Protein AF-0000000074034410 (afdb_homodimer)

Organism: Plasmodium gonderi (NCBI:txid77519)

InterPro domains:
  IPR000836 Phosphoribosyltransferase domain [PF00156] (83-222)
  IPR000836 Phosphoribosyltransferase domain [cd06223] (86-223)
  IPR004467 Orotate phosphoribosyl transferase domain [TIGR00336] (49-242)
  IPR023031 Orotate phosphoribosyltransferase [MF_01208] (1-250)
  IPR029057 Phosphoribosyltransferase-like [G3DSA:3.40.50.2020] (3-250)
  IPR029057 Phosphoribosyltransferase-like [SSF53271] (40-245)

Nearest PDB structures (foldseek):
  4fym-assembly1_A  TM=9.571E-01  e=1.005E-30  Plasmodium falciparum
  4fym-assembly2_D  TM=9.411E-01  e=2.079E-31  Plasmodium falciparum
  4fym-assembly3_E  TM=9.436E-01  e=7.422E-31  Plasmodium falciparum
  4fym-assembly1_B  TM=9.505E-01  e=1.735E-29  Plasmodium falciparum
  4fym-assembly4_G  TM=9.444E-01  e=1.362E-28  Plasmodium falciparum

Radius of gyration: 23.49 Å; Cα contacts (8 Å, |Δi|>4): 796; chains: 2; bounding box: 80×75×61 Å

Secondary structure (DSSP, 8-state):
--------SPPHHHHHHHHHHHHHHHHH--TTTHHHHHHHHHHHHHHHHHHTTSEEEEEEE-TTS-EEEEEE-GGG--BHHHHHHHHHHHHHHHHHTT---SEEEEPTTTHHHHHHHHHHHHHHTT--S--EEEEE--S---TT-TTSEES---TTTTT---SS---PPEEEEEEEEEESSSHHHHHHHHHHTT-TTEEEEEEEEEEE---EEE-TTS-EEEHHHHHHHHHT--EEEEEEIIIIIGGG--/--------SPPHHHHHHHHHHHHHHHHH--TTTHHHHHHHHHHHHHHHHHHTTSEEEEEEE-TTS-EEEEEE-GGG--BHHHHHHHHHHHHHHHHHTT---SEEEEPTTTHHHHHHHHHHHHHHTT--S--EEEEE--S---TT-TTSEES---TTTTT---SS---PPEEEEEEEEEESSSHHHHHHHHHHTT-TTEEEEEEEEEEE---EEE-TTS-EEEHHHHHHHHHT--EEEEEEIIIIIGGG--

pLDDT: mean 87.89, std 17.11, range [23.78, 98.88]

Structure (mmCIF, N/CA/C/O backbone):
data_AF-0000000074034410-model_v1
#
loop_
_entity.id
_entity.type
_entity.pdbx_description
1 polymer 'orotate phosphoribosyltransferase'
#
loop_
_atom_site.group_PDB
_atom_site.id
_atom_site.type_symbol
_atom_site.label_atom_id
_atom_site.label_alt_id
_atom_site.label_comp_id
_atom_site.label_asym_id
_atom_site.label_entity_id
_atom_site.label_seq_id
_atom_site.pdbx_PDB_ins_code
_atom_site.Cartn_x
_atom_site.Cartn_y
_atom_site.Cartn_z
_atom_site.occupancy
_atom_site.B_iso_or_equiv
_atom_site.auth_seq_id
_atom_site.auth_comp_id
_atom_site.auth_asym_id
_atom_site.auth_atom_id
_atom_site.pdbx_PDB_model_num
ATOM 1 N N . MET A 1 1 ? -40.906 12.641 11.672 1 23.98 1 MET A N 1
ATOM 2 C CA . MET A 1 1 ? -39.5 12.281 11.836 1 23.98 1 MET A CA 1
ATOM 3 C C . MET A 1 1 ? -38.719 12.57 10.57 1 23.98 1 MET A C 1
ATOM 5 O O . MET A 1 1 ? -38.969 11.969 9.523 1 23.98 1 MET A O 1
ATOM 9 N N . GLU A 1 2 ? -38.062 13.734 10.328 1 29.23 2 GLU A N 1
ATOM 10 C CA . GLU A 1 2 ? -37.625 14.43 9.125 1 29.23 2 GLU A CA 1
ATOM 11 C C . GLU A 1 2 ? -36.5 13.664 8.422 1 29.23 2 GLU A C 1
ATOM 13 O O . GLU A 1 2 ? -35.688 13.023 9.07 1 29.23 2 GLU A O 1
ATOM 18 N N . GLU A 1 3 ? -36.688 13.047 7.25 1 32.16 3 GLU A N 1
ATOM 19 C CA . GLU A 1 3 ? -35.844 12.391 6.254 1 32.16 3 GLU A CA 1
ATOM 20 C C . GLU A 1 3 ? -34.5 13.086 6.148 1 32.16 3 GLU A C 1
ATOM 22 O O . GLU A 1 3 ? -34.375 14.148 5.531 1 32.16 3 GLU A O 1
ATOM 27 N N . LYS A 1 4 ? -33.656 13.203 7.082 1 32.66 4 LYS A N 1
ATOM 28 C CA . LYS A 1 4 ? -32.406 13.945 7.316 1 32.66 4 LYS A CA 1
ATOM 29 C C . LYS A 1 4 ? -31.562 14 6.055 1 32.66 4 LYS A C 1
ATOM 31 O O . LYS A 1 4 ? -31.766 13.227 5.121 1 32.66 4 LYS A O 1
ATOM 36 N N . GLY A 1 5 ? -30.062 14.688 6.059 1 32.56 5 GLY A N 1
ATOM 37 C CA . GLY A 1 5 ? -29.094 15.477 5.324 1 32.56 5 GLY A CA 1
ATOM 38 C C . GLY A 1 5 ? -28.438 14.711 4.188 1 32.56 5 GLY A C 1
ATOM 39 O O . GLY A 1 5 ? -27.719 13.734 4.418 1 32.56 5 GLY A O 1
ATOM 40 N N . LYS A 1 6 ? -28.984 14.438 3.037 1 42.84 6 LYS A N 1
ATOM 41 C CA . LYS A 1 6 ? -28.266 14.227 1.778 1 42.84 6 LYS A CA 1
ATOM 42 C C . LYS A 1 6 ? -26.859 14.805 1.844 1 42.84 6 LYS A C 1
ATOM 44 O O . LYS A 1 6 ? -26.672 15.984 2.137 1 42.84 6 LYS A O 1
ATOM 49 N N . SER A 1 7 ? -25.734 14.109 2.236 1 54.16 7 SER A N 1
ATOM 50 C CA . SER A 1 7 ? -24.359 14.539 2.395 1 54.16 7 SER A CA 1
ATOM 51 C C . SER A 1 7 ? -23.969 15.555 1.326 1 54.16 7 SER A C 1
ATOM 53 O O . SER A 1 7 ? -24.188 15.328 0.135 1 54.16 7 SER A O 1
ATOM 55 N N . ASN A 1 8 ? -24 16.922 1.531 1 72.75 8 ASN A N 1
ATOM 56 C CA . ASN A 1 8 ? -23.625 18.094 0.74 1 72.75 8 ASN A CA 1
ATOM 57 C C . ASN A 1 8 ? -22.219 17.953 0.167 1 72.75 8 ASN A C 1
ATOM 59 O O . ASN A 1 8 ? -21.609 18.938 -0.238 1 72.75 8 ASN A O 1
ATOM 63 N N . TYR A 1 9 ? -21.75 16.641 0.158 1 85.81 9 TYR A N 1
ATOM 64 C CA . TYR A 1 9 ? -20.391 16.547 -0.381 1 85.81 9 TYR A CA 1
ATOM 65 C C . TYR A 1 9 ? -20.422 16.109 -1.843 1 85.81 9 TYR A C 1
ATOM 67 O O . TYR A 1 9 ? -21.359 15.445 -2.283 1 85.81 9 TYR A O 1
ATOM 75 N N . PRO A 1 10 ? -19.422 16.484 -2.639 1 90.62 10 PRO A N 1
ATOM 76 C CA . PRO A 1 10 ? -19.328 16.078 -4.043 1 90.62 10 PRO A CA 1
ATOM 77 C C . PRO A 1 10 ? -19.297 14.555 -4.215 1 90.62 10 PRO A C 1
ATOM 79 O O . PRO A 1 10 ? -18.844 13.836 -3.318 1 90.62 10 PRO A O 1
ATOM 82 N N . SER A 1 11 ? -19.828 14.102 -5.375 1 93.75 11 SER A N 1
ATOM 83 C CA . SER A 1 11 ? -19.766 12.688 -5.703 1 93.75 11 SER A CA 1
ATOM 84 C C . SER A 1 11 ? -18.312 12.242 -5.945 1 93.75 11 SER A C 1
ATOM 86 O O . SER A 1 11 ? -17.438 13.07 -6.207 1 93.75 11 SER A O 1
ATOM 88 N N . ASP A 1 12 ? -18.078 10.922 -5.902 1 94.69 12 ASP A N 1
ATOM 89 C CA . ASP A 1 12 ? -16.75 10.391 -6.191 1 94.69 12 ASP A CA 1
ATOM 90 C C . ASP A 1 12 ? -16.312 10.758 -7.602 1 94.69 12 ASP A C 1
ATOM 92 O O . ASP A 1 12 ? -15.148 11.102 -7.824 1 94.69 12 ASP A O 1
ATOM 96 N N . LYS A 1 13 ? -17.25 10.703 -8.484 1 93.88 13 LYS A N 1
ATOM 97 C CA . LYS A 1 13 ? -16.953 11.062 -9.875 1 93.88 13 LYS A CA 1
ATOM 98 C C . LYS A 1 13 ? -16.5 12.516 -9.977 1 93.88 13 LYS A C 1
ATOM 100 O O . LYS A 1 13 ? -15.539 12.82 -10.68 1 93.88 13 LYS A O 1
ATOM 105 N N . ASP A 1 14 ? -17.188 13.352 -9.242 1 96 14 ASP A N 1
ATOM 106 C CA . ASP A 1 14 ? -16.844 14.773 -9.266 1 96 14 ASP A CA 1
ATOM 107 C C . ASP A 1 14 ? -15.492 15.031 -8.602 1 96 14 ASP A C 1
ATOM 109 O O . ASP A 1 14 ? -14.711 15.852 -9.086 1 96 14 ASP A O 1
ATOM 113 N N . LEU A 1 15 ? -15.227 14.336 -7.555 1 96.88 15 LEU A N 1
ATOM 114 C CA . LEU A 1 15 ? -13.945 14.469 -6.863 1 96.88 15 LEU A CA 1
ATOM 115 C C . LEU A 1 15 ? -12.797 14.039 -7.77 1 96.88 15 LEU A C 1
ATOM 117 O O . LEU A 1 15 ? -11.773 14.719 -7.84 1 96.88 15 LEU A O 1
ATOM 121 N N . HIS A 1 16 ? -13.023 12.938 -8.438 1 96.81 16 HIS A N 1
ATOM 122 C CA . HIS A 1 16 ? -11.992 12.43 -9.344 1 96.81 16 HIS A CA 1
ATOM 123 C C . HIS A 1 16 ? -11.75 13.391 -10.5 1 96.81 16 HIS A C 1
ATOM 125 O O . HIS A 1 16 ? -10.609 13.672 -10.859 1 96.81 16 HIS A O 1
ATOM 131 N N . LYS A 1 17 ? -12.828 13.906 -11.078 1 96.75 17 LYS A N 1
ATOM 132 C CA . LYS A 1 17 ? -12.711 14.859 -12.18 1 96.75 17 LYS A CA 1
ATOM 133 C C . LYS A 1 17 ? -11.914 16.094 -11.758 1 96.75 17 LYS A C 1
ATOM 135 O O . LYS A 1 17 ? -11.023 16.531 -12.484 1 96.75 17 LYS A O 1
ATOM 140 N N . LYS A 1 18 ? -12.242 16.625 -10.625 1 97.62 18 LYS A N 1
ATOM 141 C CA . LYS A 1 18 ? -11.539 17.797 -10.109 1 97.62 18 LYS A CA 1
ATOM 142 C C . LYS A 1 18 ? -10.07 17.469 -9.836 1 97.62 18 LYS A C 1
ATOM 144 O O . LYS A 1 18 ? -9.195 18.281 -10.117 1 97.62 18 LYS A O 1
ATOM 149 N N . PHE A 1 19 ? -9.828 16.312 -9.336 1 98 19 PHE A N 1
ATOM 150 C CA . PHE A 1 19 ? -8.461 15.883 -9.078 1 98 19 PHE A CA 1
ATOM 151 C C . PHE A 1 19 ? -7.652 15.852 -10.367 1 98 19 PHE A C 1
ATOM 153 O O . PHE A 1 19 ? -6.547 16.391 -10.43 1 98 19 PHE A O 1
ATOM 160 N N . VAL A 1 20 ? -8.242 15.227 -11.367 1 96.88 20 VAL A N 1
ATOM 161 C CA . VAL A 1 20 ? -7.547 15.078 -12.641 1 96.88 20 VAL A CA 1
ATOM 162 C C . VAL A 1 20 ? -7.246 16.453 -13.227 1 96.88 20 VAL A C 1
ATOM 164 O O . VAL A 1 20 ? -6.133 16.703 -13.688 1 96.88 20 VAL A O 1
ATOM 167 N N . GLN A 1 21 ? -8.195 17.281 -13.156 1 96.94 21 GLN A N 1
ATOM 168 C CA . GLN A 1 21 ? -8.031 18.625 -13.688 1 96.94 21 GLN A CA 1
ATOM 169 C C . GLN A 1 21 ? -6.926 19.375 -12.953 1 96.94 21 GLN A C 1
ATOM 171 O O . GLN A 1 21 ? -6.047 19.969 -13.578 1 96.94 21 GLN A O 1
ATOM 176 N N . LEU A 1 22 ? -6.949 19.344 -11.633 1 97.19 22 LEU A N 1
ATOM 177 C CA . LEU A 1 22 ? -5.961 20.047 -10.828 1 97.19 22 LEU A CA 1
ATOM 178 C C . LEU A 1 22 ? -4.57 19.469 -11.039 1 97.19 22 LEU A C 1
ATOM 180 O O . LEU A 1 22 ? -3.592 20.203 -11.148 1 97.19 22 LEU A O 1
ATOM 184 N N . ARG A 1 23 ? -4.516 18.141 -11.047 1 96.19 23 ARG A N 1
ATOM 185 C CA . ARG A 1 23 ? -3.232 17.469 -11.25 1 96.19 23 ARG A CA 1
ATOM 186 C C . ARG A 1 23 ? -2.596 17.891 -12.57 1 96.19 23 ARG A C 1
ATOM 188 O O . ARG A 1 23 ? -1.42 18.25 -12.609 1 96.19 23 ARG A O 1
ATOM 195 N N . GLU A 1 24 ? -3.352 17.844 -13.648 1 94.62 24 GLU A N 1
ATOM 196 C CA . GLU A 1 24 ? -2.852 18.203 -14.969 1 94.62 24 GLU A CA 1
ATOM 197 C C . GLU A 1 24 ? -2.371 19.656 -14.992 1 94.62 24 GLU A C 1
ATOM 199 O O . GLU A 1 24 ? -1.32 19.953 -15.562 1 94.62 24 GLU A O 1
ATOM 204 N N . ASN A 1 25 ? -3.113 20.531 -14.344 1 94.81 25 ASN A N 1
ATOM 205 C CA . ASN A 1 25 ? -2.744 21.938 -14.289 1 94.81 25 ASN A CA 1
ATOM 206 C C . ASN A 1 25 ? -1.462 22.156 -13.492 1 94.81 25 ASN A C 1
ATOM 208 O O . ASN A 1 25 ? -0.622 22.969 -13.859 1 94.81 25 ASN A O 1
ATOM 212 N N . ILE A 1 26 ? -1.32 21.406 -12.438 1 94.88 26 ILE A N 1
ATOM 213 C CA . ILE A 1 26 ? -0.134 21.531 -11.602 1 94.88 26 ILE A CA 1
ATOM 214 C C . ILE A 1 26 ? 1.091 21.031 -12.359 1 94.88 26 ILE A C 1
ATOM 216 O O . ILE A 1 26 ? 2.162 21.641 -12.297 1 94.88 26 ILE A O 1
ATOM 220 N N . GLU A 1 27 ? 0.905 19.953 -13.078 1 90.81 27 GLU A N 1
ATOM 221 C CA . GLU A 1 27 ? 2.008 19.344 -13.812 1 90.81 27 GLU A CA 1
ATOM 222 C C . GLU A 1 27 ? 2.428 20.203 -15 1 90.81 27 GLU A C 1
ATOM 224 O O . GLU A 1 27 ? 3.594 20.203 -15.398 1 90.81 27 GLU A O 1
ATOM 229 N N . LEU A 1 28 ? 1.521 20.938 -15.609 1 87.19 28 LEU A N 1
ATOM 230 C CA . LEU A 1 28 ? 1.786 21.766 -16.781 1 87.19 28 LEU A CA 1
ATOM 231 C C . LEU A 1 28 ? 2.402 23.109 -16.375 1 87.19 28 LEU A C 1
ATOM 233 O O . LEU A 1 28 ? 3.15 23.703 -17.156 1 87.19 28 LEU A O 1
ATOM 237 N N . GLU A 1 29 ? 1.92 23.578 -15.242 1 77.62 29 GLU A N 1
ATOM 238 C CA . GLU A 1 29 ? 2.277 24.938 -14.844 1 77.62 29 GLU A CA 1
ATOM 239 C C . GLU A 1 29 ? 3.717 25 -14.344 1 77.62 29 GLU A C 1
ATOM 241 O O . GLU A 1 29 ? 4.207 24.047 -13.719 1 77.62 29 GLU A O 1
ATOM 246 N N . LYS A 1 30 ? 4.332 25.922 -14.883 1 65.5 30 LYS A N 1
ATOM 247 C CA . LYS A 1 30 ? 5.684 26.203 -14.43 1 65.5 30 LYS A CA 1
ATOM 248 C C . LYS A 1 30 ? 5.672 26.828 -13.031 1 65.5 30 LYS A C 1
ATOM 250 O O . LYS A 1 30 ? 4.609 27 -12.43 1 65.5 30 LYS A O 1
ATOM 255 N N . ASP A 1 31 ? 6.293 27.953 -12.578 1 60.72 31 ASP A N 1
ATOM 256 C CA . ASP A 1 31 ? 6.793 28.422 -11.289 1 60.72 31 ASP A CA 1
ATOM 257 C C . ASP A 1 31 ? 5.656 28.969 -10.422 1 60.72 31 ASP A C 1
ATOM 259 O O . ASP A 1 31 ? 5.387 28.453 -9.336 1 60.72 31 ASP A O 1
ATOM 263 N N . ASP A 1 32 ? 5.062 30.281 -10.57 1 53.94 32 ASP A N 1
ATOM 264 C CA . ASP A 1 32 ? 4.305 31.078 -9.609 1 53.94 32 ASP A CA 1
ATOM 265 C C . ASP A 1 32 ? 2.893 30.531 -9.43 1 53.94 32 ASP A C 1
ATOM 267 O O . ASP A 1 32 ? 2.369 30.516 -8.312 1 53.94 32 ASP A O 1
ATOM 271 N N . SER A 1 33 ? 2.213 30.016 -10.469 1 57.81 33 SER A N 1
ATOM 272 C CA . SER A 1 33 ? 0.81 29.625 -10.469 1 57.81 33 SER A CA 1
ATOM 273 C C . SER A 1 33 ? 0.626 28.25 -9.836 1 57.81 33 SER A C 1
ATOM 275 O O . SER A 1 33 ? -0.483 27.891 -9.438 1 57.81 33 SER A O 1
ATOM 277 N N . LYS A 1 34 ? 1.645 27.672 -9.5 1 70.44 34 LYS A N 1
ATOM 278 C CA . LYS A 1 34 ? 1.6 26.328 -8.945 1 70.44 34 LYS A CA 1
ATOM 279 C C . LYS A 1 34 ? 1.147 26.328 -7.492 1 70.44 34 LYS A C 1
ATOM 281 O O . LYS A 1 34 ? 0.379 25.469 -7.066 1 70.44 34 LYS A O 1
ATOM 286 N N . ASN A 1 35 ? 1.383 27.578 -6.922 1 80.44 35 ASN A N 1
ATOM 287 C CA . ASN A 1 35 ? 1.027 27.656 -5.512 1 80.44 35 ASN A CA 1
ATOM 288 C C . ASN A 1 35 ? -0.485 27.703 -5.316 1 80.44 35 ASN A C 1
ATOM 290 O O . ASN A 1 35 ? -1.023 27 -4.449 1 80.44 35 ASN A O 1
ATOM 294 N N . HIS A 1 36 ? -1.131 28.438 -6.227 1 90.12 36 HIS A N 1
ATOM 295 C CA . HIS A 1 36 ? -2.582 28.547 -6.113 1 90.12 36 HIS A CA 1
ATOM 296 C C . HIS A 1 36 ? -3.25 27.203 -6.426 1 90.12 36 HIS A C 1
ATOM 298 O O . HIS A 1 36 ? -4.215 26.812 -5.766 1 90.12 36 HIS A O 1
ATOM 304 N N . LEU A 1 37 ? -2.752 26.469 -7.344 1 94.88 37 LEU A N 1
ATOM 305 C CA . LEU A 1 37 ? -3.328 25.188 -7.742 1 94.88 37 LEU A CA 1
ATOM 306 C C . LEU A 1 37 ? -3.129 24.141 -6.656 1 94.88 37 LEU A C 1
ATOM 308 O O . LEU A 1 37 ? -4.008 23.312 -6.418 1 94.88 37 LEU A O 1
ATOM 312 N N . VAL A 1 38 ? -2 24.234 -5.953 1 95.75 38 VAL A N 1
ATOM 313 C CA . VAL A 1 38 ? -1.729 23.297 -4.859 1 95.75 38 VAL A CA 1
ATOM 314 C C . VAL A 1 38 ? -2.664 23.594 -3.689 1 95.75 38 VAL A C 1
ATOM 316 O O . VAL A 1 38 ? -3.135 22.672 -3.018 1 95.75 38 VAL A O 1
ATOM 319 N N . LYS A 1 39 ? -2.936 24.875 -3.514 1 95.75 39 LYS A N 1
ATOM 320 C CA . LYS A 1 39 ? -3.9 25.25 -2.482 1 95.75 39 LYS A CA 1
ATOM 321 C C . LYS A 1 39 ? -5.285 24.688 -2.795 1 95.75 39 LYS A C 1
ATOM 323 O O . LYS A 1 39 ? -5.992 24.234 -1.897 1 95.75 39 LYS A O 1
ATOM 328 N N . GLU A 1 40 ? -5.645 24.719 -4.082 1 97.06 40 GLU A N 1
ATOM 329 C CA . GLU A 1 40 ? -6.926 24.156 -4.504 1 97.06 40 GLU A CA 1
ATOM 330 C C . GLU A 1 40 ? -6.957 22.656 -4.305 1 97.06 40 GLU A C 1
ATOM 332 O O . GLU A 1 40 ? -7.992 22.094 -3.941 1 97.06 40 GLU A O 1
ATOM 337 N N . MET A 1 41 ? -5.848 22 -4.555 1 97.88 41 MET A N 1
ATOM 338 C CA . MET A 1 41 ? -5.754 20.562 -4.328 1 97.88 41 MET A CA 1
ATOM 339 C C . MET A 1 41 ? -5.914 20.234 -2.848 1 97.88 41 MET A C 1
ATOM 341 O O . MET A 1 41 ? -6.559 19.234 -2.496 1 97.88 41 MET A O 1
ATOM 345 N N . LYS A 1 42 ? -5.309 21.047 -1.975 1 97.75 42 LYS A N 1
ATOM 346 C CA . LYS A 1 42 ? -5.461 20.859 -0.536 1 97.75 42 LYS A CA 1
ATOM 347 C C . LYS A 1 42 ? -6.918 21.016 -0.111 1 97.75 42 LYS A C 1
ATOM 349 O O . LYS A 1 42 ? -7.398 20.281 0.754 1 97.75 42 LYS A O 1
ATOM 354 N N . LYS A 1 43 ? -7.602 21.938 -0.749 1 97.19 43 LYS A N 1
ATOM 355 C CA . LYS A 1 43 ? -9.023 22.109 -0.47 1 97.19 43 LYS A CA 1
ATOM 356 C C . LYS A 1 43 ? -9.82 20.875 -0.889 1 97.19 43 LYS A C 1
ATOM 358 O O . LYS A 1 43 ? -10.742 20.453 -0.189 1 97.19 43 LYS A O 1
ATOM 363 N N . LEU A 1 44 ? -9.453 20.375 -2.041 1 98.12 44 LEU A N 1
ATOM 364 C CA . LEU A 1 44 ? -10.078 19.141 -2.502 1 98.12 44 LEU A CA 1
ATOM 365 C C . LEU A 1 44 ? -9.844 18.016 -1.504 1 98.12 44 LEU A C 1
ATOM 367 O O . LEU A 1 44 ? -10.758 17.25 -1.199 1 98.12 44 LEU A O 1
ATOM 371 N N . LEU A 1 45 ? -8.602 17.938 -0.994 1 98.19 45 LEU A N 1
ATOM 372 C CA . LEU A 1 45 ? -8.266 16.938 0.01 1 98.19 45 LEU A CA 1
ATOM 373 C C . LEU A 1 45 ? -9.133 17.094 1.254 1 98.19 45 LEU A C 1
ATOM 375 O O . LEU A 1 45 ? -9.656 16.109 1.785 1 98.19 45 LEU A O 1
ATOM 379 N N . ILE A 1 46 ? -9.32 18.281 1.688 1 97 46 ILE A N 1
ATOM 380 C CA . ILE A 1 46 ? -10.133 18.562 2.871 1 97 46 ILE A CA 1
ATOM 381 C C . ILE A 1 46 ? -11.57 18.094 2.627 1 97 46 ILE A C 1
ATOM 383 O O . ILE A 1 46 ? -12.203 17.516 3.512 1 97 46 ILE A O 1
ATOM 387 N N . SER A 1 47 ? -12.102 18.344 1.394 1 96.19 47 SER A N 1
ATOM 388 C CA . SER A 1 47 ? -13.438 17.859 1.038 1 96.19 47 SER A CA 1
ATOM 389 C C . SER A 1 47 ? -13.539 16.344 1.166 1 96.19 47 SER A C 1
ATOM 391 O O . SER A 1 47 ? -14.539 15.828 1.665 1 96.19 47 SER A O 1
ATOM 393 N N . VAL A 1 48 ? -12.531 15.68 0.749 1 96.69 48 VAL A N 1
ATOM 394 C CA . VAL A 1 48 ? -12.484 14.227 0.808 1 96.69 48 VAL A CA 1
ATOM 395 C C . VAL A 1 48 ? -12.422 13.766 2.264 1 96.69 48 VAL A C 1
ATOM 397 O O . VAL A 1 48 ? -13.109 12.82 2.652 1 96.69 48 VAL A O 1
ATOM 400 N N . LEU A 1 49 ? -11.594 14.461 3.088 1 96.44 49 LEU A N 1
ATOM 401 C CA . LEU A 1 49 ? -11.477 14.133 4.504 1 96.44 49 LEU A CA 1
ATOM 402 C C . LEU A 1 49 ? -12.82 14.25 5.207 1 96.44 49 LEU A C 1
ATOM 404 O O . LEU A 1 49 ? -13.164 13.422 6.051 1 96.44 49 LEU A O 1
ATOM 408 N N . LEU A 1 50 ? -13.539 15.25 4.828 1 94.12 50 LEU A N 1
ATOM 409 C CA . LEU A 1 50 ? -14.852 15.477 5.418 1 94.12 50 LEU A CA 1
ATOM 410 C C . LEU A 1 50 ? -15.867 14.461 4.902 1 94.12 50 LEU A C 1
ATOM 412 O O . LEU A 1 50 ? -16.609 13.875 5.684 1 94.12 50 LEU A O 1
ATOM 416 N N . LYS A 1 51 ? -15.875 14.234 3.635 1 93.75 51 LYS A N 1
ATOM 417 C CA . LYS A 1 51 ? -16.828 13.312 3.01 1 93.75 51 LYS A CA 1
ATOM 418 C C . LYS A 1 51 ? -16.734 11.922 3.629 1 93.75 51 LYS A C 1
ATOM 420 O O . LYS A 1 51 ? -17.766 11.289 3.895 1 93.75 51 LYS A O 1
ATOM 425 N N . TYR A 1 52 ? -15.531 11.469 3.859 1 94.5 52 TYR A N 1
ATOM 426 C CA . TYR A 1 52 ? -15.328 10.102 4.324 1 94.5 52 TYR A CA 1
ATOM 427 C C . TYR A 1 52 ? -15.172 10.055 5.84 1 94.5 52 TYR A C 1
ATOM 429 O O . TYR A 1 52 ? -14.734 9.039 6.395 1 94.5 52 TYR A O 1
ATOM 437 N N . ASN A 1 53 ? -15.391 11.156 6.504 1 93 53 ASN A N 1
ATOM 438 C CA . ASN A 1 53 ? -15.406 11.266 7.957 1 93 53 ASN A CA 1
ATOM 439 C C . ASN A 1 53 ? -14.031 10.992 8.555 1 93 53 ASN A C 1
ATOM 441 O O . ASN A 1 53 ? -13.93 10.414 9.641 1 93 53 ASN A O 1
ATOM 445 N N . ALA A 1 54 ? -13.031 11.273 7.766 1 95.56 54 ALA A N 1
ATOM 446 C CA . ALA A 1 54 ? -11.68 11.188 8.312 1 95.56 54 ALA A CA 1
ATOM 447 C C . ALA A 1 54 ? -11.414 12.305 9.312 1 95.56 54 ALA A C 1
ATOM 449 O O . ALA A 1 54 ? -10.586 12.156 10.211 1 95.56 54 ALA A O 1
ATOM 450 N N . ILE A 1 55 ? -12.055 13.391 9.125 1 94.5 55 ILE A N 1
ATOM 451 C CA . ILE A 1 55 ? -12.055 14.484 10.086 1 94.5 55 ILE A CA 1
ATOM 452 C C . ILE A 1 55 ? -13.484 14.766 10.547 1 94.5 55 ILE A C 1
ATOM 454 O O . ILE A 1 55 ? -14.406 14.828 9.734 1 94.5 55 ILE A O 1
ATOM 458 N N . LYS A 1 56 ? -13.625 14.859 11.82 1 91.94 56 LYS A N 1
ATOM 459 C CA . LYS A 1 56 ? -14.883 15.227 12.453 1 91.94 56 LYS A CA 1
ATOM 460 C C . LYS A 1 56 ? -14.688 16.344 13.469 1 91.94 56 LYS A C 1
ATOM 462 O O . LYS A 1 56 ? -13.688 16.375 14.188 1 91.94 56 LYS A O 1
ATOM 467 N N . PHE A 1 57 ? -15.633 17.25 13.461 1 91.56 57 PHE A N 1
ATOM 468 C CA . PHE A 1 57 ? -15.562 18.344 14.422 1 91.56 57 PHE A CA 1
ATOM 469 C C . PHE A 1 57 ? -16.578 18.156 15.539 1 91.56 57 PHE A C 1
ATOM 471 O O . PHE A 1 57 ? -17.688 17.656 15.305 1 91.56 57 PHE A O 1
ATOM 478 N N . GLY A 1 58 ? -16.188 18.453 16.672 1 90.31 58 GLY A N 1
ATOM 479 C CA . GLY A 1 58 ? -16.969 18.281 17.875 1 90.31 58 GLY A CA 1
ATOM 480 C C . GLY A 1 58 ? -16.141 18.219 19.141 1 90.31 58 GLY A C 1
ATOM 481 O O . GLY A 1 58 ? -15.016 18.75 19.172 1 90.31 58 GLY A O 1
ATOM 482 N N . ASP A 1 59 ? -16.812 17.734 20.172 1 90.25 59 ASP A N 1
ATOM 483 C CA . ASP A 1 59 ? -16.094 17.562 21.422 1 90.25 59 ASP A CA 1
ATOM 484 C C . ASP A 1 59 ? -15.648 16.109 21.625 1 90.25 59 ASP A C 1
ATOM 486 O O . ASP A 1 59 ? -16.484 15.211 21.734 1 90.25 59 ASP A O 1
ATOM 490 N N . PHE A 1 60 ? -14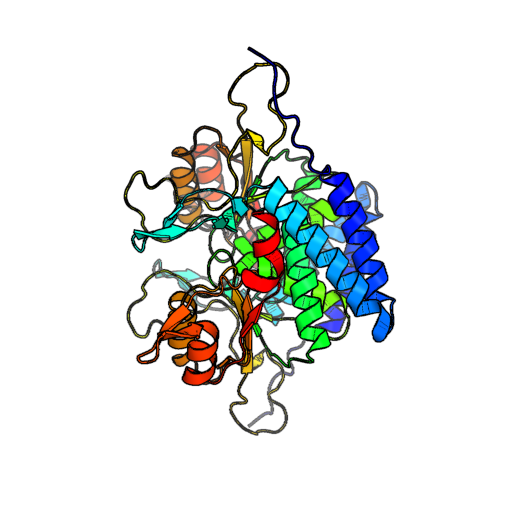.305 15.984 21.625 1 90.5 60 PHE A N 1
ATOM 491 C CA . PHE A 1 60 ? -13.758 14.641 21.734 1 90.5 60 PHE A CA 1
ATOM 492 C C . PHE A 1 60 ? -12.789 14.555 22.906 1 90.5 60 PHE A C 1
ATOM 494 O O . PHE A 1 60 ? -12.141 15.539 23.266 1 90.5 60 PHE A O 1
ATOM 501 N N . ILE A 1 61 ? -12.766 13.336 23.516 1 87.19 61 ILE A N 1
ATOM 502 C CA . ILE A 1 61 ? -11.773 13.031 24.547 1 87.19 61 ILE A CA 1
ATOM 503 C C . ILE A 1 61 ? -10.703 12.109 23.969 1 87.19 61 ILE A C 1
ATOM 505 O O . ILE A 1 61 ? -11.008 11.016 23.5 1 87.19 61 ILE A O 1
ATOM 509 N N . LEU A 1 62 ? -9.531 12.617 23.984 1 77.12 62 LEU A N 1
ATOM 510 C CA . LEU A 1 62 ? -8.422 11.844 23.438 1 77.12 62 LEU A CA 1
ATOM 511 C C . LEU A 1 62 ? -7.941 10.797 24.422 1 77.12 62 LEU A C 1
ATOM 513 O O . LEU A 1 62 ? -8.344 10.812 25.594 1 77.12 62 LEU A O 1
ATOM 517 N N . LYS A 1 63 ? -7.172 9.797 23.875 1 72.44 63 LYS A N 1
ATOM 518 C CA . LYS A 1 63 ? -6.625 8.742 24.734 1 72.44 63 LYS A CA 1
ATOM 519 C C . LYS A 1 63 ? -5.844 9.336 25.906 1 72.44 63 LYS A C 1
ATOM 521 O O . LYS A 1 63 ? -5.781 8.734 26.984 1 72.44 63 LYS A O 1
ATOM 526 N N . SER A 1 64 ? -5.273 10.508 25.734 1 73.75 64 SER A N 1
ATOM 527 C CA . SER A 1 64 ? -4.52 11.219 26.766 1 73.75 64 SER A CA 1
ATOM 528 C C . SER A 1 64 ? -5.453 11.891 27.766 1 73.75 64 SER A C 1
ATOM 530 O O . SER A 1 64 ? -4.992 12.516 28.734 1 73.75 64 SER A O 1
ATOM 532 N N . LYS A 1 65 ? -6.727 11.781 27.531 1 80.94 65 LYS A N 1
ATOM 533 C CA . LYS A 1 65 ? -7.762 12.391 28.359 1 80.94 65 LYS A CA 1
ATOM 534 C C . LYS A 1 65 ? -7.879 13.883 28.078 1 80.94 65 LYS A C 1
ATOM 536 O O . LYS A 1 65 ? -8.656 14.578 28.734 1 80.94 65 LYS A O 1
ATOM 541 N N . ARG A 1 66 ? -7.082 14.305 27.109 1 81.69 66 ARG A N 1
ATOM 542 C CA . ARG A 1 66 ? -7.211 15.695 26.672 1 81.69 66 ARG A CA 1
ATOM 543 C C . ARG A 1 66 ? -8.438 15.891 25.797 1 81.69 66 ARG A C 1
ATOM 545 O O . ARG A 1 66 ? -8.859 14.961 25.094 1 81.69 66 ARG A O 1
ATOM 552 N N . LYS A 1 67 ? -8.969 17.094 25.938 1 86.38 67 LYS A N 1
ATOM 553 C CA . LYS A 1 67 ? -10.125 17.406 25.094 1 86.38 67 LYS A CA 1
ATOM 554 C C . LYS A 1 67 ? -9.688 17.969 23.734 1 86.38 67 LYS A C 1
ATOM 556 O O . LYS A 1 67 ? -8.703 18.703 23.656 1 86.38 67 LYS A O 1
ATOM 561 N N . SER A 1 68 ? -10.367 17.5 22.75 1 86.56 68 SER A N 1
ATOM 562 C CA . SER A 1 68 ? -10.102 18 21.391 1 86.56 68 SER A CA 1
ATOM 563 C C . SER A 1 68 ? -11.398 18.422 20.703 1 86.56 68 SER A C 1
ATOM 565 O O . SER A 1 68 ? -12.453 17.844 20.953 1 86.56 68 SER A O 1
ATOM 567 N N . LYS A 1 69 ? -11.242 19.438 19.859 1 88.69 69 LYS A N 1
ATOM 568 C CA . LYS A 1 69 ? -12.398 19.938 19.109 1 88.69 69 LYS A CA 1
ATOM 569 C C . LYS A 1 69 ? -12.539 19.219 17.781 1 88.69 69 LYS A C 1
ATOM 571 O O . LYS A 1 69 ? -13.43 19.531 16.984 1 88.69 69 LYS A O 1
ATOM 576 N N . TYR A 1 70 ? -11.664 18.344 17.547 1 91.38 70 TYR A N 1
ATOM 577 C CA . TYR A 1 70 ? -11.773 17.578 16.297 1 91.38 70 TYR A CA 1
ATOM 578 C C . TYR A 1 70 ? -11.195 16.188 16.453 1 91.38 70 TYR A C 1
ATOM 580 O O . TYR A 1 70 ? -10.461 15.914 17.406 1 91.38 70 TYR A O 1
ATOM 588 N N . PHE A 1 71 ? -11.586 15.336 15.602 1 91.94 71 PHE A N 1
ATOM 589 C CA . PHE A 1 71 ? -11.109 13.961 15.523 1 91.94 71 PHE A CA 1
ATOM 590 C C . PHE A 1 71 ? -10.586 13.648 14.125 1 91.94 71 PHE A C 1
ATOM 592 O O . PHE A 1 71 ? -11.117 14.148 13.133 1 91.94 71 PHE A O 1
ATOM 599 N N . PHE A 1 72 ? -9.492 12.961 14.141 1 93.69 72 PHE A N 1
ATOM 600 C CA . PHE A 1 72 ? -8.906 12.578 12.859 1 93.69 72 PHE A CA 1
ATOM 601 C C . PHE A 1 72 ? -8.555 11.094 12.844 1 93.69 72 PHE A C 1
ATOM 603 O O . PHE A 1 72 ? -7.93 10.594 13.781 1 93.69 72 PHE A O 1
ATOM 610 N N . SER A 1 73 ? -8.992 10.398 11.781 1 91.81 73 SER A N 1
ATOM 611 C CA . SER A 1 73 ? -8.586 9.023 11.508 1 91.81 73 SER A CA 1
ATOM 612 C C . SER A 1 73 ? -8.414 8.781 10.016 1 91.81 73 SER A C 1
ATOM 614 O O . SER A 1 73 ? -9.383 8.844 9.25 1 91.81 73 SER A O 1
ATOM 616 N N . SER A 1 74 ? -7.203 8.445 9.664 1 95.12 74 SER A N 1
ATOM 617 C CA . SER A 1 74 ? -6.945 8.25 8.242 1 95.12 74 SER A CA 1
ATOM 618 C C . SER A 1 74 ? -7.324 6.836 7.801 1 95.12 74 SER A C 1
ATOM 620 O O . SER A 1 74 ? -7.312 6.527 6.605 1 95.12 74 SER A O 1
ATOM 622 N N . GLY A 1 75 ? -7.719 5.965 8.742 1 93.06 75 GLY A N 1
ATOM 623 C CA . GLY A 1 75 ? -8.109 4.602 8.422 1 93.06 75 GLY A CA 1
ATOM 624 C C . GLY A 1 75 ? -9.305 4.523 7.496 1 93.06 75 GLY A C 1
ATOM 625 O O . GLY A 1 75 ? -9.477 3.549 6.762 1 93.06 75 GLY A O 1
ATOM 626 N N . VAL A 1 76 ? -10.102 5.594 7.484 1 94.12 76 VAL A N 1
ATOM 627 C CA . VAL A 1 76 ? -11.336 5.586 6.703 1 94.12 76 VAL A CA 1
ATOM 628 C C . VAL A 1 76 ? -11.062 6.137 5.305 1 94.12 76 VAL A C 1
ATOM 630 O O . VAL A 1 76 ? -11.961 6.184 4.465 1 94.12 76 VAL A O 1
ATOM 633 N N . LEU A 1 77 ? -9.797 6.562 5.047 1 96 77 LEU A N 1
ATOM 634 C CA . LEU A 1 77 ? -9.398 7.02 3.719 1 96 77 LEU A CA 1
ATOM 635 C C . LEU A 1 77 ? -8.883 5.859 2.879 1 96 77 LEU A C 1
ATOM 637 O O . LEU A 1 77 ? -7.867 5.988 2.191 1 96 77 LEU A O 1
ATOM 641 N N . ASN A 1 78 ? -9.547 4.762 2.938 1 95.62 78 ASN A N 1
ATOM 642 C CA . ASN A 1 78 ? -9.133 3.506 2.318 1 95.62 78 ASN A CA 1
ATOM 643 C C . ASN A 1 78 ? -9.719 3.352 0.918 1 95.62 78 ASN A C 1
ATOM 645 O O . ASN A 1 78 ? -10.273 2.301 0.586 1 95.62 78 ASN A O 1
ATOM 649 N N . ASN A 1 79 ? -9.617 4.375 0.105 1 97.19 79 ASN A N 1
ATOM 650 C CA . ASN A 1 79 ? -10.102 4.316 -1.27 1 97.19 79 ASN A CA 1
ATOM 651 C C . ASN A 1 79 ? -9.148 5.016 -2.232 1 97.19 79 ASN A C 1
ATOM 653 O O . ASN A 1 79 ? -8.359 5.867 -1.821 1 97.19 79 ASN A O 1
ATOM 657 N N . ILE A 1 80 ? -9.312 4.684 -3.473 1 98.12 80 ILE A N 1
ATOM 658 C CA . ILE A 1 80 ? -8.281 5.039 -4.449 1 98.12 80 ILE A CA 1
ATOM 659 C C . ILE A 1 80 ? -8.336 6.539 -4.727 1 98.12 80 ILE A C 1
ATOM 661 O O . ILE A 1 80 ? -7.312 7.156 -5.023 1 98.12 80 ILE A O 1
ATOM 665 N N . ILE A 1 81 ? -9.492 7.191 -4.621 1 97.69 81 ILE A N 1
ATOM 666 C CA . ILE A 1 81 ? -9.602 8.625 -4.875 1 97.69 81 ILE A CA 1
ATOM 667 C C . ILE A 1 81 ? -8.867 9.398 -3.785 1 97.69 81 ILE A C 1
ATOM 669 O O . ILE A 1 81 ? -8.047 10.273 -4.082 1 97.69 81 ILE A O 1
ATOM 673 N N . SER A 1 82 ? -9.086 9.055 -2.498 1 98 82 SER A N 1
ATOM 674 C CA . SER A 1 82 ? -8.352 9.656 -1.39 1 98 82 SER A CA 1
ATOM 675 C C . SER A 1 82 ? -6.852 9.414 -1.521 1 98 82 SER A C 1
ATOM 677 O O . SER A 1 82 ? -6.055 10.344 -1.398 1 98 82 SER A O 1
ATOM 679 N N . GLY A 1 83 ? -6.531 8.156 -1.804 1 98.25 83 GLY A N 1
ATOM 680 C CA . GLY A 1 83 ? -5.133 7.777 -1.94 1 98.25 83 GLY A CA 1
ATOM 681 C C . GLY A 1 83 ? -4.41 8.555 -3.023 1 98.25 83 GLY A C 1
ATOM 682 O O . GLY A 1 83 ? -3.266 8.977 -2.836 1 98.25 83 GLY A O 1
ATOM 683 N N . ASN A 1 84 ? -5.086 8.734 -4.148 1 98.25 84 ASN A N 1
ATOM 684 C CA . ASN A 1 84 ? -4.492 9.461 -5.266 1 98.25 84 ASN A CA 1
ATOM 685 C C . ASN A 1 84 ? -4.215 10.914 -4.906 1 98.25 84 ASN A C 1
ATOM 687 O O . ASN A 1 84 ? -3.139 11.438 -5.199 1 98.25 84 ASN A O 1
ATOM 691 N N . ILE A 1 85 ? -5.141 11.547 -4.266 1 98.56 85 ILE A N 1
ATOM 692 C CA . ILE A 1 85 ? -4.992 12.953 -3.906 1 98.56 85 ILE A CA 1
ATOM 693 C C . ILE A 1 85 ? -3.842 13.117 -2.914 1 98.56 85 ILE A C 1
ATOM 695 O O . ILE A 1 85 ? -2.951 13.945 -3.113 1 98.56 85 ILE A O 1
ATOM 699 N N . ILE A 1 86 ? -3.818 12.305 -1.907 1 98.75 86 ILE A N 1
ATOM 700 C CA . ILE A 1 86 ? -2.807 12.359 -0.858 1 98.75 86 ILE A CA 1
ATOM 701 C C . ILE A 1 86 ? -1.426 12.102 -1.457 1 98.75 86 ILE A C 1
ATOM 703 O O . ILE A 1 86 ? -0.495 12.883 -1.245 1 98.75 86 ILE A O 1
ATOM 707 N N . SER A 1 87 ? -1.311 11.039 -2.174 1 98.69 87 SER A N 1
ATOM 708 C CA . SER A 1 87 ? -0.012 10.602 -2.672 1 98.69 87 SER A CA 1
ATOM 709 C C . SER A 1 87 ? 0.521 11.547 -3.738 1 98.69 87 SER A C 1
ATOM 711 O O . SER A 1 87 ? 1.732 11.75 -3.852 1 98.69 87 SER A O 1
ATOM 713 N N . PHE A 1 88 ? -0.398 12.117 -4.547 1 98.38 88 PHE A N 1
ATOM 714 C CA . PHE A 1 88 ? 0.031 13.133 -5.504 1 98.38 88 PHE A CA 1
ATOM 715 C C . PHE A 1 88 ? 0.64 14.328 -4.785 1 98.38 88 PHE A C 1
ATOM 717 O O . PHE A 1 88 ? 1.71 14.812 -5.168 1 98.38 88 PHE A O 1
ATOM 724 N N . LEU A 1 89 ? -0.032 14.797 -3.75 1 98.56 89 LEU A N 1
ATOM 725 C CA . LEU A 1 89 ? 0.458 15.945 -3 1 98.56 89 LEU A CA 1
ATOM 726 C C . LEU A 1 89 ? 1.82 15.648 -2.381 1 98.56 89 LEU A C 1
ATOM 728 O O . LEU A 1 89 ? 2.705 16.516 -2.379 1 98.56 89 LEU A O 1
ATOM 732 N N . ILE A 1 90 ? 1.989 14.461 -1.88 1 98.75 90 ILE A N 1
ATOM 733 C CA . ILE A 1 90 ? 3.264 14.07 -1.283 1 98.75 90 ILE A CA 1
ATOM 734 C C . ILE A 1 90 ? 4.34 14 -2.365 1 98.75 90 ILE A C 1
ATOM 736 O O . ILE A 1 90 ? 5.453 14.492 -2.174 1 98.75 90 ILE A O 1
ATOM 740 N N . SER A 1 91 ? 4.016 13.375 -3.498 1 98.38 91 SER A N 1
ATOM 741 C CA . SER A 1 91 ? 4.973 13.297 -4.598 1 98.38 91 SER A CA 1
ATOM 742 C C . SER A 1 91 ? 5.383 14.688 -5.07 1 98.38 91 SER A C 1
ATOM 744 O O . SER A 1 91 ? 6.562 14.938 -5.332 1 98.38 91 SER A O 1
ATOM 746 N N . HIS A 1 92 ? 4.414 15.555 -5.156 1 97.31 92 HIS A N 1
ATOM 747 C CA . HIS A 1 92 ? 4.691 16.938 -5.551 1 97.31 92 HIS A CA 1
ATOM 748 C C . HIS A 1 92 ? 5.641 17.609 -4.566 1 97.31 92 HIS A C 1
ATOM 750 O O . HIS A 1 92 ? 6.574 18.297 -4.977 1 97.31 92 HIS A O 1
ATOM 756 N N . LEU A 1 93 ? 5.371 17.391 -3.289 1 97.62 93 LEU A N 1
ATOM 757 C CA . LEU A 1 93 ? 6.215 17.969 -2.248 1 97.62 93 LEU A CA 1
ATOM 758 C C . LEU A 1 93 ? 7.652 17.484 -2.373 1 97.62 93 LEU A C 1
ATOM 760 O O . LEU A 1 93 ? 8.594 18.281 -2.295 1 97.62 93 LEU A O 1
ATOM 764 N N . ILE A 1 94 ? 7.832 16.203 -2.568 1 98.25 94 ILE A N 1
ATOM 765 C CA . ILE A 1 94 ? 9.156 15.602 -2.684 1 98.25 94 ILE A CA 1
ATOM 766 C C . ILE A 1 94 ? 9.906 16.234 -3.859 1 98.25 94 ILE A C 1
ATOM 768 O O . ILE A 1 94 ? 11.086 16.578 -3.74 1 98.25 94 ILE A O 1
ATOM 772 N N . LEU A 1 95 ? 9.234 16.359 -4.996 1 96.56 95 LEU A N 1
ATOM 773 C CA . LEU A 1 95 ? 9.836 16.922 -6.203 1 96.56 95 LEU A CA 1
ATOM 774 C C . LEU A 1 95 ? 10.133 18.406 -6.02 1 96.56 95 LEU A C 1
ATOM 776 O O . LEU A 1 95 ? 11.211 18.875 -6.387 1 96.56 95 LEU A O 1
ATOM 780 N N . LYS A 1 96 ? 9.18 19.141 -5.422 1 94.44 96 LYS A N 1
ATOM 781 C CA . LYS A 1 96 ? 9.32 20.578 -5.219 1 94.44 96 LYS A CA 1
ATOM 782 C C . LYS A 1 96 ? 10.5 20.891 -4.301 1 94.44 96 LYS A C 1
ATOM 784 O O . LYS A 1 96 ? 11.266 21.828 -4.562 1 94.44 96 LYS A O 1
ATOM 789 N N . GLU A 1 97 ? 10.617 20.094 -3.248 1 96.06 97 GLU A N 1
ATOM 790 C CA . GLU A 1 97 ? 11.68 20.328 -2.271 1 96.06 97 GLU A CA 1
ATOM 791 C C . GLU A 1 97 ? 12.984 19.672 -2.719 1 96.06 97 GLU A C 1
ATOM 793 O O . GLU A 1 97 ? 14 19.75 -2.023 1 96.06 97 GLU A O 1
ATOM 798 N N . ASN A 1 98 ? 13 18.984 -3.807 1 96.5 98 ASN A N 1
ATOM 799 C CA . ASN A 1 98 ? 14.172 18.297 -4.359 1 96.5 98 ASN A CA 1
ATOM 800 C C . ASN A 1 98 ? 14.82 17.375 -3.332 1 96.5 98 ASN A C 1
ATOM 802 O O . ASN A 1 98 ? 16.047 17.422 -3.141 1 96.5 98 ASN A O 1
ATOM 806 N N . ILE A 1 99 ? 14.016 16.625 -2.619 1 97.69 99 ILE A N 1
ATOM 807 C CA . ILE A 1 99 ? 14.547 15.695 -1.63 1 97.69 99 ILE A CA 1
ATOM 808 C C . ILE A 1 99 ? 15.094 14.461 -2.334 1 97.69 99 ILE A C 1
ATOM 810 O O . ILE A 1 99 ? 14.359 13.742 -3.012 1 97.69 99 ILE A O 1
ATOM 814 N N . THR A 1 100 ? 16.375 14.211 -2.184 1 97.12 100 THR A N 1
ATOM 815 C CA . THR A 1 100 ? 16.984 13.008 -2.742 1 97.12 100 THR A CA 1
ATOM 816 C C . THR A 1 100 ? 16.766 11.812 -1.824 1 97.12 100 THR A C 1
ATOM 818 O O . THR A 1 100 ? 16.891 11.93 -0.603 1 97.12 100 THR A O 1
ATOM 821 N N . PHE A 1 101 ? 16.438 10.672 -2.432 1 97.69 101 PHE A N 1
ATOM 822 C CA . PHE A 1 101 ? 16.172 9.484 -1.635 1 97.69 101 PHE A CA 1
ATOM 823 C C . PHE A 1 101 ? 16.438 8.219 -2.443 1 97.69 101 PHE A C 1
ATOM 825 O O . PHE A 1 101 ? 16.516 8.266 -3.674 1 97.69 101 PHE A O 1
ATOM 832 N N . ASP A 1 102 ? 16.641 7.129 -1.702 1 96.31 102 ASP A N 1
ATOM 833 C CA . ASP A 1 102 ? 16.781 5.809 -2.305 1 96.31 102 ASP A CA 1
ATOM 834 C C . ASP A 1 102 ? 15.547 4.949 -2.039 1 96.31 102 ASP A C 1
ATOM 836 O O . ASP A 1 102 ? 15.195 4.086 -2.846 1 96.31 102 ASP A O 1
ATOM 840 N N . TYR A 1 103 ? 14.891 5.203 -0.865 1 97.56 103 TYR A N 1
ATOM 841 C CA . TYR A 1 103 ? 13.711 4.438 -0.467 1 97.56 103 TYR A CA 1
ATOM 842 C C . TYR A 1 103 ? 12.633 5.355 0.092 1 97.56 103 TYR A C 1
ATOM 844 O O . TYR A 1 103 ? 12.93 6.332 0.785 1 97.56 103 TYR A O 1
ATOM 852 N N . LEU A 1 104 ? 11.438 5.07 -0.249 1 98.75 104 LEU A N 1
ATOM 853 C CA . LEU A 1 104 ? 10.305 5.508 0.557 1 98.75 104 LEU A CA 1
ATOM 854 C C . LEU A 1 104 ? 9.93 4.449 1.59 1 98.75 104 LEU A C 1
ATOM 856 O O . LEU A 1 104 ? 9.852 3.262 1.267 1 98.75 104 LEU A O 1
ATOM 860 N N . LEU A 1 105 ? 9.781 4.828 2.791 1 98.56 105 LEU A N 1
ATOM 861 C CA . LEU A 1 105 ? 9.336 3.881 3.807 1 98.56 105 LEU A CA 1
ATOM 862 C C . LEU A 1 105 ? 7.945 4.238 4.309 1 98.56 105 LEU A C 1
ATOM 864 O O . LEU A 1 105 ? 7.75 5.301 4.906 1 98.56 105 LEU A O 1
ATOM 868 N N . GLY A 1 106 ? 6.977 3.35 3.996 1 98.62 106 GLY A N 1
ATOM 869 C CA . GLY A 1 106 ? 5.637 3.518 4.539 1 98.62 106 GLY A CA 1
ATOM 870 C C . GLY A 1 106 ? 5.496 2.99 5.953 1 98.62 106 GLY A C 1
ATOM 871 O O . GLY A 1 106 ? 5.621 1.787 6.191 1 98.62 106 GLY A O 1
ATOM 872 N N . ALA A 1 107 ? 5.211 3.881 6.867 1 97.69 107 ALA A N 1
ATOM 873 C CA . ALA A 1 107 ? 5.012 3.455 8.25 1 97.69 107 ALA A CA 1
ATOM 874 C C . ALA A 1 107 ? 3.789 2.551 8.375 1 97.69 107 ALA A C 1
ATOM 876 O O . ALA A 1 107 ? 2.713 2.879 7.871 1 97.69 107 ALA A O 1
ATOM 877 N N . SER A 1 108 ? 3.912 1.396 8.984 1 94.56 108 SER A N 1
ATOM 878 C CA . SER A 1 108 ? 2.816 0.443 9.125 1 94.56 108 SER A CA 1
ATOM 879 C C . SER A 1 108 ? 1.707 0.997 10.008 1 94.56 108 SER A C 1
ATOM 881 O O . SER A 1 108 ? 1.979 1.594 11.055 1 94.56 108 SER A O 1
ATOM 883 N N . TYR A 1 109 ? 0.455 0.833 9.625 1 95.5 109 TYR A N 1
ATOM 884 C CA . TYR A 1 109 ? -0.019 0.202 8.398 1 95.5 109 TYR A CA 1
ATOM 885 C C . TYR A 1 109 ? -0.433 1.248 7.375 1 95.5 109 TYR A C 1
ATOM 887 O O . TYR A 1 109 ? -0.247 1.053 6.172 1 95.5 109 TYR A O 1
ATOM 895 N N . LYS A 1 110 ? -0.896 2.416 7.914 1 96.81 110 LYS A N 1
ATOM 896 C CA . LYS A 1 110 ? -1.579 3.387 7.062 1 96.81 110 LYS A CA 1
ATOM 897 C C . LYS A 1 110 ? -0.599 4.074 6.117 1 96.81 110 LYS A C 1
ATOM 899 O O . LYS A 1 110 ? -0.988 4.543 5.043 1 96.81 110 LYS A O 1
ATOM 904 N N . GLY A 1 111 ? 0.637 4.047 6.422 1 98.12 111 GLY A N 1
ATOM 905 C CA . GLY A 1 111 ? 1.652 4.648 5.574 1 98.12 111 GLY A CA 1
ATOM 906 C C . GLY A 1 111 ? 2.002 3.799 4.367 1 98.12 111 GLY A C 1
ATOM 907 O O . GLY A 1 111 ? 2.564 4.301 3.391 1 98.12 111 GLY A O 1
ATOM 908 N N . ILE A 1 112 ? 1.673 2.539 4.387 1 98.44 112 ILE A N 1
ATOM 909 C CA . ILE A 1 112 ? 2.1 1.605 3.35 1 98.44 112 ILE A CA 1
ATOM 910 C C . ILE A 1 112 ? 1.368 1.912 2.045 1 98.44 112 ILE A C 1
ATOM 912 O O . ILE A 1 112 ? 2 2.135 1.01 1 98.44 112 ILE A O 1
ATOM 916 N N . PRO A 1 113 ? 0.043 2.062 2.064 1 98.38 113 PRO A N 1
ATOM 917 C CA . PRO A 1 113 ? -0.625 2.434 0.815 1 98.38 113 PRO A CA 1
ATOM 918 C C . PRO A 1 113 ? -0.197 3.807 0.304 1 98.38 113 PRO A C 1
ATOM 920 O O . PRO A 1 113 ? -0.066 4.008 -0.907 1 98.38 113 PRO A O 1
ATOM 923 N N . ILE A 1 114 ? 0.037 4.719 1.218 1 98.69 114 ILE A N 1
ATOM 924 C CA . ILE A 1 114 ? 0.412 6.078 0.838 1 98.69 114 ILE A CA 1
ATOM 925 C C . ILE A 1 114 ? 1.78 6.066 0.161 1 98.69 114 ILE A C 1
ATOM 927 O O . ILE A 1 114 ? 1.958 6.652 -0.907 1 98.69 114 ILE A O 1
ATOM 931 N N . ALA A 1 115 ? 2.717 5.344 0.765 1 98.75 115 ALA A N 1
ATOM 932 C CA . ALA A 1 115 ? 4.055 5.258 0.186 1 98.75 115 ALA A CA 1
ATOM 933 C C . ALA A 1 115 ? 4.02 4.559 -1.171 1 98.75 115 ALA A C 1
ATOM 935 O O . ALA A 1 115 ? 4.723 4.965 -2.102 1 98.75 115 ALA A O 1
ATOM 936 N N . THR A 1 116 ? 3.219 3.561 -1.29 1 98.5 116 THR A N 1
ATOM 937 C CA . THR A 1 116 ? 3.09 2.801 -2.527 1 98.5 116 THR A CA 1
ATOM 938 C C . THR A 1 116 ? 2.541 3.678 -3.648 1 98.5 116 THR A C 1
ATOM 940 O O . THR A 1 116 ? 3.123 3.748 -4.73 1 98.5 116 THR A O 1
ATOM 943 N N . LEU A 1 117 ? 1.483 4.395 -3.389 1 98.56 117 LEU A N 1
ATOM 944 C CA . LEU A 1 117 ? 0.89 5.262 -4.402 1 98.56 117 LEU A CA 1
ATOM 945 C C . LEU A 1 117 ? 1.797 6.449 -4.699 1 98.56 117 LEU A C 1
ATOM 947 O O . LEU A 1 117 ? 1.851 6.926 -5.836 1 98.56 117 LEU A O 1
ATOM 951 N N . THR A 1 118 ? 2.502 6.953 -3.658 1 98.81 118 THR A N 1
ATOM 952 C CA . THR A 1 118 ? 3.475 8.016 -3.881 1 98.81 118 THR A CA 1
ATOM 953 C C . THR A 1 118 ? 4.555 7.566 -4.863 1 98.81 118 THR A C 1
ATOM 955 O O . THR A 1 118 ? 4.945 8.32 -5.75 1 98.81 118 THR A O 1
ATOM 958 N N . SER A 1 119 ? 4.988 6.316 -4.68 1 98.56 119 SER A N 1
ATOM 959 C CA . SER A 1 119 ? 5.969 5.758 -5.602 1 98.56 119 SER A CA 1
ATOM 960 C C . SER A 1 119 ? 5.445 5.766 -7.035 1 98.56 119 SER A C 1
ATOM 962 O O . SER A 1 119 ? 6.191 6.062 -7.973 1 98.56 119 SER A O 1
ATOM 964 N N . HIS A 1 120 ? 4.219 5.457 -7.176 1 97.06 120 HIS A N 1
ATOM 965 C CA . HIS A 1 120 ? 3.588 5.465 -8.492 1 97.06 120 HIS A CA 1
ATOM 966 C C . HIS A 1 120 ? 3.598 6.863 -9.102 1 97.06 120 HIS A C 1
ATOM 968 O O . HIS A 1 120 ? 4.008 7.039 -10.25 1 97.06 120 HIS A O 1
ATOM 974 N N . PHE A 1 121 ? 3.219 7.867 -8.367 1 97.5 121 PHE A N 1
ATOM 975 C CA . PHE A 1 121 ? 3.141 9.234 -8.875 1 97.5 121 PHE A CA 1
ATOM 976 C C . PHE A 1 121 ? 4.531 9.781 -9.172 1 97.5 121 PHE A C 1
ATOM 978 O O . PHE A 1 121 ? 4.73 10.477 -10.164 1 97.5 121 PHE A O 1
ATOM 985 N N . LEU A 1 122 ? 5.504 9.492 -8.297 1 98.19 122 LEU A N 1
ATOM 986 C CA . LEU A 1 122 ? 6.875 9.914 -8.555 1 98.19 122 LEU A CA 1
ATOM 987 C C . LEU A 1 122 ? 7.402 9.297 -9.844 1 98.19 122 LEU A C 1
ATOM 989 O O . LEU A 1 122 ? 8.078 9.969 -10.625 1 98.19 122 LEU A O 1
ATOM 993 N N . PHE A 1 123 ? 7.074 8.062 -10.016 1 97.06 123 PHE A N 1
ATOM 994 C CA . PHE A 1 123 ? 7.527 7.355 -11.211 1 97.06 123 PHE A CA 1
ATOM 995 C C . PHE A 1 123 ? 6.949 7.988 -12.469 1 97.06 123 PHE A C 1
ATOM 997 O O . PHE A 1 123 ? 7.613 8.039 -13.508 1 97.06 123 PHE A O 1
ATOM 1004 N N . GLN A 1 124 ? 5.812 8.5 -12.414 1 93.06 124 GLN A N 1
ATOM 1005 C CA . GLN A 1 124 ? 5.141 9.125 -13.547 1 93.06 124 GLN A CA 1
ATOM 1006 C C . GLN A 1 124 ? 5.82 10.438 -13.938 1 93.06 124 GLN A C 1
ATOM 1008 O O . GLN A 1 124 ? 5.605 10.953 -15.031 1 93.06 124 GLN A O 1
ATOM 1013 N N . SER A 1 125 ? 6.617 10.984 -13.062 1 93.38 125 SER A N 1
ATOM 1014 C CA . SER A 1 125 ? 7.328 12.227 -13.359 1 93.38 125 SER A CA 1
ATOM 1015 C C . SER A 1 125 ? 8.461 11.984 -14.344 1 93.38 125 SER A C 1
ATOM 1017 O O . SER A 1 125 ? 9.023 12.938 -14.898 1 93.38 125 SER A O 1
ATOM 1019 N N . ASN A 1 126 ? 8.852 10.758 -14.594 1 92.38 126 ASN A N 1
ATOM 1020 C CA . ASN A 1 126 ? 9.922 10.328 -15.484 1 92.38 126 ASN A CA 1
ATOM 1021 C C . ASN A 1 126 ? 11.281 10.82 -15.008 1 92.38 126 ASN A C 1
ATOM 1023 O O . ASN A 1 126 ? 12.211 10.961 -15.805 1 92.38 126 ASN A O 1
ATOM 1027 N N . LYS A 1 127 ? 11.383 11.125 -13.727 1 94.06 127 LYS A N 1
ATOM 1028 C CA . LYS A 1 127 ? 12.648 11.594 -13.156 1 94.06 127 LYS A CA 1
ATOM 1029 C C . LYS A 1 127 ? 13.391 10.453 -12.477 1 94.06 127 LYS A C 1
ATOM 1031 O O . LYS A 1 127 ? 14.531 10.625 -12.031 1 94.06 127 LYS A O 1
ATOM 1036 N N . PHE A 1 128 ? 12.734 9.328 -12.43 1 95.62 128 PHE A N 1
ATOM 1037 C CA . PHE A 1 128 ? 13.297 8.164 -11.75 1 95.62 128 PHE A CA 1
ATOM 1038 C C . PHE A 1 128 ? 13.297 6.945 -12.672 1 95.62 128 PHE A C 1
ATOM 1040 O O . PHE A 1 128 ? 12.359 6.75 -13.445 1 95.62 128 PHE A O 1
ATOM 1047 N N . SER A 1 129 ? 14.359 6.145 -12.641 1 94.06 129 SER A N 1
ATOM 1048 C CA . SER A 1 129 ? 14.398 4.895 -13.391 1 94.06 129 SER A CA 1
ATOM 1049 C C . SER A 1 129 ? 13.555 3.816 -12.703 1 94.06 129 SER A C 1
ATOM 1051 O O . SER A 1 129 ? 13.078 2.889 -13.359 1 94.06 129 SER A O 1
ATOM 1053 N N . ASN A 1 130 ? 13.469 3.928 -11.391 1 96.69 130 ASN A N 1
ATOM 1054 C CA . ASN A 1 130 ? 12.664 3.082 -10.516 1 96.69 130 ASN A CA 1
ATOM 1055 C C . ASN A 1 130 ? 12.469 3.725 -9.141 1 96.69 130 ASN A C 1
ATOM 1057 O O . ASN A 1 130 ? 13.164 4.68 -8.797 1 96.69 130 ASN A O 1
ATOM 1061 N N . ILE A 1 131 ? 11.508 3.363 -8.453 1 97.44 131 ILE A N 1
ATOM 1062 C CA . ILE A 1 131 ? 11.289 3.832 -7.086 1 97.44 131 ILE A CA 1
ATOM 1063 C C . ILE A 1 131 ? 11.117 2.637 -6.152 1 97.44 131 ILE A C 1
ATOM 1065 O O . ILE A 1 131 ? 10.25 1.788 -6.371 1 97.44 131 ILE A O 1
ATOM 1069 N N . PHE A 1 132 ? 11.945 2.57 -5.148 1 97.25 132 PHE A N 1
ATOM 1070 C CA . PHE A 1 132 ? 11.914 1.483 -4.176 1 97.25 132 PHE A CA 1
ATOM 1071 C C . PHE A 1 132 ? 11.25 1.933 -2.881 1 97.25 132 PHE A C 1
ATOM 1073 O O . PHE A 1 132 ? 11.406 3.082 -2.465 1 97.25 132 PHE A O 1
ATOM 1080 N N . TYR A 1 133 ? 10.453 1.052 -2.303 1 97.88 133 TYR A N 1
ATOM 1081 C CA . TYR A 1 133 ? 9.773 1.375 -1.053 1 97.88 133 TYR A CA 1
ATOM 1082 C C . TYR A 1 133 ? 9.961 0.263 -0.027 1 97.88 133 TYR A C 1
ATOM 1084 O O . TYR A 1 133 ? 10.25 -0.88 -0.388 1 97.88 133 TYR A O 1
ATOM 1092 N N . LEU A 1 134 ? 9.883 0.653 1.234 1 97.06 134 LEU A N 1
ATOM 1093 C CA . LEU A 1 134 ? 10 -0.218 2.4 1 97.06 134 LEU A CA 1
ATOM 1094 C C . LEU A 1 134 ? 8.797 -0.047 3.328 1 97.06 134 LEU A C 1
ATOM 1096 O O . LEU A 1 134 ? 8.023 0.902 3.18 1 97.06 134 LEU A O 1
ATOM 1100 N N . TYR A 1 135 ? 8.617 -0.977 4.188 1 96.75 135 TYR A N 1
ATOM 1101 C CA . TYR A 1 135 ? 7.695 -0.799 5.309 1 96.75 135 TYR A CA 1
ATOM 1102 C C . TYR A 1 135 ? 8.148 -1.602 6.52 1 96.75 135 TYR A C 1
ATOM 1104 O O . TYR A 1 135 ? 8.906 -2.568 6.387 1 96.75 135 TYR A O 1
ATOM 1112 N N . ASP A 1 136 ? 7.797 -1.156 7.699 1 94.19 136 ASP A N 1
ATOM 1113 C CA . ASP A 1 136 ? 8.195 -1.828 8.938 1 94.19 136 ASP A CA 1
ATOM 1114 C C . ASP A 1 136 ? 7.117 -2.805 9.398 1 94.19 136 ASP A C 1
ATOM 1116 O O . ASP A 1 136 ? 5.949 -2.668 9.031 1 94.19 136 ASP A O 1
ATOM 1120 N N . ARG A 1 137 ? 7.531 -3.801 10.164 1 90.75 137 ARG A N 1
ATOM 1121 C CA . ARG A 1 137 ? 6.602 -4.711 10.828 1 90.75 137 ARG A CA 1
ATOM 1122 C C . ARG A 1 137 ? 6.289 -4.234 12.242 1 90.75 137 ARG A C 1
ATOM 1124 O O . ARG A 1 137 ? 7.168 -3.73 12.945 1 90.75 137 ARG A O 1
ATOM 1131 N N . LYS A 1 138 ? 5.059 -4.363 12.656 1 86.62 138 LYS A N 1
ATOM 1132 C CA . LYS A 1 138 ? 4.645 -3.898 13.977 1 86.62 138 LYS A CA 1
ATOM 1133 C C . LYS A 1 138 ? 4.922 -4.953 15.047 1 86.62 138 LYS A C 1
ATOM 1135 O O . LYS A 1 138 ? 5.012 -4.629 16.234 1 86.62 138 LYS A O 1
ATOM 1140 N N . GLU A 1 139 ? 4.984 -6.199 14.531 1 76.38 139 GLU A N 1
ATOM 1141 C CA . GLU A 1 139 ? 5.203 -7.262 15.508 1 76.38 139 GLU A CA 1
ATOM 1142 C C . GLU A 1 139 ? 6.559 -7.109 16.188 1 76.38 139 GLU A C 1
ATOM 1144 O O . GLU A 1 139 ? 7.527 -6.672 15.57 1 76.38 139 GLU A O 1
ATOM 1149 N N . LYS A 1 140 ? 6.422 -7.273 17.594 1 62.06 140 LYS A N 1
ATOM 1150 C CA . LYS A 1 140 ? 7.625 -7.168 18.406 1 62.06 140 LYS A CA 1
ATOM 1151 C C . LYS A 1 140 ? 8.594 -8.305 18.109 1 62.06 140 LYS A C 1
ATOM 1153 O O . LYS A 1 140 ? 8.211 -9.477 18.109 1 62.06 140 LYS A O 1
ATOM 1158 N N . LYS A 1 141 ? 9.414 -8.094 17.141 1 59.75 141 LYS A N 1
ATOM 1159 C CA . LYS A 1 141 ? 10.383 -9.188 17.109 1 59.75 141 LYS A CA 1
ATOM 1160 C C . LYS A 1 141 ? 11.5 -8.961 18.125 1 59.75 141 LYS A C 1
ATOM 1162 O O . LYS A 1 141 ? 11.688 -7.844 18.609 1 59.75 141 LYS A O 1
ATOM 1167 N N . GLU A 1 142 ? 11.969 -10.062 18.641 1 52.25 142 GLU A N 1
ATOM 1168 C CA . GLU A 1 142 ? 13.133 -10.039 19.531 1 52.25 142 GLU A CA 1
ATOM 1169 C C . GLU A 1 142 ? 14.211 -9.102 19 1 52.25 142 GLU A C 1
ATOM 1171 O O . GLU A 1 142 ? 14.289 -8.859 17.781 1 52.25 142 GLU A O 1
ATOM 1176 N N . TYR A 1 143 ? 14.789 -8.445 19.906 1 49.72 143 TYR A N 1
ATOM 1177 C CA . TYR A 1 143 ? 15.969 -7.633 19.641 1 49.72 143 TYR A CA 1
ATOM 1178 C C . TYR A 1 143 ? 16.938 -8.352 18.703 1 49.72 143 TYR A C 1
ATOM 1180 O O . TYR A 1 143 ? 17.25 -9.531 18.906 1 49.72 143 TYR A O 1
ATOM 1188 N N . GLY A 1 144 ? 17.266 -7.824 17.562 1 49.03 144 GLY A N 1
ATOM 1189 C CA . GLY A 1 144 ? 18.219 -8.414 16.641 1 49.03 144 GLY A CA 1
ATOM 1190 C C . GLY A 1 144 ? 17.562 -9.062 15.438 1 49.03 144 GLY A C 1
ATOM 1191 O O . GLY A 1 144 ? 18.25 -9.562 14.539 1 49.03 144 GLY A O 1
ATOM 1192 N N . ASP A 1 145 ? 16.266 -9.117 15.531 1 56.81 145 ASP A N 1
ATOM 1193 C CA . ASP A 1 145 ? 15.633 -9.805 14.414 1 56.81 145 ASP A CA 1
ATOM 1194 C C . ASP A 1 145 ? 15.711 -8.977 13.141 1 56.81 145 ASP A C 1
ATOM 1196 O O . ASP A 1 145 ? 15.266 -7.828 13.109 1 56.81 145 ASP A O 1
ATOM 1200 N N . LYS A 1 146 ? 16.594 -9.297 12.227 1 60.38 146 LYS A N 1
ATOM 1201 C CA . LYS A 1 146 ? 16.953 -8.648 10.969 1 60.38 146 LYS A CA 1
ATOM 1202 C C . LYS A 1 146 ? 15.75 -8.555 10.031 1 60.38 146 LYS A C 1
ATOM 1204 O O . LYS A 1 146 ? 15.859 -8.031 8.922 1 60.38 146 LYS A O 1
ATOM 1209 N N . ASN A 1 147 ? 14.469 -8.852 10.586 1 76.19 147 ASN A N 1
ATOM 1210 C CA . ASN A 1 147 ? 13.383 -8.906 9.617 1 76.19 147 ASN A CA 1
ATOM 1211 C C . ASN A 1 147 ? 12.281 -7.902 9.953 1 76.19 147 ASN A C 1
ATOM 1213 O O . ASN A 1 147 ? 11.117 -8.125 9.633 1 76.19 147 ASN A O 1
ATOM 1217 N N . VAL A 1 148 ? 12.758 -6.688 10.523 1 87.06 148 VAL A N 1
ATOM 1218 C CA . VAL A 1 148 ? 11.758 -5.727 10.969 1 87.06 148 VAL A CA 1
ATOM 1219 C C . VAL A 1 148 ? 11.391 -4.793 9.82 1 87.06 148 VAL A C 1
ATOM 1221 O O . VAL A 1 148 ? 10.305 -4.199 9.812 1 87.06 148 VAL A O 1
ATOM 1224 N N . ILE A 1 149 ? 12.266 -4.66 8.891 1 91 149 ILE A N 1
ATOM 1225 C CA . ILE A 1 149 ? 12.008 -3.879 7.684 1 91 149 ILE A CA 1
ATOM 1226 C C . ILE A 1 149 ? 11.828 -4.816 6.488 1 91 149 ILE A C 1
ATOM 1228 O O . ILE A 1 149 ? 12.625 -5.73 6.289 1 91 149 ILE A O 1
ATOM 1232 N N . VAL A 1 150 ? 10.727 -4.582 5.809 1 91.62 150 VAL A N 1
ATOM 1233 C CA . VAL A 1 150 ? 10.461 -5.402 4.629 1 91.62 150 VAL A CA 1
ATOM 1234 C C . VAL A 1 150 ? 10.938 -4.676 3.373 1 91.62 150 VAL A C 1
ATOM 1236 O O . VAL A 1 150 ? 10.594 -3.51 3.156 1 91.62 150 VAL A O 1
ATOM 1239 N N . GLY A 1 151 ? 11.672 -5.344 2.547 1 90.44 151 GLY A N 1
ATOM 1240 C CA . GLY A 1 151 ? 12.18 -4.805 1.293 1 90.44 151 GLY A CA 1
ATOM 1241 C C . GLY A 1 151 ? 13.594 -5.25 0.978 1 90.44 151 GLY A C 1
ATOM 1242 O O . GLY A 1 151 ? 14.281 -5.809 1.836 1 90.44 151 GLY A O 1
ATOM 1243 N N . ASN A 1 152 ? 13.977 -5.066 -0.277 1 85.69 152 ASN A N 1
ATOM 1244 C CA . ASN A 1 152 ? 15.328 -5.367 -0.735 1 85.69 152 ASN A CA 1
ATOM 1245 C C . ASN A 1 152 ? 16.328 -4.301 -0.29 1 85.69 152 ASN A C 1
ATOM 1247 O O . ASN A 1 152 ? 16.25 -3.156 -0.745 1 85.69 152 ASN A O 1
ATOM 1251 N N . LEU A 1 153 ? 17.219 -4.68 0.646 1 80.56 153 LEU A N 1
ATOM 1252 C CA . LEU A 1 153 ? 18.219 -3.727 1.141 1 80.56 153 LEU A CA 1
ATOM 1253 C C . LEU A 1 153 ? 19.594 -4.035 0.578 1 80.56 153 LEU A C 1
ATOM 1255 O O . LEU A 1 153 ? 20.562 -3.35 0.897 1 80.56 153 LEU A O 1
ATOM 1259 N N . ASP A 1 154 ? 19.672 -5.16 -0.099 1 70.5 154 ASP A N 1
ATOM 1260 C CA . ASP A 1 154 ? 20.984 -5.598 -0.604 1 70.5 154 ASP A CA 1
ATOM 1261 C C . ASP A 1 154 ? 21.5 -4.633 -1.663 1 70.5 154 ASP A C 1
ATOM 1263 O O . ASP A 1 154 ? 20.734 -4.055 -2.426 1 70.5 154 ASP A O 1
ATOM 1267 N N . ASP A 1 155 ? 22.703 -4.094 -1.381 1 52.62 155 ASP A N 1
ATOM 1268 C CA . ASP A 1 155 ? 23.484 -3.215 -2.248 1 52.62 155 ASP A CA 1
ATOM 1269 C C . ASP A 1 155 ? 23.484 -3.723 -3.688 1 52.62 155 ASP A C 1
ATOM 1271 O O . ASP A 1 155 ? 23.625 -2.938 -4.629 1 52.62 155 ASP A O 1
ATOM 1275 N N . ILE A 1 156 ? 23.578 -4.934 -3.834 1 46.34 156 ILE A N 1
ATOM 1276 C CA . ILE A 1 156 ? 23.844 -5.422 -5.184 1 46.34 156 ILE A CA 1
ATOM 1277 C C . ILE A 1 156 ? 22.75 -4.953 -6.133 1 46.34 156 ILE A C 1
ATOM 1279 O O . ILE A 1 156 ? 23.016 -4.605 -7.285 1 46.34 156 ILE A O 1
ATOM 1283 N N . VAL A 1 157 ? 21.609 -4.965 -5.633 1 44.72 157 VAL A N 1
ATOM 1284 C CA . VAL A 1 157 ? 20.531 -4.656 -6.559 1 44.72 157 VAL A CA 1
ATOM 1285 C C . VAL A 1 157 ? 20.5 -3.152 -6.832 1 44.72 157 VAL A C 1
ATOM 1287 O O . VAL A 1 157 ? 20.016 -2.717 -7.883 1 44.72 157 VAL A O 1
ATOM 1290 N N . ASN A 1 158 ? 20.859 -2.395 -5.844 1 44.34 158 ASN A N 1
ATOM 1291 C CA . ASN A 1 158 ? 20.734 -0.96 -6.082 1 44.34 158 ASN A CA 1
ATOM 1292 C C . ASN A 1 158 ? 21.922 -0.422 -6.879 1 44.34 158 ASN A C 1
ATOM 1294 O O . ASN A 1 158 ? 22.078 0.792 -7.008 1 44.34 158 ASN A O 1
ATOM 1298 N N . ASN A 1 159 ? 22.438 -1.179 -7.922 1 42.19 159 ASN A N 1
ATOM 1299 C CA . ASN A 1 159 ? 23.422 -0.904 -8.961 1 42.19 159 ASN A CA 1
ATOM 1300 C C . ASN A 1 159 ? 24.562 -0.027 -8.438 1 42.19 159 ASN A C 1
ATOM 1302 O O . ASN A 1 159 ? 25.375 0.475 -9.211 1 42.19 159 ASN A O 1
ATOM 1306 N N . HIS A 1 160 ? 24.516 0.586 -7.328 1 38.12 160 HIS A N 1
ATOM 1307 C CA . HIS A 1 160 ? 25.5 1.649 -7.207 1 38.12 160 HIS A CA 1
ATOM 1308 C C . HIS A 1 160 ? 26.859 1.096 -6.773 1 38.12 160 HIS A C 1
ATOM 1310 O O . HIS A 1 160 ? 27.594 1.759 -6.051 1 38.12 160 HIS A O 1
ATOM 1316 N N . VAL A 1 161 ? 27.125 -0.245 -7 1 38.06 161 VAL A N 1
ATOM 1317 C CA . VAL A 1 161 ? 28.484 -0.594 -6.586 1 38.06 161 VAL A CA 1
ATOM 1318 C C . VAL A 1 161 ? 29.484 -0.065 -7.605 1 38.06 161 VAL A C 1
ATOM 1320 O O . VAL A 1 161 ? 29.719 -0.691 -8.641 1 38.06 161 VAL A O 1
ATOM 1323 N N . GLU A 1 162 ? 29.5 1.116 -8.148 1 38.84 162 GLU A N 1
ATOM 1324 C CA . GLU A 1 162 ? 30.562 1.389 -9.109 1 38.84 162 GLU A CA 1
ATOM 1325 C C . GLU A 1 162 ? 31.906 0.871 -8.617 1 38.84 162 GLU A C 1
ATOM 1327 O O . GLU A 1 162 ? 32.562 0.09 -9.305 1 38.84 162 GLU A O 1
ATOM 1332 N N . ASN A 1 163 ? 33.031 1.742 -8.555 1 37.59 163 ASN A N 1
ATOM 1333 C CA . ASN A 1 163 ? 34.469 1.697 -8.516 1 37.59 163 ASN A CA 1
ATOM 1334 C C . ASN A 1 163 ? 35 1.248 -7.152 1 37.59 163 ASN A C 1
ATOM 1336 O O . ASN A 1 163 ? 35.906 1.854 -6.598 1 37.59 163 ASN A O 1
ATOM 1340 N N . GLY A 1 164 ? 34.719 0.106 -6.543 1 41.22 164 GLY A N 1
ATOM 1341 C CA . GLY A 1 164 ? 35.344 -0.386 -5.324 1 41.22 164 GLY A CA 1
ATOM 1342 C C . GLY A 1 164 ? 34.781 0.253 -4.07 1 41.22 164 GLY A C 1
ATOM 1343 O O . GLY A 1 164 ? 35.281 0.031 -2.969 1 41.22 164 GLY A O 1
ATOM 1344 N N . LYS A 1 165 ? 34.75 1.591 -4.207 1 39.47 165 LYS A N 1
ATOM 1345 C CA . LYS A 1 165 ? 34.562 2.418 -3.018 1 39.47 165 LYS A CA 1
ATOM 1346 C C . LYS A 1 165 ? 33.312 2.014 -2.248 1 39.47 165 LYS A C 1
ATOM 1348 O O . LYS A 1 165 ? 32.344 1.516 -2.838 1 39.47 165 LYS A O 1
ATOM 1353 N N . GLN A 1 166 ? 33.125 2.264 -0.818 1 44.03 166 GLN A N 1
ATOM 1354 C CA . GLN A 1 166 ? 32.438 2.043 0.455 1 44.03 166 GLN A CA 1
ATOM 1355 C C . GLN A 1 166 ? 30.938 2.047 0.279 1 44.03 166 GLN A C 1
ATOM 1357 O O . GLN A 1 166 ? 30.422 2.58 -0.706 1 44.03 166 GLN A O 1
ATOM 1362 N N . ASP A 1 167 ? 30.109 1.616 1.404 1 52.75 167 ASP A N 1
ATOM 1363 C CA . ASP A 1 167 ? 28.859 1.526 2.152 1 52.75 167 ASP A CA 1
ATOM 1364 C C . ASP A 1 167 ? 28.016 2.787 1.97 1 52.75 167 ASP A C 1
ATOM 1366 O O . ASP A 1 167 ? 28.047 3.689 2.811 1 52.75 167 ASP A O 1
ATOM 1370 N N . LYS A 1 168 ? 27.766 3.17 0.787 1 69.31 168 LYS A N 1
ATOM 1371 C CA . LYS A 1 168 ? 27.047 4.434 0.689 1 69.31 168 LYS A CA 1
ATOM 1372 C C . LYS A 1 168 ? 25.719 4.363 1.436 1 69.31 168 LYS A C 1
ATOM 1374 O O . LYS A 1 168 ? 25.016 3.348 1.382 1 69.31 168 LYS A O 1
ATOM 1379 N N . GLU A 1 169 ? 25.531 5.266 2.252 1 88.19 169 GLU A N 1
ATOM 1380 C CA . GLU A 1 169 ? 24.297 5.516 2.982 1 88.19 169 GLU A CA 1
ATOM 1381 C C . GLU A 1 169 ? 23.109 5.66 2.027 1 88.19 169 GLU A C 1
ATOM 1383 O O . GLU A 1 169 ? 23.234 6.305 0.982 1 88.19 169 GLU A O 1
ATOM 1388 N N . LYS A 1 170 ? 22.156 4.797 2.217 1 94.31 170 LYS A N 1
ATOM 1389 C CA . LYS A 1 170 ? 20.922 4.898 1.461 1 94.31 170 LYS A CA 1
ATOM 1390 C C . LYS A 1 170 ? 19.906 5.793 2.174 1 94.31 170 LYS A C 1
ATOM 1392 O O . LYS A 1 170 ? 19.641 5.605 3.361 1 94.31 170 LYS A O 1
ATOM 1397 N N . LYS A 1 171 ? 19.469 6.75 1.438 1 97.12 171 LYS A N 1
ATOM 1398 C CA . LYS A 1 171 ? 18.594 7.77 1.99 1 97.12 171 LYS A CA 1
ATOM 1399 C C . LYS A 1 171 ? 17.141 7.301 1.988 1 97.12 171 LYS A C 1
ATOM 1401 O O . LYS A 1 171 ? 16.656 6.781 0.983 1 97.12 171 LYS A O 1
ATOM 1406 N N . VAL A 1 172 ? 16.438 7.527 3.139 1 97.94 172 VAL A N 1
ATOM 1407 C CA . VAL A 1 172 ? 15.078 7.055 3.316 1 97.94 172 VAL A CA 1
ATOM 1408 C C . VAL A 1 172 ? 14.164 8.227 3.662 1 97.94 172 VAL A C 1
ATOM 1410 O O . VAL A 1 172 ? 14.492 9.047 4.523 1 97.94 172 VAL A O 1
ATOM 1413 N N . ILE A 1 173 ? 13.062 8.375 2.957 1 98.81 173 ILE A N 1
ATOM 1414 C CA . ILE A 1 173 ? 11.953 9.234 3.371 1 98.81 173 ILE A CA 1
ATOM 1415 C C . ILE A 1 173 ? 10.875 8.391 4.043 1 98.81 173 ILE A C 1
ATOM 1417 O O . ILE A 1 173 ? 10.352 7.449 3.447 1 98.81 173 ILE A O 1
ATOM 1421 N N . ILE A 1 174 ? 10.539 8.703 5.301 1 98.88 174 ILE A N 1
ATOM 1422 C CA . ILE A 1 174 ? 9.453 8.016 5.984 1 98.88 174 ILE A CA 1
ATOM 1423 C C . ILE A 1 174 ? 8.133 8.734 5.695 1 98.88 174 ILE A C 1
ATOM 1425 O O . ILE A 1 174 ? 8.047 9.961 5.789 1 98.88 174 ILE A O 1
ATOM 1429 N N . ILE A 1 175 ? 7.152 7.965 5.289 1 98.88 175 ILE A N 1
ATOM 1430 C CA . ILE A 1 175 ? 5.816 8.484 5.012 1 98.88 175 ILE A CA 1
ATOM 1431 C C . ILE A 1 175 ? 4.82 7.898 6.008 1 98.88 175 ILE A C 1
ATOM 1433 O O . ILE A 1 175 ? 4.746 6.68 6.18 1 98.88 175 ILE A O 1
ATOM 1437 N N . ASP A 1 176 ? 4.074 8.742 6.668 1 98.25 176 ASP A N 1
ATOM 1438 C CA . ASP A 1 176 ? 3.057 8.328 7.629 1 98.25 176 ASP A CA 1
ATOM 1439 C C . ASP A 1 176 ? 1.792 9.172 7.492 1 98.25 176 ASP A C 1
ATOM 1441 O O . ASP A 1 176 ? 1.721 10.055 6.637 1 98.25 176 ASP A O 1
ATOM 1445 N N . ASP A 1 177 ? 0.757 8.836 8.305 1 97.81 177 ASP A N 1
ATOM 1446 C CA . ASP A 1 177 ? -0.52 9.516 8.117 1 97.81 177 ASP A CA 1
ATOM 1447 C C . ASP A 1 177 ? -0.635 10.727 9.039 1 97.81 177 ASP A C 1
ATOM 1449 O O . ASP A 1 177 ? -1.043 11.805 8.609 1 97.81 177 ASP A O 1
ATOM 1453 N N . VAL A 1 178 ? -0.192 10.562 10.305 1 97.19 178 VAL A N 1
ATOM 1454 C CA . VAL A 1 178 ? -0.458 11.648 11.242 1 97.19 178 VAL A CA 1
ATOM 1455 C C . VAL A 1 178 ? 0.73 11.812 12.188 1 97.19 178 VAL A C 1
ATOM 1457 O O . VAL A 1 178 ? 1.354 10.828 12.586 1 97.19 178 VAL A O 1
ATOM 1460 N N . PHE A 1 179 ? 1.076 13.078 12.453 1 97.5 179 PHE A N 1
ATOM 1461 C CA . PHE A 1 179 ? 2.045 13.414 13.492 1 97.5 179 PHE A CA 1
ATOM 1462 C C . PHE A 1 179 ? 1.353 14.031 14.703 1 97.5 179 PHE A C 1
ATOM 1464 O O . PHE A 1 179 ? 0.634 15.023 14.57 1 97.5 179 PHE A O 1
ATOM 1471 N N . THR A 1 180 ? 1.523 13.406 15.805 1 94.19 180 THR A N 1
ATOM 1472 C CA . THR A 1 180 ? 1.039 13.938 17.078 1 94.19 180 THR A CA 1
ATOM 1473 C C . THR A 1 180 ? 2.205 14.359 17.969 1 94.19 180 THR A C 1
ATOM 1475 O O . THR A 1 180 ? 2.689 15.484 17.875 1 94.19 180 THR A O 1
ATOM 1478 N N . CYS A 1 181 ? 2.871 13.367 18.625 1 93.62 181 CYS A N 1
ATOM 1479 C CA . CYS A 1 181 ? 4.012 13.711 19.469 1 93.62 181 CYS A CA 1
ATOM 1480 C C . CYS A 1 181 ? 5.277 13.023 18.969 1 93.62 181 CYS A C 1
ATOM 1482 O O . CYS A 1 181 ? 6.355 13.211 19.547 1 93.62 181 CYS A O 1
ATOM 1484 N N . GLY A 1 182 ? 5.164 12.242 18.062 1 95 182 GLY A N 1
ATOM 1485 C CA . GLY A 1 182 ? 6.34 11.703 17.406 1 95 182 GLY A CA 1
ATOM 1486 C C . GLY A 1 182 ? 6.766 10.352 17.938 1 95 182 GLY A C 1
ATOM 1487 O O . GLY A 1 182 ? 7.797 9.812 17.531 1 95 182 GLY A O 1
ATOM 1488 N N . THR A 1 183 ? 5.961 9.766 18.812 1 93.81 183 THR A N 1
ATOM 1489 C CA . THR A 1 183 ? 6.316 8.492 19.438 1 93.81 183 THR A CA 1
ATOM 1490 C C . THR A 1 183 ? 6.414 7.387 18.391 1 93.81 183 THR A C 1
ATOM 1492 O O . THR A 1 183 ? 7.418 6.672 18.328 1 93.81 183 THR A O 1
ATOM 1495 N N . ALA A 1 184 ? 5.418 7.234 17.562 1 93.31 184 ALA A N 1
ATOM 1496 C CA . ALA A 1 184 ? 5.406 6.18 16.547 1 93.31 184 ALA A CA 1
ATOM 1497 C C . ALA A 1 184 ? 6.574 6.332 15.578 1 93.31 184 ALA A C 1
ATOM 1499 O O . ALA A 1 184 ? 7.246 5.355 15.242 1 93.31 184 ALA A O 1
ATOM 1500 N N . LEU A 1 185 ? 6.836 7.52 15.141 1 96.5 185 LEU A N 1
ATOM 1501 C CA . LEU A 1 185 ? 7.922 7.781 14.203 1 96.5 185 LEU A CA 1
ATOM 1502 C C . LEU A 1 185 ? 9.273 7.488 14.844 1 96.5 185 LEU A C 1
ATOM 1504 O O . LEU A 1 185 ? 10.172 6.941 14.195 1 96.5 185 LEU A O 1
ATOM 1508 N N . THR A 1 186 ? 9.414 7.848 16.109 1 95.75 186 THR A N 1
ATOM 1509 C CA . THR A 1 186 ? 10.664 7.578 16.812 1 95.75 186 THR A CA 1
ATOM 1510 C C . THR A 1 186 ? 10.922 6.078 16.906 1 95.75 186 THR A C 1
ATOM 1512 O O . THR A 1 186 ? 12.062 5.629 16.766 1 95.75 186 THR A O 1
ATOM 1515 N N . GLU A 1 187 ? 9.891 5.32 17.109 1 93.56 187 GLU A N 1
ATOM 1516 C CA . GLU A 1 187 ? 10.023 3.867 17.141 1 93.56 187 GLU A CA 1
ATOM 1517 C C . GLU A 1 187 ? 10.516 3.32 15.812 1 93.56 187 GLU A C 1
ATOM 1519 O O . GLU A 1 187 ? 11.383 2.439 15.773 1 93.56 187 GLU A O 1
ATOM 1524 N N . ILE A 1 188 ? 9.977 3.818 14.75 1 94.88 188 ILE A N 1
ATOM 1525 C CA . ILE A 1 188 ? 10.383 3.379 13.414 1 94.88 188 ILE A CA 1
ATOM 1526 C C . ILE A 1 188 ? 11.844 3.748 13.172 1 94.88 188 ILE A C 1
ATOM 1528 O O . ILE A 1 188 ? 12.617 2.932 12.672 1 94.88 188 ILE A O 1
ATOM 1532 N N . ILE A 1 189 ? 12.234 4.961 13.547 1 94.94 189 ILE A N 1
ATOM 1533 C CA . ILE A 1 189 ? 13.602 5.43 13.352 1 94.94 189 ILE A CA 1
ATOM 1534 C C . ILE A 1 189 ? 14.555 4.578 14.188 1 94.94 189 ILE A C 1
ATOM 1536 O O . ILE A 1 189 ? 15.656 4.242 13.727 1 94.94 189 ILE A O 1
ATOM 1540 N N . ASN A 1 190 ? 14.133 4.168 15.359 1 91.88 190 ASN A N 1
ATOM 1541 C CA . ASN A 1 190 ? 14.945 3.289 16.188 1 91.88 190 ASN A CA 1
ATOM 1542 C C . ASN A 1 190 ? 15.133 1.919 15.547 1 91.88 190 ASN A C 1
ATOM 1544 O O . ASN A 1 190 ? 16.219 1.345 15.609 1 91.88 190 ASN A O 1
ATOM 1548 N N . LYS A 1 191 ? 14.031 1.379 14.922 1 89.94 191 LYS A N 1
ATOM 1549 C CA . LYS A 1 191 ? 1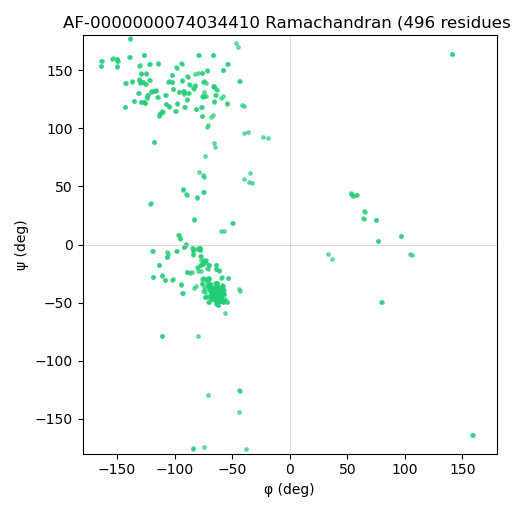4.141 0.125 14.18 1 89.94 191 LYS A CA 1
ATOM 1550 C C . LYS A 1 191 ? 15.188 0.234 13.07 1 89.94 191 LYS A C 1
ATOM 1552 O O . LYS A 1 191 ? 15.938 -0.713 12.82 1 89.94 191 LYS A O 1
ATOM 1557 N N . LEU A 1 192 ? 15.281 1.384 12.469 1 91.88 192 LEU A N 1
ATOM 1558 C CA . LEU A 1 192 ? 16.141 1.593 11.312 1 91.88 192 LEU A CA 1
ATOM 1559 C C . LEU A 1 192 ? 17.609 1.689 11.734 1 91.88 192 LEU A C 1
ATOM 1561 O O . LEU A 1 192 ? 18.516 1.534 10.914 1 91.88 192 LEU A O 1
ATOM 1565 N N . LYS A 1 193 ? 17.891 1.921 13.016 1 87.94 193 LYS A N 1
ATOM 1566 C CA . LYS A 1 193 ? 19.25 2 13.523 1 87.94 193 LYS A CA 1
ATOM 1567 C C . LYS A 1 193 ? 19.969 0.661 13.383 1 87.94 193 LYS A C 1
ATOM 1569 O O . LYS A 1 193 ? 21.203 0.611 13.344 1 87.94 193 LYS A O 1
ATOM 1574 N N . SER A 1 194 ? 19.188 -0.414 13.266 1 85.88 194 SER A N 1
ATOM 1575 C CA . SER A 1 194 ? 19.766 -1.741 13.094 1 85.88 194 SER A CA 1
ATOM 1576 C C . SER A 1 194 ? 20.234 -1.953 11.656 1 85.88 194 SER A C 1
ATOM 1578 O O . SER A 1 194 ? 20.828 -2.982 11.336 1 85.88 194 SER A O 1
ATOM 1580 N N . TYR A 1 195 ? 19.969 -1.017 10.836 1 88.94 195 TYR A N 1
ATOM 1581 C CA . TYR A 1 195 ? 20.406 -1.025 9.445 1 88.94 195 TYR A CA 1
ATOM 1582 C C . TYR A 1 195 ? 21.328 0.148 9.156 1 88.94 195 TYR A C 1
ATOM 1584 O O . TYR A 1 195 ? 20.906 1.171 8.617 1 88.94 195 TYR A O 1
ATOM 1592 N N . PRO A 1 196 ? 22.594 -0.003 9.352 1 86.06 196 PRO A N 1
ATOM 1593 C CA . PRO A 1 196 ? 23.547 1.111 9.32 1 86.06 196 PRO A CA 1
ATOM 1594 C C . PRO A 1 196 ? 23.641 1.766 7.941 1 86.06 196 PRO A C 1
ATOM 1596 O O . PRO A 1 196 ? 24.094 2.906 7.828 1 86.06 196 PRO A O 1
ATOM 1599 N N . THR A 1 197 ? 23.203 1.102 6.941 1 89.12 197 THR A N 1
ATOM 1600 C CA . THR A 1 197 ? 23.297 1.661 5.598 1 89.12 197 THR A CA 1
ATOM 1601 C C . THR A 1 197 ? 22.125 2.586 5.309 1 89.12 197 THR A C 1
ATOM 1603 O O . THR A 1 197 ? 22.109 3.289 4.297 1 89.12 197 THR A O 1
ATOM 1606 N N . LEU A 1 198 ? 21.188 2.59 6.184 1 93.19 198 LEU A N 1
ATOM 1607 C CA . LEU A 1 198 ? 20.016 3.412 5.961 1 93.19 198 LEU A CA 1
ATOM 1608 C C . LEU A 1 198 ? 20.078 4.699 6.777 1 93.19 198 LEU A C 1
ATOM 1610 O O . LEU A 1 198 ? 20.469 4.672 7.945 1 93.19 198 LEU A O 1
ATOM 1614 N N . LYS A 1 199 ? 19.766 5.801 6.109 1 95.75 199 LYS A N 1
ATOM 1615 C CA . LYS A 1 199 ? 19.703 7.105 6.762 1 95.75 199 LYS A CA 1
ATOM 1616 C C . LYS A 1 199 ? 18.375 7.805 6.453 1 95.75 199 LYS A C 1
ATOM 1618 O O . LYS A 1 199 ? 18.062 8.055 5.289 1 95.75 199 LYS A O 1
ATOM 1623 N N . VAL A 1 200 ? 17.672 8.125 7.492 1 97.69 200 VAL A N 1
ATOM 1624 C CA . VAL A 1 200 ? 16.438 8.867 7.297 1 97.69 200 VAL A CA 1
ATOM 1625 C C . VAL A 1 200 ? 16.75 10.328 6.984 1 97.69 200 VAL A C 1
ATOM 1627 O O . VAL A 1 200 ? 17.438 11 7.758 1 97.69 200 VAL A O 1
ATOM 1630 N N . VAL A 1 201 ? 16.172 10.844 5.848 1 98.19 201 VAL A N 1
ATOM 1631 C CA . VAL A 1 201 ? 16.547 12.195 5.43 1 98.19 201 VAL A CA 1
ATOM 1632 C C . VAL A 1 201 ? 15.344 13.125 5.566 1 98.19 201 VAL A C 1
ATOM 1634 O O . VAL A 1 201 ? 15.5 14.352 5.547 1 98.19 201 VAL A O 1
ATOM 1637 N N . ALA A 1 202 ? 14.148 12.562 5.664 1 98.75 202 ALA A N 1
ATOM 1638 C CA . ALA A 1 202 ? 12.93 13.352 5.84 1 98.75 202 ALA A CA 1
ATOM 1639 C C . ALA A 1 202 ? 11.773 12.477 6.312 1 98.75 202 ALA A C 1
ATOM 1641 O O . ALA A 1 202 ? 11.789 11.258 6.105 1 98.75 202 ALA A O 1
ATOM 1642 N N . VAL A 1 203 ? 10.891 13.094 6.973 1 98.81 203 VAL A N 1
ATOM 1643 C CA . VAL A 1 203 ? 9.586 12.516 7.309 1 98.81 203 VAL A CA 1
ATOM 1644 C C . VAL A 1 203 ? 8.477 13.352 6.684 1 98.81 203 VAL A C 1
ATOM 1646 O O . VAL A 1 203 ? 8.523 14.586 6.711 1 98.81 203 VAL A O 1
ATOM 1649 N N . ILE A 1 204 ? 7.539 12.719 6.031 1 98.88 204 ILE A N 1
ATOM 1650 C CA . ILE A 1 204 ? 6.375 13.398 5.469 1 98.88 204 ILE A CA 1
ATOM 1651 C C . ILE A 1 204 ? 5.094 12.773 6.016 1 98.88 204 ILE A C 1
ATOM 1653 O O . ILE A 1 204 ? 4.926 11.555 5.969 1 98.88 204 ILE A O 1
ATOM 1657 N N . VAL A 1 205 ? 4.227 13.594 6.562 1 98.81 205 VAL A N 1
ATOM 1658 C CA . VAL A 1 205 ? 2.953 13.102 7.082 1 98.81 205 VAL A CA 1
ATOM 1659 C C . VAL A 1 205 ? 1.799 13.812 6.383 1 98.81 205 VAL A C 1
ATOM 1661 O O . VAL A 1 205 ? 1.975 14.906 5.832 1 98.81 205 VAL A O 1
ATOM 1664 N N . LEU A 1 206 ? 0.653 13.133 6.375 1 98.69 206 LEU A N 1
ATOM 1665 C CA . LEU A 1 206 ? -0.562 13.734 5.84 1 98.69 206 LEU A CA 1
ATOM 1666 C C . LEU A 1 206 ? -1.023 14.898 6.707 1 98.69 206 LEU A C 1
ATOM 1668 O O . LEU A 1 206 ? -1.286 15.992 6.203 1 98.69 206 LEU A O 1
ATOM 1672 N N . LEU A 1 207 ? -1.036 14.719 8.016 1 98.44 207 LEU A N 1
ATOM 1673 C CA . LEU A 1 207 ? -1.555 15.734 8.922 1 98.44 207 LEU A CA 1
ATOM 1674 C C . LEU A 1 207 ? -0.625 15.914 10.117 1 98.44 207 LEU A C 1
ATOM 1676 O O . LEU A 1 207 ? -0.265 14.945 10.789 1 98.44 207 LEU A O 1
ATOM 1680 N N . ASN A 1 208 ? -0.186 17.062 10.328 1 97.88 208 ASN A N 1
ATOM 1681 C CA . ASN A 1 208 ? 0.401 17.5 11.594 1 97.88 208 ASN A CA 1
ATOM 1682 C C . ASN A 1 208 ? -0.649 18.094 12.523 1 97.88 208 ASN A C 1
ATOM 1684 O O . ASN A 1 208 ? -1.246 19.125 12.211 1 97.88 208 ASN A O 1
ATOM 1688 N N . ARG A 1 209 ? -0.842 17.5 13.641 1 94.88 209 ARG A N 1
ATOM 1689 C CA . ARG A 1 209 ? -1.905 17.922 14.555 1 94.88 209 ARG A CA 1
ATOM 1690 C C . ARG A 1 209 ? -1.517 19.172 15.312 1 94.88 209 ARG A C 1
ATOM 1692 O O . ARG A 1 209 ? -2.352 19.781 15.984 1 94.88 209 ARG A O 1
ATOM 1699 N N . ASN A 1 210 ? -0.27 19.594 15.227 1 95.62 210 ASN A N 1
ATOM 1700 C CA . ASN A 1 210 ? 0.267 20.781 15.898 1 95.62 210 ASN A CA 1
ATOM 1701 C C . ASN A 1 210 ? 0.085 20.688 17.406 1 95.62 210 ASN A C 1
ATOM 1703 O O . ASN A 1 210 ? -0.336 21.656 18.047 1 95.62 210 ASN A O 1
ATOM 1707 N N . GLU A 1 211 ? 0.379 19.438 17.891 1 93.12 211 GLU A N 1
ATOM 1708 C CA . GLU A 1 211 ? 0.378 19.281 19.344 1 93.12 211 GLU A CA 1
ATOM 1709 C C . GLU A 1 211 ? 1.586 19.969 19.969 1 93.12 211 GLU A C 1
ATOM 1711 O O . GLU A 1 211 ? 2.646 20.062 19.359 1 93.12 211 GLU A O 1
ATOM 1716 N N . TYR A 1 212 ? 1.366 20.438 21.234 1 93.88 212 TYR A N 1
ATOM 1717 C CA . TYR A 1 212 ? 2.408 21.234 21.875 1 93.88 212 TYR A CA 1
ATOM 1718 C C . TYR A 1 212 ? 2.373 21.047 23.391 1 93.88 212 TYR A C 1
ATOM 1720 O O . TYR A 1 212 ? 1.421 20.484 23.922 1 93.88 212 TYR A O 1
ATOM 1728 N N . GLU A 1 213 ? 3.469 21.328 24.016 1 93.44 213 GLU A N 1
ATOM 1729 C CA . GLU A 1 213 ? 3.537 21.516 25.469 1 93.44 213 GLU A CA 1
ATOM 1730 C C . GLU A 1 213 ? 3.908 22.953 25.828 1 93.44 213 GLU A C 1
ATOM 1732 O O . GLU A 1 213 ? 4.438 23.688 24.984 1 93.44 213 GLU A O 1
ATOM 1737 N N . LEU A 1 214 ? 3.529 23.375 27.016 1 93.12 214 LEU A N 1
ATOM 1738 C CA . LEU A 1 214 ? 3.891 24.703 27.5 1 93.12 214 LEU A CA 1
ATOM 1739 C C . LEU A 1 214 ? 5.195 24.656 28.297 1 93.12 214 LEU A C 1
ATOM 1741 O O . LEU A 1 214 ? 5.379 23.781 29.141 1 93.12 214 LEU A O 1
ATOM 1745 N N . ASN A 1 215 ? 6.039 25.594 27.922 1 93.44 215 ASN A N 1
ATOM 1746 C CA . ASN A 1 215 ? 7.273 25.656 28.688 1 93.44 215 ASN A CA 1
ATOM 1747 C C . ASN A 1 215 ? 7.094 26.469 29.969 1 93.44 215 ASN A C 1
ATOM 1749 O O . ASN A 1 215 ? 5.977 26.844 30.312 1 93.44 215 ASN A O 1
ATOM 1753 N N . GLU A 1 216 ? 8.281 26.656 30.734 1 93.94 216 GLU A N 1
ATOM 1754 C CA . GLU A 1 216 ? 8.273 27.328 32.031 1 93.94 216 GLU A CA 1
ATOM 1755 C C . GLU A 1 216 ? 7.73 28.75 31.922 1 93.94 216 GLU A C 1
ATOM 1757 O O . GLU A 1 216 ? 7.207 29.312 32.875 1 93.94 216 GLU A O 1
ATOM 1762 N N . HIS A 1 217 ? 7.855 29.406 30.828 1 95.69 217 HIS A N 1
ATOM 1763 C CA . HIS A 1 217 ? 7.395 30.781 30.594 1 95.69 217 HIS A CA 1
ATOM 1764 C C . HIS A 1 217 ? 6.016 30.797 29.953 1 95.69 217 HIS A C 1
ATOM 1766 O O . HIS A 1 217 ? 5.586 31.828 29.422 1 95.69 217 HIS A O 1
ATOM 1772 N N . ASN A 1 218 ? 5.336 29.688 29.766 1 94.44 218 ASN A N 1
ATOM 1773 C CA . ASN A 1 218 ? 3.984 29.531 29.234 1 94.44 218 ASN A CA 1
ATOM 1774 C C . ASN A 1 218 ? 3.936 29.734 27.734 1 94.44 218 ASN A C 1
ATOM 1776 O O . ASN A 1 218 ? 2.928 30.203 27.188 1 94.44 218 ASN A O 1
ATOM 1780 N N . HIS A 1 219 ? 5.066 29.578 27.172 1 95.19 219 HIS A N 1
ATOM 1781 C CA . HIS A 1 219 ? 5.109 29.594 25.719 1 95.19 219 HIS A CA 1
ATOM 1782 C C . HIS A 1 219 ? 4.891 28.188 25.156 1 95.19 219 HIS A C 1
ATOM 1784 O O . HIS A 1 219 ? 5.379 27.203 25.703 1 95.19 219 HIS A O 1
ATOM 1790 N N . LYS A 1 220 ? 4.176 28.156 23.953 1 94.31 220 LYS A N 1
ATOM 1791 C CA . LYS A 1 220 ? 3.93 26.875 23.297 1 94.31 220 LYS A CA 1
ATOM 1792 C C . LYS A 1 220 ? 5.203 26.359 22.641 1 94.31 220 LYS A C 1
ATOM 1794 O O . LYS A 1 220 ? 5.887 27.078 21.906 1 94.31 220 LYS A O 1
ATOM 1799 N N . ILE A 1 221 ? 5.539 25.094 22.969 1 95.88 221 ILE A N 1
ATOM 1800 C CA . ILE A 1 221 ? 6.586 24.359 22.266 1 95.88 221 ILE A CA 1
ATOM 1801 C C . ILE A 1 221 ? 5.973 23.188 21.5 1 95.88 221 ILE A C 1
ATOM 1803 O O . ILE A 1 221 ? 5.535 22.203 22.109 1 95.88 221 ILE A O 1
ATOM 1807 N N . TYR A 1 222 ? 6.02 23.328 20.188 1 96.88 222 TYR A N 1
ATOM 1808 C CA . TYR A 1 222 ? 5.383 22.312 19.359 1 96.88 222 TYR A CA 1
ATOM 1809 C C . TYR A 1 222 ? 6.223 21.047 19.312 1 96.88 222 TYR A C 1
ATOM 1811 O O . TYR A 1 222 ? 7.453 21.109 19.219 1 96.88 222 TYR A O 1
ATOM 1819 N N . PHE A 1 223 ? 5.543 19.844 19.359 1 96.88 223 PHE A N 1
ATOM 1820 C CA . PHE A 1 223 ? 6.227 18.562 19.359 1 96.88 223 PHE A CA 1
ATOM 1821 C C . PHE A 1 223 ? 6.984 18.359 18.047 1 96.88 223 PHE A C 1
ATOM 1823 O O . PHE A 1 223 ? 8.047 17.734 18.031 1 96.88 223 PHE A O 1
ATOM 1830 N N . LYS A 1 224 ? 6.457 18.875 16.969 1 97.81 224 LYS A N 1
ATOM 1831 C CA . LYS A 1 224 ? 7.156 18.797 15.695 1 97.81 224 LYS A CA 1
ATOM 1832 C C . LYS A 1 224 ? 8.547 19.422 15.789 1 97.81 224 LYS A C 1
ATOM 1834 O O . LYS A 1 224 ? 9.523 18.828 15.305 1 97.81 224 LYS A O 1
ATOM 1839 N N . ASP A 1 225 ? 8.617 20.625 16.375 1 97.38 225 ASP A N 1
ATOM 1840 C CA . ASP A 1 225 ? 9.898 21.328 16.516 1 97.38 225 ASP A CA 1
ATOM 1841 C C . ASP A 1 225 ? 10.867 20.516 17.391 1 97.38 225 ASP A C 1
ATOM 1843 O O . ASP A 1 225 ? 12.047 20.406 17.062 1 97.38 225 ASP A O 1
ATOM 1847 N N . MET A 1 226 ? 10.367 19.984 18.484 1 97 226 MET A N 1
ATOM 1848 C CA . MET A 1 226 ? 11.188 19.156 19.375 1 97 226 MET A CA 1
ATOM 1849 C C . MET A 1 226 ? 11.695 17.922 18.641 1 97 226 MET A C 1
ATOM 1851 O O . MET A 1 226 ? 12.859 17.531 18.781 1 97 226 MET A O 1
ATOM 1855 N N . PHE A 1 227 ? 10.781 17.344 17.844 1 97.62 227 PHE A N 1
ATOM 1856 C CA . PHE A 1 227 ? 11.117 16.156 17.062 1 97.62 227 PHE A CA 1
ATOM 1857 C C . PHE A 1 227 ? 12.234 16.453 16.078 1 97.62 227 PHE A C 1
ATOM 1859 O O . PHE A 1 227 ? 13.227 15.727 16.016 1 97.62 227 PHE A O 1
ATOM 1866 N N . GLU A 1 228 ? 12.117 17.516 15.336 1 98.06 228 GLU A N 1
ATOM 1867 C CA . GLU A 1 228 ? 13.102 17.891 14.328 1 98.06 228 GLU A CA 1
ATOM 1868 C C . GLU A 1 228 ? 14.445 18.234 14.969 1 98.06 228 GLU A C 1
ATOM 1870 O O . GLU A 1 228 ? 15.5 17.859 14.438 1 98.06 228 GLU A O 1
ATOM 1875 N N . GLN A 1 229 ? 14.414 18.891 16.094 1 96.75 229 GLN A N 1
ATOM 1876 C CA . GLN A 1 229 ? 15.641 19.281 16.797 1 96.75 229 GLN A CA 1
ATOM 1877 C C . GLN A 1 229 ? 16.375 18.062 17.344 1 96.75 229 GLN A C 1
ATOM 1879 O O . GLN A 1 229 ? 17.594 17.938 17.203 1 96.75 229 GLN A O 1
ATOM 1884 N N . LYS A 1 230 ? 15.625 17.203 17.922 1 96.19 230 LYS A N 1
ATOM 1885 C CA . LYS A 1 230 ? 16.188 16.031 18.578 1 96.19 230 LYS A CA 1
ATOM 1886 C C . LYS A 1 230 ? 16.828 15.086 17.562 1 96.19 230 LYS A C 1
ATOM 1888 O O . LYS A 1 230 ? 17.906 14.547 17.812 1 96.19 230 LYS A O 1
ATOM 1893 N N . LEU A 1 231 ? 16.219 14.922 16.391 1 96.19 231 LEU A N 1
ATOM 1894 C CA . LEU A 1 231 ? 16.656 13.891 15.445 1 96.19 231 LEU A CA 1
ATOM 1895 C C . LEU A 1 231 ? 17.391 14.508 14.266 1 96.19 231 LEU A C 1
ATOM 1897 O O . LEU A 1 231 ? 18.047 13.797 13.5 1 96.19 231 LEU A O 1
ATOM 1901 N N . ASN A 1 232 ? 17.344 15.82 14.141 1 96.88 232 ASN A N 1
ATOM 1902 C CA . ASN A 1 232 ? 17.906 16.531 13 1 96.88 232 ASN A CA 1
ATOM 1903 C C . ASN A 1 232 ? 17.375 16 11.68 1 96.88 232 ASN A C 1
ATOM 1905 O O . ASN A 1 232 ? 18.141 15.727 10.758 1 96.88 232 ASN A O 1
ATOM 1909 N N . ILE A 1 233 ? 16.047 15.719 11.602 1 97.5 233 ILE A N 1
ATOM 1910 C CA . ILE A 1 233 ? 15.312 15.242 10.438 1 97.5 233 ILE A CA 1
ATOM 1911 C C . ILE A 1 233 ? 14.125 16.156 10.164 1 97.5 233 ILE A C 1
ATOM 1913 O O . ILE A 1 233 ? 13.289 16.375 11.039 1 97.5 233 ILE A O 1
ATOM 1917 N N . PRO A 1 234 ? 14.086 16.734 8.969 1 98.38 234 PRO A N 1
ATOM 1918 C CA . PRO A 1 234 ? 12.93 17.578 8.672 1 98.38 234 PRO A CA 1
ATOM 1919 C C . PRO A 1 234 ? 11.625 16.797 8.602 1 98.38 234 PRO A C 1
ATOM 1921 O O . PRO A 1 234 ? 11.602 15.68 8.07 1 98.38 234 PRO A O 1
ATOM 1924 N N . LEU A 1 235 ? 10.594 17.328 9.203 1 98.56 235 LEU A N 1
ATOM 1925 C CA . LEU A 1 235 ? 9.242 16.781 9.125 1 98.56 235 LEU A CA 1
ATOM 1926 C C . LEU A 1 235 ? 8.328 17.703 8.32 1 98.56 235 LEU A C 1
ATOM 1928 O O . LEU A 1 235 ? 8.094 18.844 8.703 1 98.56 235 LEU A O 1
ATOM 1932 N N . HIS A 1 236 ? 7.867 17.188 7.16 1 98.62 236 HIS A N 1
ATOM 1933 C CA . HIS A 1 236 ? 6.922 17.906 6.305 1 98.62 236 HIS A CA 1
ATOM 1934 C C . HIS A 1 236 ? 5.508 17.359 6.473 1 98.62 236 HIS A C 1
ATOM 1936 O O . HIS A 1 236 ? 5.324 16.172 6.746 1 98.62 236 HIS A O 1
ATOM 1942 N N . SER A 1 237 ? 4.559 18.203 6.383 1 98.62 237 SER A N 1
ATOM 1943 C CA . SER A 1 237 ? 3.16 17.797 6.434 1 98.62 237 SER A CA 1
ATOM 1944 C C . SER A 1 237 ? 2.363 18.406 5.281 1 98.62 237 SER A C 1
ATOM 1946 O O . SER A 1 237 ? 2.584 19.547 4.902 1 98.62 237 SER A O 1
ATOM 1948 N N . ILE A 1 238 ? 1.453 17.625 4.742 1 98.56 238 ILE A N 1
ATOM 1949 C CA . ILE A 1 238 ? 0.569 18.109 3.689 1 98.56 238 ILE A CA 1
ATOM 1950 C C . ILE A 1 238 ? -0.441 19.094 4.277 1 98.56 238 ILE A C 1
ATOM 1952 O O . ILE A 1 238 ? -0.689 20.156 3.701 1 98.56 238 ILE A O 1
ATOM 1956 N N . LEU A 1 239 ? -1.021 18.734 5.418 1 98.38 239 LEU A N 1
ATOM 1957 C CA . LEU A 1 239 ? -1.958 19.578 6.145 1 98.38 239 LEU A CA 1
ATOM 1958 C C . LEU A 1 239 ? -1.457 19.859 7.559 1 98.38 239 LEU A C 1
ATOM 1960 O O . LEU A 1 239 ? -0.844 18.984 8.188 1 98.38 239 LEU A O 1
ATOM 1964 N N . ASN A 1 240 ? -1.661 21 8 1 97.75 240 ASN A N 1
ATOM 1965 C CA . ASN A 1 240 ? -1.457 21.422 9.391 1 97.75 240 ASN A CA 1
ATOM 1966 C C . ASN A 1 240 ? -2.768 21.844 10.047 1 97.75 240 ASN A C 1
ATOM 1968 O O . ASN A 1 240 ? -3.549 22.594 9.453 1 97.75 240 ASN A O 1
ATOM 1972 N N . TYR A 1 241 ? -2.939 21.297 11.258 1 95.31 241 TYR A N 1
ATOM 1973 C CA . TYR A 1 241 ? -4.184 21.641 11.938 1 95.31 241 TYR A CA 1
ATOM 1974 C C . TYR A 1 241 ? -4.355 23.156 12.031 1 95.31 241 TYR A C 1
ATOM 1976 O O . TYR A 1 241 ? -5.391 23.688 11.633 1 95.31 241 TYR A O 1
ATOM 1984 N N . ASN A 1 242 ? -3.354 23.922 12.484 1 94.75 242 ASN A N 1
ATOM 1985 C CA . ASN A 1 242 ? -3.434 25.359 12.742 1 94.75 242 ASN A CA 1
ATOM 1986 C C . ASN A 1 242 ? -3.719 26.141 11.461 1 94.75 242 ASN A C 1
ATOM 1988 O O . ASN A 1 242 ? -4.52 27.078 11.477 1 94.75 242 ASN A O 1
ATOM 1992 N N . GLU A 1 243 ? -3.15 25.703 10.352 1 94.75 243 GLU A N 1
ATOM 1993 C CA . GLU A 1 243 ? -3.199 26.469 9.117 1 94.75 243 GLU A CA 1
ATOM 1994 C C . GLU A 1 243 ? -4.367 26.016 8.234 1 94.75 243 GLU A C 1
ATOM 1996 O O . GLU A 1 243 ? -5.016 26.844 7.594 1 94.75 243 GLU A O 1
ATOM 2001 N N . ASP A 1 244 ? -4.684 24.734 8.266 1 95.62 244 ASP A N 1
ATOM 2002 C CA . ASP A 1 244 ? -5.555 24.203 7.223 1 95.62 244 ASP A CA 1
ATOM 2003 C C . ASP A 1 244 ? -6.926 23.828 7.785 1 95.62 244 ASP A C 1
ATOM 2005 O O . ASP A 1 244 ? -7.914 23.797 7.051 1 95.62 244 ASP A O 1
ATOM 2009 N N . LEU A 1 245 ? -7.012 23.5 9.07 1 94.19 245 LEU A N 1
ATOM 2010 C CA . LEU A 1 245 ? -8.242 22.875 9.539 1 94.19 245 LEU A CA 1
ATOM 2011 C C . LEU A 1 245 ? -8.914 23.734 10.609 1 94.19 245 LEU A C 1
ATOM 2013 O O . LEU A 1 245 ? -10.133 23.703 10.766 1 94.19 245 LEU A O 1
ATOM 2017 N N . GLN A 1 246 ? -8.18 24.531 11.375 1 91.69 246 GLN A N 1
ATOM 2018 C CA . GLN A 1 246 ? -8.688 25.266 12.531 1 91.69 246 GLN A CA 1
ATOM 2019 C C . GLN A 1 246 ? -9.836 26.203 12.133 1 91.69 246 GLN A C 1
ATOM 2021 O O . GLN A 1 246 ? -10.812 26.344 12.875 1 91.69 246 GLN A O 1
ATOM 2026 N N . HIS A 1 247 ? -9.766 26.797 10.977 1 90.38 247 HIS A N 1
ATOM 2027 C CA . HIS A 1 247 ? -10.742 27.781 10.531 1 90.38 247 HIS A CA 1
ATOM 2028 C C . HIS A 1 247 ? -12.07 27.109 10.164 1 90.38 247 HIS A C 1
ATOM 2030 O O . HIS A 1 247 ? -13.094 27.797 10.023 1 90.38 247 HIS A O 1
ATOM 2036 N N . LEU A 1 248 ? -12.023 25.812 10 1 87.19 248 LEU A N 1
ATOM 2037 C CA . LEU A 1 248 ? -13.234 25.094 9.633 1 87.19 248 LEU A CA 1
ATOM 2038 C C . LEU A 1 248 ? -14.125 24.859 10.852 1 87.19 248 LEU A C 1
ATOM 2040 O O . LEU A 1 248 ? -15.297 24.5 10.711 1 87.19 248 LEU A O 1
ATOM 2044 N N . MET A 1 249 ? -13.617 24.922 12.039 1 76.56 249 MET A N 1
ATOM 2045 C CA . MET A 1 249 ? -14.344 24.688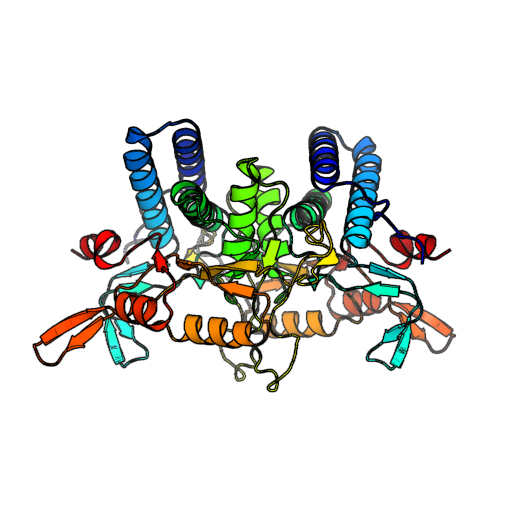 13.281 1 76.56 249 MET A CA 1
ATOM 2046 C C . MET A 1 249 ? -15.203 25.891 13.648 1 76.56 249 MET A C 1
ATOM 2048 O O . MET A 1 249 ? -16.141 25.781 14.43 1 76.56 249 MET A O 1
ATOM 2052 N N . GLN A 1 250 ? -15.062 27.031 13.078 1 62.72 250 GLN A N 1
ATOM 2053 C CA . GLN A 1 250 ? -15.836 28.234 13.414 1 62.72 250 GLN A CA 1
ATOM 2054 C C . GLN A 1 250 ? -17.156 28.266 12.656 1 62.72 250 GLN A C 1
ATOM 2056 O O . GLN A 1 250 ? -17.234 27.781 11.516 1 62.72 250 GLN A O 1
ATOM 2061 N N . MET B 1 1 ? 41.562 -13.477 -10.5 1 23.78 1 MET B N 1
ATOM 2062 C CA . MET B 1 1 ? 40.219 -13.68 -9.984 1 23.78 1 MET B CA 1
ATOM 2063 C C . MET B 1 1 ? 39.188 -12.891 -10.797 1 23.78 1 MET B C 1
ATOM 2065 O O . MET B 1 1 ? 39.25 -11.656 -10.844 1 23.78 1 MET B O 1
ATOM 2069 N N . GLU B 1 2 ? 38.5 -13.414 -11.828 1 29.47 2 GLU B N 1
ATOM 2070 C CA . GLU B 1 2 ? 37.812 -12.859 -12.984 1 29.47 2 GLU B CA 1
ATOM 2071 C C . GLU B 1 2 ? 36.594 -12.047 -12.562 1 29.47 2 GLU B C 1
ATOM 2073 O O . GLU B 1 2 ? 35.938 -12.367 -11.578 1 29.47 2 GLU B O 1
ATOM 2078 N N . GLU B 1 3 ? 36.562 -10.719 -12.719 1 32.5 3 GLU B N 1
ATOM 2079 C CA . GLU B 1 3 ? 35.562 -9.68 -12.547 1 32.5 3 GLU B CA 1
ATOM 2080 C C . GLU B 1 3 ? 34.188 -10.164 -13.031 1 32.5 3 GLU B C 1
ATOM 2082 O O . GLU B 1 3 ? 33.906 -10.141 -14.227 1 32.5 3 GLU B O 1
ATOM 2087 N N . LYS B 1 4 ? 33.594 -11.219 -12.594 1 33.53 4 LYS B N 1
ATOM 2088 C CA . LYS B 1 4 ? 32.5 -12.086 -12.984 1 33.53 4 LYS B CA 1
ATOM 2089 C C . LYS B 1 4 ? 31.281 -11.273 -13.461 1 33.53 4 LYS B C 1
ATOM 2091 O O . LYS B 1 4 ? 31.266 -10.047 -13.32 1 33.53 4 LYS B O 1
ATOM 2096 N N . GLY B 1 5 ? 29.75 -11.734 -13.172 1 32.66 5 GLY B N 1
ATOM 2097 C CA . GLY B 1 5 ? 28.438 -11.898 -13.797 1 32.66 5 GLY B CA 1
ATOM 2098 C C . GLY B 1 5 ? 27.688 -10.594 -13.945 1 32.66 5 GLY B C 1
ATOM 2099 O O . GLY B 1 5 ? 27.156 -10.062 -12.969 1 32.66 5 GLY B O 1
ATOM 2100 N N . LYS B 1 6 ? 28.047 -9.594 -14.625 1 42.84 6 LYS B N 1
ATOM 2101 C CA . LYS B 1 6 ? 27.156 -8.586 -15.172 1 42.84 6 LYS B CA 1
ATOM 2102 C C . LYS B 1 6 ? 25.734 -9.141 -15.328 1 42.84 6 LYS B C 1
ATOM 2104 O O . LYS B 1 6 ? 25.531 -10.156 -16 1 42.84 6 LYS B O 1
ATOM 2109 N N . SER B 1 7 ? 24.734 -9.047 -14.383 1 54.53 7 SER B N 1
ATOM 2110 C CA . SER B 1 7 ? 23.375 -9.586 -14.344 1 54.53 7 SER B CA 1
ATOM 2111 C C . SER B 1 7 ? 22.703 -9.5 -15.711 1 54.53 7 SER B C 1
ATOM 2113 O O . SER B 1 7 ? 22.703 -8.445 -16.344 1 54.53 7 SER B O 1
ATOM 2115 N N . ASN B 1 8 ? 22.672 -10.555 -16.609 1 73.12 8 ASN B N 1
ATOM 2116 C CA . ASN B 1 8 ? 22.062 -10.773 -17.922 1 73.12 8 ASN B CA 1
ATOM 2117 C C . ASN B 1 8 ? 20.578 -10.391 -17.906 1 73.12 8 ASN B C 1
ATOM 2119 O O . ASN B 1 8 ? 19.828 -10.789 -18.797 1 73.12 8 ASN B O 1
ATOM 2123 N N . TYR B 1 9 ? 20.219 -9.57 -16.844 1 85.88 9 TYR B N 1
ATOM 2124 C CA . TYR B 1 9 ? 18.812 -9.227 -16.844 1 85.88 9 TYR B CA 1
ATOM 2125 C C . TYR B 1 9 ? 18.578 -7.848 -17.469 1 85.88 9 TYR B C 1
ATOM 2127 O O . TYR B 1 9 ? 19.469 -6.992 -17.422 1 85.88 9 TYR B O 1
ATOM 2135 N N . PRO B 1 10 ? 17.422 -7.59 -18.062 1 90.69 10 PRO B N 1
ATOM 2136 C CA . PRO B 1 10 ? 17.094 -6.277 -18.625 1 90.69 10 PRO B CA 1
ATOM 2137 C C . PRO B 1 10 ? 17.172 -5.152 -17.594 1 90.69 10 PRO B C 1
ATOM 2139 O O . PRO B 1 10 ? 16.969 -5.391 -16.406 1 90.69 10 PRO B O 1
ATOM 2142 N N . SER B 1 11 ? 17.5 -3.949 -18.109 1 93.81 11 SER B N 1
ATOM 2143 C CA . SER B 1 11 ? 17.5 -2.775 -17.25 1 93.81 11 SER B CA 1
ATOM 2144 C C . SER B 1 11 ? 16.078 -2.43 -16.781 1 93.81 11 SER B C 1
ATOM 2146 O O . SER B 1 11 ? 15.102 -2.852 -17.391 1 93.81 11 SER B O 1
ATOM 2148 N N . ASP B 1 12 ? 15.977 -1.609 -15.719 1 94.75 12 ASP B N 1
ATOM 2149 C CA . ASP B 1 12 ? 14.672 -1.156 -15.234 1 94.75 12 ASP B CA 1
ATOM 2150 C C . ASP B 1 12 ? 13.922 -0.387 -16.328 1 94.75 12 ASP B C 1
ATOM 2152 O O . ASP B 1 12 ? 12.711 -0.555 -16.484 1 94.75 12 ASP B O 1
ATOM 2156 N N . LYS B 1 13 ? 14.68 0.396 -17.031 1 94 13 LYS B N 1
ATOM 2157 C CA . LYS B 1 13 ? 14.094 1.167 -18.125 1 94 13 LYS B CA 1
ATOM 2158 C C . LYS B 1 13 ? 13.492 0.249 -19.188 1 94 13 LYS B C 1
ATOM 2160 O O . LYS B 1 13 ? 12.391 0.493 -19.672 1 94 13 LYS B O 1
ATOM 2165 N N . ASP B 1 14 ? 14.219 -0.79 -19.469 1 96 14 ASP B N 1
ATOM 2166 C CA . ASP B 1 14 ? 13.758 -1.736 -20.484 1 96 14 ASP B CA 1
ATOM 2167 C C . ASP B 1 14 ? 12.539 -2.518 -19.984 1 96 14 ASP B C 1
ATOM 2169 O O . ASP B 1 14 ? 11.602 -2.768 -20.75 1 96 14 ASP B O 1
ATOM 2173 N N . LEU B 1 15 ? 12.555 -2.863 -18.75 1 97 15 LEU B N 1
ATOM 2174 C CA . LEU B 1 15 ? 11.422 -3.578 -18.156 1 97 15 LEU B CA 1
ATOM 2175 C C . LEU B 1 15 ? 10.164 -2.721 -18.188 1 97 15 LEU B C 1
ATOM 2177 O O . LEU B 1 15 ? 9.086 -3.205 -18.531 1 97 15 LEU B O 1
ATOM 2181 N N . HIS B 1 16 ? 10.352 -1.477 -17.828 1 96.88 16 HIS B N 1
ATOM 2182 C CA . HIS B 1 16 ? 9.219 -0.562 -17.828 1 96.88 16 HIS B CA 1
ATOM 2183 C C . HIS B 1 16 ? 8.664 -0.351 -19.234 1 96.88 16 HIS B C 1
ATOM 2185 O O . HIS B 1 16 ? 7.449 -0.363 -19.438 1 96.88 16 HIS B O 1
ATOM 2191 N N . LYS B 1 17 ? 9.555 -0.167 -20.188 1 96.75 17 LYS B N 1
ATOM 2192 C CA . LYS B 1 17 ? 9.133 0.02 -21.578 1 96.75 17 LYS B CA 1
ATOM 2193 C C . LYS B 1 17 ? 8.32 -1.175 -22.078 1 96.75 17 LYS B C 1
ATOM 2195 O O . LYS B 1 17 ? 7.273 -1.005 -22.688 1 96.75 17 LYS B O 1
ATOM 2200 N N . LYS B 1 18 ? 8.836 -2.334 -21.812 1 97.62 18 LYS B N 1
ATOM 2201 C CA . LYS B 1 18 ? 8.141 -3.553 -22.219 1 97.62 18 LYS B CA 1
ATOM 2202 C C . LYS B 1 18 ? 6.793 -3.678 -21.516 1 97.62 18 LYS B C 1
ATOM 2204 O O . LYS B 1 18 ? 5.801 -4.082 -22.141 1 97.62 18 LYS B O 1
ATOM 2209 N N . PHE B 1 19 ? 6.75 -3.311 -20.281 1 98 19 PHE B N 1
ATOM 2210 C CA . PHE B 1 19 ? 5.5 -3.34 -19.531 1 98 19 PHE B CA 1
ATOM 2211 C C . PHE B 1 19 ? 4.461 -2.426 -20.172 1 98 19 PHE B C 1
ATOM 2213 O O . PHE B 1 19 ? 3.324 -2.838 -20.406 1 98 19 PHE B O 1
ATOM 2220 N N . VAL B 1 20 ? 4.902 -1.225 -20.453 1 96.88 20 VAL B N 1
ATOM 2221 C CA . VAL B 1 20 ? 3.988 -0.235 -21.016 1 96.88 20 VAL B CA 1
ATOM 2222 C C . VAL B 1 20 ? 3.455 -0.727 -22.359 1 96.88 20 VAL B C 1
ATOM 2224 O O . VAL B 1 20 ? 2.254 -0.651 -22.609 1 96.88 20 VAL B O 1
ATOM 2227 N N . GLN B 1 21 ? 4.32 -1.243 -23.109 1 96.94 21 GLN B N 1
ATOM 2228 C CA . GLN B 1 21 ? 3.932 -1.751 -24.422 1 96.94 21 GLN B CA 1
ATOM 2229 C C . GLN B 1 21 ? 2.926 -2.891 -24.297 1 96.94 21 GLN B C 1
ATOM 2231 O O . GLN B 1 21 ? 1.891 -2.891 -24.969 1 96.94 21 GLN B O 1
ATOM 2236 N N . LEU B 1 22 ? 3.221 -3.85 -23.453 1 97.25 22 LEU B N 1
ATOM 2237 C CA . LEU B 1 22 ? 2.352 -5.008 -23.266 1 97.25 22 LEU B CA 1
ATOM 2238 C C . LEU B 1 22 ? 1.004 -4.59 -22.688 1 97.25 22 LEU B C 1
ATOM 2240 O O . LEU B 1 22 ? -0.042 -5.082 -23.125 1 97.25 22 LEU B O 1
ATOM 2244 N N . ARG B 1 23 ? 1.062 -3.713 -21.688 1 96.25 23 ARG B N 1
ATOM 2245 C CA . ARG B 1 23 ? -0.168 -3.238 -21.062 1 96.25 23 ARG B CA 1
ATOM 2246 C C . ARG B 1 23 ? -1.087 -2.584 -22.094 1 96.25 23 ARG B C 1
ATOM 2248 O O . ARG B 1 23 ? -2.275 -2.906 -22.156 1 96.25 23 ARG B O 1
ATOM 2255 N N . GLU B 1 24 ? -0.553 -1.673 -22.891 1 94.75 24 GLU B N 1
ATOM 2256 C CA . GLU B 1 24 ? -1.334 -0.975 -23.922 1 94.75 24 GLU B CA 1
ATOM 2257 C C . GLU B 1 24 ? -1.939 -1.955 -24.922 1 94.75 24 GLU B C 1
ATOM 2259 O O . GLU B 1 24 ? -3.105 -1.822 -25.297 1 94.75 24 GLU B O 1
ATOM 2264 N N . ASN B 1 25 ? -1.171 -2.955 -25.312 1 94.94 25 ASN B N 1
ATOM 2265 C CA . ASN B 1 25 ? -1.647 -3.959 -26.25 1 94.94 25 ASN B CA 1
ATOM 2266 C C . ASN B 1 25 ? -2.762 -4.812 -25.656 1 94.94 25 ASN B C 1
ATOM 2268 O O . ASN B 1 25 ? -3.73 -5.148 -26.328 1 94.94 25 ASN B O 1
ATOM 2272 N N . ILE B 1 26 ? -2.625 -5.113 -24.406 1 95.12 26 ILE B N 1
ATOM 2273 C CA . ILE B 1 26 ? -3.627 -5.93 -23.734 1 95.12 26 ILE B CA 1
ATOM 2274 C C . ILE B 1 26 ? -4.93 -5.145 -23.594 1 95.12 26 ILE B C 1
ATOM 2276 O O . ILE B 1 26 ? -6.016 -5.688 -23.797 1 95.12 26 ILE B O 1
ATOM 2280 N N . GLU B 1 27 ? -4.797 -3.879 -23.281 1 91.25 27 GLU B N 1
ATOM 2281 C CA . GLU B 1 27 ? -5.965 -3.029 -23.078 1 91.25 27 GLU B CA 1
ATOM 2282 C C . GLU B 1 27 ? -6.688 -2.754 -24.391 1 91.25 27 GLU B C 1
ATOM 2284 O O . GLU B 1 27 ? -7.902 -2.562 -24.406 1 91.25 27 GLU B O 1
ATOM 2289 N N . LEU B 1 28 ? -5.98 -2.723 -25.531 1 87.62 28 LEU B N 1
ATOM 2290 C CA . LEU B 1 28 ? -6.543 -2.416 -26.844 1 87.62 28 LEU B CA 1
ATOM 2291 C C . LEU B 1 28 ? -7.172 -3.656 -27.469 1 87.62 28 LEU B C 1
ATOM 2293 O O . LEU B 1 28 ? -8.102 -3.549 -28.266 1 87.62 28 LEU B O 1
ATOM 2297 N N . GLU B 1 29 ? -6.512 -4.73 -27.219 1 77.94 29 GLU B N 1
ATOM 2298 C CA . GLU B 1 29 ? -6.859 -5.953 -27.938 1 77.94 29 GLU B CA 1
ATOM 2299 C C . GLU B 1 29 ? -8.18 -6.527 -27.438 1 77.94 29 GLU B C 1
ATOM 2301 O O . GLU B 1 29 ? -8.523 -6.383 -26.266 1 77.94 29 GLU B O 1
ATOM 2306 N N . LYS B 1 30 ? -8.844 -6.93 -28.469 1 65.5 30 LYS B N 1
ATOM 2307 C CA . LYS B 1 30 ? -10.078 -7.676 -28.234 1 65.5 30 LYS B CA 1
ATOM 2308 C C . LYS B 1 30 ? -9.789 -9.094 -27.766 1 65.5 30 LYS B C 1
ATOM 2310 O O . LYS B 1 30 ? -8.625 -9.508 -27.703 1 65.5 30 LYS B O 1
ATOM 2315 N N . ASP B 1 31 ? -10.68 -10.102 -27.562 1 60.88 31 ASP B N 1
ATOM 2316 C CA . ASP B 1 31 ? -10.836 -11.344 -26.797 1 60.88 31 ASP B CA 1
ATOM 2317 C C . ASP B 1 31 ? -9.688 -12.305 -27.078 1 60.88 31 ASP B C 1
ATOM 2319 O O . ASP B 1 31 ? -9.016 -12.773 -26.156 1 60.88 31 ASP B O 1
ATOM 2323 N N . ASP B 1 32 ? -9.344 -12.828 -28.359 1 55.41 32 ASP B N 1
ATOM 2324 C CA . ASP B 1 32 ? -8.484 -13.977 -28.641 1 55.41 32 ASP B CA 1
ATOM 2325 C C . ASP B 1 32 ? -7.016 -13.625 -28.438 1 55.41 32 ASP B C 1
ATOM 2327 O O . ASP B 1 32 ? -6.246 -14.438 -27.922 1 55.41 32 ASP B O 1
ATOM 2331 N N . SER B 1 33 ? -6.52 -12.461 -28.812 1 59.19 33 SER B N 1
ATOM 2332 C CA . SER B 1 33 ? -5.121 -12.039 -28.797 1 59.19 33 SER B CA 1
ATOM 2333 C C . SER B 1 33 ? -4.68 -11.625 -27.406 1 59.19 33 SER B C 1
ATOM 2335 O O . SER B 1 33 ? -3.482 -11.578 -27.109 1 59.19 33 SER B O 1
ATOM 2337 N N . LYS B 1 34 ? -5.551 -11.656 -26.562 1 70.5 34 LYS B N 1
ATOM 2338 C CA . LYS B 1 34 ? -5.27 -11.188 -25.219 1 70.5 34 LYS B CA 1
ATOM 2339 C C . LYS B 1 34 ? -4.531 -12.25 -24.406 1 70.5 34 LYS B C 1
ATOM 2341 O O . LYS B 1 34 ? -3.611 -11.938 -23.656 1 70.5 34 LYS B O 1
ATOM 2346 N N . ASN B 1 35 ? -4.754 -13.508 -24.922 1 81.06 35 ASN B N 1
ATOM 2347 C CA . ASN B 1 35 ? -4.133 -14.594 -24.172 1 81.06 35 ASN B CA 1
ATOM 2348 C C . ASN B 1 35 ? -2.621 -14.625 -24.391 1 81.06 35 ASN B C 1
ATOM 2350 O O . ASN B 1 35 ? -1.859 -14.766 -23.422 1 81.06 35 ASN B O 1
ATOM 2354 N N . HIS B 1 36 ? -2.225 -14.391 -25.656 1 90.38 36 HIS B N 1
ATOM 2355 C CA . HIS B 1 36 ? -0.795 -14.406 -25.938 1 90.38 36 HIS B CA 1
ATOM 2356 C C . HIS B 1 36 ? -0.083 -13.234 -25.281 1 90.38 36 HIS B C 1
ATOM 2358 O O . HIS B 1 36 ? 1.03 -13.383 -24.766 1 90.38 36 HIS B O 1
ATOM 2364 N N . LEU B 1 37 ? -0.685 -12.125 -25.203 1 94.94 37 LEU B N 1
ATOM 2365 C CA . LEU B 1 37 ? -0.084 -10.93 -24.625 1 94.94 37 LEU B CA 1
ATOM 2366 C C . LEU B 1 37 ? 0.032 -11.07 -23.109 1 94.94 37 LEU B C 1
ATOM 2368 O O . LEU B 1 37 ? 1.013 -10.617 -22.516 1 94.94 37 LEU B O 1
ATOM 2372 N N . VAL B 1 38 ? -0.945 -11.75 -22.516 1 95.88 38 VAL B N 1
ATOM 2373 C CA . VAL B 1 38 ? -0.91 -11.977 -21.078 1 95.88 38 VAL B CA 1
ATOM 2374 C C . VAL B 1 38 ? 0.209 -12.961 -20.734 1 95.88 38 VAL B C 1
ATOM 2376 O O . VAL B 1 38 ? 0.884 -12.812 -19.703 1 95.88 38 VAL B O 1
ATOM 2379 N N . LYS B 1 39 ? 0.4 -13.922 -21.625 1 95.88 39 LYS B N 1
ATOM 2380 C CA . LYS B 1 39 ? 1.509 -14.852 -21.438 1 95.88 39 LYS B CA 1
ATOM 2381 C C . LYS B 1 39 ? 2.85 -14.125 -21.5 1 95.88 39 LYS B C 1
ATOM 2383 O O . LYS B 1 39 ? 3.758 -14.43 -20.719 1 95.88 39 LYS B O 1
ATOM 2388 N N . GLU B 1 40 ? 2.943 -13.148 -22.406 1 97.06 40 GLU B N 1
ATOM 2389 C CA . GLU B 1 40 ? 4.16 -12.352 -22.5 1 97.06 40 GLU B CA 1
ATOM 2390 C C . GLU B 1 40 ? 4.367 -11.5 -21.25 1 97.06 40 GLU B C 1
ATOM 2392 O O . GLU B 1 40 ? 5.5 -11.312 -20.812 1 97.06 40 GLU B O 1
ATOM 2397 N N . MET B 1 41 ? 3.295 -10.984 -20.703 1 97.88 41 MET B N 1
ATOM 2398 C CA . MET B 1 41 ? 3.377 -10.211 -19.469 1 97.88 41 MET B CA 1
ATOM 2399 C C . MET B 1 41 ? 3.854 -11.086 -18.312 1 97.88 41 MET B C 1
ATOM 2401 O O . MET B 1 41 ? 4.641 -10.641 -17.484 1 97.88 41 MET B O 1
ATOM 2405 N N . LYS B 1 42 ? 3.357 -12.336 -18.25 1 97.75 42 LYS B N 1
ATOM 2406 C CA . LYS B 1 42 ? 3.805 -13.273 -17.219 1 97.75 42 LYS B CA 1
ATOM 2407 C C . LYS B 1 42 ? 5.297 -13.562 -17.359 1 97.75 42 LYS B C 1
ATOM 2409 O O . LYS B 1 42 ? 6.004 -13.688 -16.359 1 97.75 42 LYS B O 1
ATOM 2414 N N . LYS B 1 43 ? 5.758 -13.633 -18.594 1 97.19 43 LYS B N 1
ATOM 2415 C CA . LYS B 1 43 ? 7.188 -13.828 -18.828 1 97.19 43 LYS B CA 1
ATOM 2416 C C . LYS B 1 43 ? 7.988 -12.633 -18.328 1 97.19 43 LYS B C 1
ATOM 2418 O O . LYS B 1 43 ? 9.07 -12.797 -17.75 1 97.19 43 LYS B O 1
ATOM 2423 N N . LEU B 1 44 ? 7.453 -11.477 -18.609 1 98.12 44 LEU B N 1
ATOM 2424 C CA . LEU B 1 44 ? 8.078 -10.258 -18.109 1 98.12 44 LEU B CA 1
ATOM 2425 C C . LEU B 1 44 ? 8.148 -10.281 -16.578 1 98.12 44 LEU B C 1
ATOM 2427 O O . LEU B 1 44 ? 9.172 -9.922 -16 1 98.12 44 LEU B O 1
ATOM 2431 N N . LEU B 1 45 ? 7.043 -10.734 -15.961 1 98.19 45 LEU B N 1
ATOM 2432 C CA . LEU B 1 45 ? 7.008 -10.852 -14.508 1 98.19 45 LEU B CA 1
ATOM 2433 C C . LEU B 1 45 ? 8.086 -11.812 -14.008 1 98.19 45 LEU B C 1
ATOM 2435 O O . LEU B 1 45 ? 8.789 -11.516 -13.039 1 98.19 45 LEU B O 1
ATOM 2439 N N . ILE B 1 46 ? 8.25 -12.898 -14.656 1 97 46 ILE B N 1
ATOM 2440 C CA . ILE B 1 46 ? 9.25 -13.891 -14.273 1 97 46 ILE B CA 1
ATOM 2441 C C . ILE B 1 46 ? 10.641 -13.273 -14.375 1 97 46 ILE B C 1
ATOM 2443 O O . ILE B 1 46 ? 11.492 -13.5 -13.5 1 97 46 ILE B O 1
ATOM 2447 N N . SER B 1 47 ? 10.898 -12.469 -15.438 1 96.25 47 SER B N 1
ATOM 2448 C CA . SER B 1 47 ? 12.172 -11.773 -15.578 1 96.25 47 SER B CA 1
ATOM 2449 C C . SER B 1 47 ? 12.438 -10.859 -14.383 1 96.25 47 SER B C 1
ATOM 2451 O O . SER B 1 47 ? 13.562 -10.797 -13.875 1 96.25 47 SER B O 1
ATOM 2453 N N . VAL B 1 48 ? 11.43 -10.195 -13.945 1 96.69 48 VAL B N 1
ATOM 2454 C CA . VAL B 1 48 ? 11.531 -9.289 -12.812 1 96.69 48 VAL B CA 1
ATOM 2455 C C . VAL B 1 48 ? 11.797 -10.078 -11.539 1 96.69 48 VAL B C 1
ATOM 2457 O O . VAL B 1 48 ? 12.633 -9.68 -10.711 1 96.69 48 VAL B O 1
ATOM 2460 N N . LEU B 1 49 ? 11.094 -11.219 -11.367 1 96.5 49 LEU B N 1
ATOM 2461 C CA . LEU B 1 49 ? 11.289 -12.07 -10.195 1 96.5 49 LEU B CA 1
ATOM 2462 C C . LEU B 1 49 ? 12.727 -12.555 -10.109 1 96.5 49 LEU B C 1
ATOM 2464 O O . LEU B 1 49 ? 13.305 -12.602 -9.023 1 96.5 49 LEU B O 1
ATOM 2468 N N . LEU B 1 50 ? 13.266 -12.867 -11.234 1 94.19 50 LEU B N 1
ATOM 2469 C CA . LEU B 1 50 ? 14.641 -13.344 -11.289 1 94.19 50 LEU B CA 1
ATOM 2470 C C . LEU B 1 50 ? 15.617 -12.195 -11.062 1 94.19 50 LEU B C 1
ATOM 2472 O O . LEU B 1 50 ? 16.562 -12.328 -10.266 1 94.19 50 LEU B O 1
ATOM 2476 N N . LYS B 1 51 ? 15.398 -11.102 -11.688 1 93.81 51 LYS B N 1
ATOM 2477 C CA . LYS B 1 51 ? 16.297 -9.945 -11.594 1 93.81 51 LYS B CA 1
ATOM 2478 C C . LYS B 1 51 ? 16.453 -9.5 -10.141 1 93.81 51 LYS B C 1
ATOM 2480 O O . LYS B 1 51 ? 17.562 -9.188 -9.703 1 93.81 51 LYS B O 1
ATOM 2485 N N . TYR B 1 52 ? 15.359 -9.469 -9.414 1 94.56 52 TYR B N 1
ATOM 2486 C CA . TYR B 1 52 ? 15.375 -8.93 -8.055 1 94.56 52 TYR B CA 1
ATOM 2487 C C . TYR B 1 52 ? 15.523 -10.047 -7.027 1 94.56 52 TYR B C 1
ATOM 2489 O O . TYR B 1 52 ? 15.305 -9.836 -5.832 1 94.56 52 TYR B O 1
ATOM 2497 N N . ASN B 1 53 ? 15.773 -11.242 -7.469 1 93.06 53 ASN B N 1
ATOM 2498 C CA . ASN B 1 53 ? 16.062 -12.406 -6.633 1 93.06 53 ASN B CA 1
ATOM 2499 C C . ASN B 1 53 ? 14.867 -12.789 -5.77 1 93.06 53 ASN B C 1
ATOM 2501 O O . ASN B 1 53 ? 15.031 -13.234 -4.633 1 93.06 53 ASN B O 1
ATOM 2505 N N . ALA B 1 54 ? 13.703 -12.484 -6.297 1 95.62 54 ALA B N 1
ATOM 2506 C CA . ALA B 1 54 ? 12.5 -12.953 -5.613 1 95.62 54 ALA B CA 1
ATOM 2507 C C . ALA B 1 54 ? 12.336 -14.461 -5.754 1 95.62 54 ALA B C 1
ATOM 2509 O O . ALA B 1 54 ? 11.719 -15.109 -4.906 1 95.62 54 ALA B O 1
ATOM 2510 N N . ILE B 1 55 ? 12.828 -14.984 -6.809 1 94.5 55 ILE B N 1
ATOM 2511 C CA . ILE B 1 55 ? 12.914 -16.422 -7.008 1 94.5 55 ILE B CA 1
ATOM 2512 C C . ILE B 1 55 ? 14.375 -16.828 -7.207 1 94.5 55 ILE B C 1
ATOM 2514 O O . ILE B 1 55 ? 15.109 -16.188 -7.953 1 94.5 55 ILE B O 1
ATOM 2518 N N . LYS B 1 56 ? 14.758 -17.828 -6.496 1 91.94 56 LYS B N 1
ATOM 2519 C CA . LYS B 1 56 ? 16.078 -18.438 -6.613 1 91.94 56 LYS B CA 1
ATOM 2520 C C . LYS B 1 56 ? 15.984 -19.953 -6.766 1 91.94 56 LYS B C 1
ATOM 2522 O O . LYS B 1 56 ? 15.148 -20.594 -6.121 1 91.94 56 LYS B O 1
ATOM 2527 N N . PHE B 1 57 ? 16.812 -20.453 -7.637 1 91.62 57 PHE B N 1
ATOM 2528 C CA . PHE B 1 57 ? 16.828 -21.906 -7.824 1 91.62 57 PHE B CA 1
ATOM 2529 C C . PHE B 1 57 ? 18.062 -22.516 -7.164 1 91.62 57 PHE B C 1
ATOM 2531 O O . PHE B 1 57 ? 19.141 -21.922 -7.148 1 91.62 57 PHE B O 1
ATOM 2538 N N . GLY B 1 58 ? 17.875 -23.578 -6.594 1 90.44 58 GLY B N 1
ATOM 2539 C CA . GLY B 1 58 ? 18.891 -24.297 -5.848 1 90.44 58 GLY B CA 1
ATOM 2540 C C . GLY B 1 58 ? 18.312 -25.281 -4.844 1 90.44 58 GLY B C 1
ATOM 2541 O O . GLY B 1 58 ? 17.188 -25.766 -5.004 1 90.44 58 GLY B O 1
ATOM 2542 N N . ASP B 1 59 ? 19.219 -25.672 -3.951 1 90.25 59 ASP B N 1
ATOM 2543 C CA . ASP B 1 59 ? 18.781 -26.578 -2.887 1 90.25 59 ASP B CA 1
ATOM 2544 C C . ASP B 1 59 ? 18.516 -25.797 -1.595 1 90.25 59 ASP B C 1
ATOM 2546 O O . ASP B 1 59 ? 19.438 -25.234 -1.009 1 90.25 59 ASP B O 1
ATOM 2550 N N . PHE B 1 60 ? 17.234 -25.828 -1.236 1 90.56 60 PHE B N 1
ATOM 2551 C CA . PHE B 1 60 ? 16.828 -25.078 -0.05 1 90.56 60 PHE B CA 1
ATOM 2552 C C . PHE B 1 60 ? 16.125 -25.984 0.951 1 90.56 60 PHE B C 1
ATOM 2554 O O . PHE B 1 60 ? 15.461 -26.953 0.564 1 90.56 60 PHE B O 1
ATOM 2561 N N . ILE B 1 61 ? 16.344 -25.641 2.258 1 87.12 61 ILE B N 1
ATOM 2562 C CA . ILE B 1 61 ? 15.594 -26.297 3.326 1 87.12 61 ILE B CA 1
ATOM 2563 C C . ILE B 1 61 ? 14.523 -25.359 3.865 1 87.12 61 ILE B C 1
ATOM 2565 O O . ILE B 1 61 ? 14.828 -24.266 4.328 1 87.12 61 ILE B O 1
ATOM 2569 N N . LEU B 1 62 ? 13.336 -25.812 3.727 1 77.12 62 LEU B N 1
ATOM 2570 C CA . LEU B 1 62 ? 12.219 -24.984 4.172 1 77.12 62 LEU B CA 1
ATOM 2571 C C . LEU B 1 62 ? 12.031 -25.078 5.684 1 77.12 62 LEU B C 1
ATOM 2573 O O . LEU B 1 62 ? 12.648 -25.938 6.332 1 77.12 62 LEU B O 1
ATOM 2577 N N . LYS B 1 63 ? 11.273 -24.094 6.238 1 72.5 63 LYS B N 1
ATOM 2578 C CA . LYS B 1 63 ? 11 -24.078 7.672 1 72.5 63 LYS B CA 1
ATOM 2579 C C . LYS B 1 63 ? 10.414 -25.422 8.125 1 72.5 63 LYS B C 1
ATOM 2581 O O . LYS B 1 63 ? 10.617 -25.844 9.266 1 72.5 63 LYS B O 1
ATOM 2586 N N . SER B 1 64 ? 9.711 -26.125 7.242 1 73.56 64 SER B N 1
ATOM 2587 C CA . SER B 1 64 ? 9.109 -27.422 7.512 1 73.56 64 SER B CA 1
ATOM 2588 C C . SER B 1 64 ? 10.156 -28.531 7.461 1 73.56 64 SER B C 1
ATOM 2590 O O . SER B 1 64 ? 9.844 -29.703 7.699 1 73.56 64 SER B O 1
ATOM 2592 N N . LYS B 1 65 ? 11.375 -28.156 7.133 1 80.88 65 LYS B N 1
ATOM 2593 C CA . LYS B 1 65 ? 12.492 -29.078 7 1 80.88 65 LYS B CA 1
ATOM 2594 C C . LYS B 1 65 ? 12.414 -29.844 5.688 1 80.88 65 LYS B C 1
ATOM 2596 O O . LYS B 1 65 ? 13.227 -30.734 5.43 1 80.88 65 LYS B O 1
ATOM 2601 N N . ARG B 1 66 ? 11.398 -29.469 4.918 1 81.62 66 ARG B N 1
ATOM 2602 C CA . ARG B 1 66 ? 11.305 -30.047 3.582 1 81.62 66 ARG B CA 1
ATOM 2603 C C . ARG B 1 66 ? 12.312 -29.406 2.639 1 81.62 66 ARG B C 1
ATOM 2605 O O . ARG B 1 66 ? 12.672 -28.234 2.803 1 81.62 66 ARG B O 1
ATOM 2612 N N . LYS B 1 67 ? 12.758 -30.25 1.713 1 86.38 67 LYS B N 1
ATOM 2613 C CA . LYS B 1 67 ? 13.688 -29.734 0.722 1 86.38 67 LYS B CA 1
ATOM 2614 C C . LYS B 1 67 ? 12.953 -29.125 -0.464 1 86.38 67 LYS B C 1
ATOM 2616 O O . LYS B 1 67 ? 11.906 -29.625 -0.877 1 86.38 67 LYS B O 1
ATOM 2621 N N . SER B 1 68 ? 13.461 -28 -0.888 1 86.69 68 SER B N 1
ATOM 2622 C CA . SER B 1 68 ? 12.906 -27.344 -2.064 1 86.69 68 SER B CA 1
ATOM 2623 C C . SER B 1 68 ? 13.992 -26.984 -3.068 1 86.69 68 SER B C 1
ATOM 2625 O O . SER B 1 68 ? 15.133 -26.703 -2.684 1 86.69 68 SER B O 1
ATOM 2627 N N . LYS B 1 69 ? 13.586 -27.047 -4.332 1 88.75 69 LYS B N 1
ATOM 2628 C CA . LYS B 1 69 ? 14.523 -26.719 -5.398 1 88.75 69 LYS B CA 1
ATOM 2629 C C . LYS B 1 69 ? 14.469 -25.234 -5.746 1 88.75 69 LYS B C 1
ATOM 2631 O O . LYS B 1 69 ? 15.156 -24.781 -6.664 1 88.75 69 LYS B O 1
ATOM 2636 N N . TYR B 1 70 ? 13.641 -24.562 -5.062 1 91.44 70 TYR B N 1
ATOM 2637 C CA . TYR B 1 70 ? 13.578 -23.125 -5.316 1 91.44 70 TYR B CA 1
ATOM 2638 C C . TYR B 1 70 ? 13.172 -22.375 -4.059 1 91.44 70 TYR B C 1
ATOM 2640 O O . TYR B 1 70 ? 12.656 -22.969 -3.109 1 91.44 70 TYR B O 1
ATOM 2648 N N . PHE B 1 71 ? 13.469 -21.141 -4.043 1 92 71 PHE B N 1
ATOM 2649 C CA . PHE B 1 71 ? 13.102 -20.203 -2.975 1 92 71 PHE B CA 1
ATOM 2650 C C . PHE B 1 71 ? 12.352 -19.016 -3.531 1 92 71 PHE B C 1
ATOM 2652 O O . PHE B 1 71 ? 12.633 -18.547 -4.641 1 92 71 PHE B O 1
ATOM 2659 N N . PHE B 1 72 ? 11.344 -18.656 -2.791 1 93.69 72 PHE B N 1
ATOM 2660 C CA . PHE B 1 72 ? 10.562 -17.5 -3.209 1 93.69 72 PHE B CA 1
ATOM 2661 C C . PHE B 1 72 ? 10.344 -16.547 -2.041 1 93.69 72 PHE B C 1
ATOM 2663 O O . PHE B 1 72 ? 9.969 -16.969 -0.947 1 93.69 72 PHE B O 1
ATOM 2670 N N . SER B 1 73 ? 10.625 -15.25 -2.287 1 91.81 73 SER B N 1
ATOM 2671 C CA . SER B 1 73 ? 10.297 -14.18 -1.354 1 91.81 73 SER B CA 1
ATOM 2672 C C . SER B 1 73 ? 9.859 -12.922 -2.092 1 91.81 73 SER B C 1
ATOM 2674 O O . SER B 1 73 ? 10.648 -12.305 -2.814 1 91.81 73 SER B O 1
ATOM 2676 N N . SER B 1 74 ? 8.633 -12.547 -1.825 1 95.12 74 SER B N 1
ATOM 2677 C CA . SER B 1 74 ? 8.125 -11.375 -2.531 1 95.12 74 SER B CA 1
ATOM 2678 C C . SER B 1 74 ? 8.539 -10.086 -1.828 1 95.12 74 SER B C 1
ATOM 2680 O O . SER B 1 74 ? 8.312 -8.992 -2.352 1 95.12 74 SER B O 1
ATOM 2682 N N . GLY B 1 75 ? 9.188 -10.195 -0.656 1 93.19 75 GLY B N 1
ATOM 2683 C CA . GLY B 1 75 ? 9.625 -9.016 0.08 1 93.19 75 GLY B CA 1
ATOM 2684 C C . GLY B 1 75 ? 10.625 -8.172 -0.687 1 93.19 75 GLY B C 1
ATOM 2685 O O . GLY B 1 75 ? 10.727 -6.965 -0.454 1 93.19 75 GLY B O 1
ATOM 2686 N N . VAL B 1 76 ? 11.297 -8.789 -1.654 1 94.19 76 VAL B N 1
ATOM 2687 C CA . VAL B 1 76 ? 12.344 -8.086 -2.387 1 94.19 76 VAL B CA 1
ATOM 2688 C C . VAL B 1 76 ? 11.758 -7.426 -3.633 1 94.19 76 VAL B C 1
ATOM 2690 O O . VAL B 1 76 ? 12.469 -6.746 -4.375 1 94.19 76 VAL B O 1
ATOM 2693 N N . LEU B 1 77 ? 10.438 -7.625 -3.863 1 96.06 77 LEU B N 1
ATOM 2694 C CA . LEU B 1 77 ? 9.742 -6.973 -4.969 1 96.06 77 LEU B CA 1
ATOM 2695 C C . LEU B 1 77 ? 9.172 -5.625 -4.531 1 96.06 77 LEU B C 1
ATOM 2697 O O . LEU B 1 77 ? 8.031 -5.297 -4.859 1 96.06 77 LEU B O 1
ATOM 2701 N N . ASN B 1 78 ? 9.938 -4.887 -3.811 1 95.62 78 ASN B N 1
ATOM 2702 C CA . ASN B 1 78 ? 9.523 -3.635 -3.186 1 95.62 78 ASN B CA 1
ATOM 2703 C C . ASN B 1 78 ? 9.828 -2.434 -4.078 1 95.62 78 ASN B C 1
ATOM 2705 O O . ASN B 1 78 ? 10.398 -1.442 -3.615 1 95.62 78 ASN B O 1
ATOM 2709 N N . ASN B 1 79 ? 9.492 -2.51 -5.344 1 97.25 79 ASN B N 1
ATOM 2710 C CA . ASN B 1 79 ? 9.703 -1.401 -6.27 1 97.25 79 ASN B CA 1
ATOM 2711 C C . ASN B 1 79 ? 8.516 -1.228 -7.215 1 97.25 79 ASN B C 1
ATOM 2713 O O . ASN B 1 79 ? 7.746 -2.168 -7.434 1 97.25 79 ASN B O 1
ATOM 2717 N N . ILE B 1 80 ? 8.453 -0.076 -7.781 1 98.12 80 ILE B N 1
ATOM 2718 C CA . ILE B 1 80 ? 7.23 0.327 -8.469 1 98.12 80 ILE B CA 1
ATOM 2719 C C . ILE B 1 80 ? 7.09 -0.45 -9.773 1 98.12 80 ILE B C 1
ATOM 2721 O O . ILE B 1 80 ? 5.973 -0.728 -10.219 1 98.12 80 ILE B O 1
ATOM 2725 N N . ILE B 1 81 ? 8.188 -0.846 -10.422 1 97.69 81 ILE B N 1
ATOM 2726 C CA . ILE B 1 81 ? 8.109 -1.593 -11.672 1 97.69 81 ILE B CA 1
ATOM 2727 C C . ILE B 1 81 ? 7.531 -2.982 -11.406 1 97.69 81 ILE B C 1
ATOM 2729 O O . ILE B 1 81 ? 6.594 -3.41 -12.086 1 97.69 81 ILE B O 1
ATOM 2733 N N . SER B 1 82 ? 8.031 -3.697 -10.375 1 98 82 SER B N 1
ATOM 2734 C CA . SER B 1 82 ? 7.48 -4.988 -9.977 1 98 82 SER B CA 1
ATOM 2735 C C . SER B 1 82 ? 6.012 -4.859 -9.578 1 98 82 SER B C 1
ATOM 2737 O O . SER B 1 82 ? 5.172 -5.637 -10.039 1 98 82 SER B O 1
ATOM 2739 N N . GLY B 1 83 ? 5.75 -3.854 -8.75 1 98.25 83 GLY B N 1
ATOM 2740 C CA . GLY B 1 83 ? 4.395 -3.629 -8.281 1 98.25 83 GLY B CA 1
ATOM 2741 C C . GLY B 1 83 ? 3.404 -3.398 -9.414 1 98.25 83 GLY B C 1
ATOM 2742 O O . GLY B 1 83 ? 2.285 -3.916 -9.375 1 98.25 83 GLY B O 1
ATOM 2743 N N . ASN B 1 84 ? 3.834 -2.615 -10.391 1 98.25 84 ASN B N 1
ATOM 2744 C CA . ASN B 1 84 ? 2.967 -2.312 -11.523 1 98.25 84 ASN B CA 1
ATOM 2745 C C . ASN B 1 84 ? 2.637 -3.566 -12.328 1 98.25 84 ASN B C 1
ATOM 2747 O O . ASN B 1 84 ? 1.48 -3.789 -12.695 1 98.25 84 ASN B O 1
ATOM 2751 N N . ILE B 1 85 ? 3.607 -4.375 -12.578 1 98.56 85 ILE B N 1
ATOM 2752 C CA . ILE B 1 85 ? 3.404 -5.582 -13.375 1 98.56 85 ILE B CA 1
ATOM 2753 C C . ILE B 1 85 ? 2.465 -6.531 -12.633 1 98.56 85 ILE B C 1
ATOM 2755 O O . ILE B 1 85 ? 1.479 -7.008 -13.203 1 98.56 85 ILE B O 1
ATOM 2759 N N . ILE B 1 86 ? 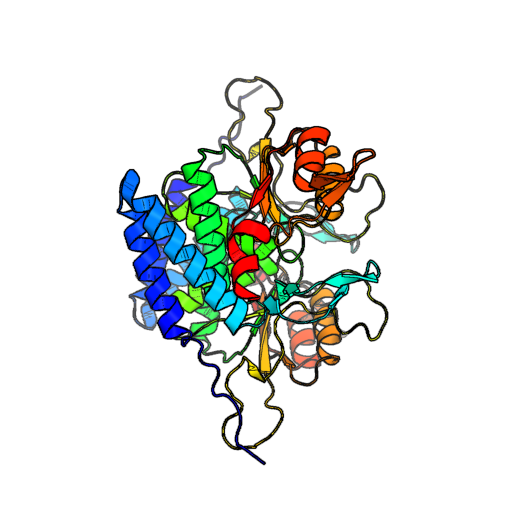2.709 -6.754 -11.383 1 98.75 86 ILE B N 1
ATOM 2760 C CA . ILE B 1 86 ? 1.924 -7.668 -10.562 1 98.75 86 ILE B CA 1
ATOM 2761 C C . ILE B 1 86 ? 0.481 -7.172 -10.477 1 98.75 86 ILE B C 1
ATOM 2763 O O . ILE B 1 86 ? -0.457 -7.93 -10.742 1 98.75 86 ILE B O 1
ATOM 2767 N N . SER B 1 87 ? 0.321 -5.945 -10.109 1 98.69 87 SER B N 1
ATOM 2768 C CA . SER B 1 87 ? -1.006 -5.398 -9.844 1 98.69 87 SER B CA 1
ATOM 2769 C C . SER B 1 87 ? -1.82 -5.277 -11.133 1 98.69 87 SER B C 1
ATOM 2771 O O . SER B 1 87 ? -3.043 -5.434 -11.109 1 98.69 87 SER B O 1
ATOM 2773 N N . PHE B 1 88 ? -1.125 -4.973 -12.25 1 98.38 88 PHE B N 1
ATOM 2774 C CA . PHE B 1 88 ? -1.823 -4.965 -13.531 1 98.38 88 PHE B CA 1
ATOM 2775 C C . PHE B 1 88 ? -2.383 -6.344 -13.852 1 98.38 88 PHE B C 1
ATOM 2777 O O . PHE B 1 88 ? -3.545 -6.473 -14.242 1 98.38 88 PHE B O 1
ATOM 2784 N N . LEU B 1 89 ? -1.568 -7.363 -13.672 1 98.56 89 LEU B N 1
ATOM 2785 C CA . LEU B 1 89 ? -2.004 -8.727 -13.953 1 98.56 89 LEU B CA 1
ATOM 2786 C C . LEU B 1 89 ? -3.186 -9.117 -13.07 1 98.56 89 LEU B C 1
ATOM 2788 O O . LEU B 1 89 ? -4.125 -9.766 -13.539 1 98.56 89 LEU B O 1
ATOM 2792 N N . ILE B 1 90 ? -3.148 -8.727 -11.828 1 98.75 90 ILE B N 1
ATOM 2793 C CA . ILE B 1 90 ? -4.238 -9.031 -10.914 1 98.75 90 ILE B CA 1
ATOM 2794 C C . ILE B 1 90 ? -5.496 -8.273 -11.336 1 98.75 90 ILE B C 1
ATOM 2796 O O . ILE B 1 90 ? -6.59 -8.836 -11.352 1 98.75 90 ILE B O 1
ATOM 2800 N N . SER B 1 91 ? -5.336 -6.98 -11.648 1 98.44 91 SER B N 1
ATOM 2801 C CA . SER B 1 91 ? -6.48 -6.195 -12.102 1 98.44 91 SER B CA 1
ATOM 2802 C C . SER B 1 91 ? -7.102 -6.797 -13.359 1 98.44 91 SER B C 1
ATOM 2804 O O . SER B 1 91 ? -8.328 -6.871 -13.477 1 98.44 91 SER B O 1
ATOM 2806 N N . HIS B 1 92 ? -6.25 -7.215 -14.258 1 97.44 92 HIS B N 1
ATOM 2807 C CA . HIS B 1 92 ? -6.723 -7.855 -15.484 1 97.44 92 HIS B CA 1
ATOM 2808 C C . HIS B 1 92 ? -7.52 -9.117 -15.172 1 97.44 92 HIS B C 1
ATOM 2810 O O . HIS B 1 92 ? -8.57 -9.352 -15.766 1 97.44 92 HIS B O 1
ATOM 2816 N N . LEU B 1 93 ? -6.992 -9.906 -14.25 1 97.69 93 LEU B N 1
ATOM 2817 C CA . LEU B 1 93 ? -7.664 -11.141 -13.859 1 97.69 93 LEU B CA 1
ATOM 2818 C C . LEU B 1 93 ? -9.047 -10.852 -13.289 1 97.69 93 LEU B C 1
ATOM 2820 O O . LEU B 1 93 ? -10.023 -11.516 -13.648 1 97.69 93 LEU B O 1
ATOM 2824 N N . ILE B 1 94 ? -9.148 -9.875 -12.414 1 98.31 94 ILE B N 1
ATOM 2825 C CA . ILE B 1 94 ? -10.414 -9.516 -11.781 1 98.31 94 ILE B CA 1
ATOM 2826 C C . ILE B 1 94 ? -11.43 -9.117 -12.844 1 98.31 94 ILE B C 1
ATOM 2828 O O . ILE B 1 94 ? -12.586 -9.531 -12.797 1 98.31 94 ILE B O 1
ATOM 2832 N N . LEU B 1 95 ? -11 -8.297 -13.812 1 96.69 95 LEU B N 1
ATOM 2833 C CA . LEU B 1 95 ? -11.875 -7.82 -14.875 1 96.69 95 LEU B CA 1
ATOM 2834 C C . LEU B 1 95 ? -12.266 -8.961 -15.812 1 96.69 95 LEU B C 1
ATOM 2836 O O . LEU B 1 95 ? -13.43 -9.094 -16.188 1 96.69 95 LEU B O 1
ATOM 2840 N N . LYS B 1 96 ? -11.281 -9.805 -16.156 1 94.56 96 LYS B N 1
ATOM 2841 C CA . LYS B 1 96 ? -11.516 -10.914 -17.078 1 94.56 96 LYS B CA 1
ATOM 2842 C C . LYS B 1 96 ? -12.516 -11.914 -16.5 1 94.56 96 LYS B C 1
ATOM 2844 O O . LYS B 1 96 ? -13.398 -12.398 -17.203 1 94.56 96 LYS B O 1
ATOM 2849 N N . GLU B 1 97 ? -12.359 -12.188 -15.211 1 96.12 97 GLU B N 1
ATOM 2850 C CA . GLU B 1 97 ? -13.227 -13.148 -14.547 1 96.12 97 GLU B CA 1
ATOM 2851 C C . GLU B 1 97 ? -14.523 -12.5 -14.086 1 96.12 97 GLU B C 1
ATOM 2853 O O . GLU B 1 97 ? -15.391 -13.164 -13.516 1 96.12 97 GLU B O 1
ATOM 2858 N N . ASN B 1 98 ? -14.695 -11.242 -14.266 1 96.5 98 ASN B N 1
ATOM 2859 C CA . ASN B 1 98 ? -15.875 -10.484 -13.883 1 96.5 98 ASN B CA 1
ATOM 2860 C C . ASN B 1 98 ? -16.234 -10.695 -12.414 1 96.5 98 ASN B C 1
ATOM 2862 O O . ASN B 1 98 ? -17.391 -10.969 -12.086 1 96.5 98 ASN B O 1
ATOM 2866 N N . ILE B 1 99 ? -15.242 -10.672 -11.547 1 97.69 99 ILE B N 1
ATOM 2867 C CA . ILE B 1 99 ? -15.469 -10.836 -10.117 1 97.69 99 ILE B CA 1
ATOM 2868 C C . ILE B 1 99 ? -16.031 -9.547 -9.539 1 97.69 99 ILE B C 1
ATOM 2870 O O . ILE B 1 99 ? -15.391 -8.5 -9.578 1 97.69 99 ILE B O 1
ATOM 2874 N N . THR B 1 100 ? -17.234 -9.609 -9 1 97.12 100 THR B N 1
ATOM 2875 C CA . THR B 1 100 ? -17.844 -8.461 -8.344 1 97.12 100 THR B CA 1
ATOM 2876 C C . THR B 1 100 ? -17.328 -8.336 -6.906 1 97.12 100 THR B C 1
ATOM 2878 O O . THR B 1 100 ? -17.219 -9.336 -6.191 1 97.12 100 THR B O 1
ATOM 2881 N N . PHE B 1 101 ? -17.016 -7.105 -6.508 1 97.69 101 PHE B N 1
ATOM 2882 C CA . PHE B 1 101 ? -16.5 -6.891 -5.164 1 97.69 101 PHE B CA 1
ATOM 2883 C C . PHE B 1 101 ? -16.812 -5.48 -4.684 1 97.69 101 PHE B C 1
ATOM 2885 O O . PHE B 1 101 ? -17.125 -4.602 -5.484 1 97.69 101 PHE B O 1
ATOM 2892 N N . ASP B 1 102 ? -16.75 -5.328 -3.361 1 96.31 102 ASP B N 1
ATOM 2893 C CA . ASP B 1 102 ? -16.891 -4.02 -2.73 1 96.31 102 ASP B CA 1
ATOM 2894 C C . ASP B 1 102 ? -15.555 -3.541 -2.166 1 96.31 102 ASP B C 1
ATOM 2896 O O . ASP B 1 102 ? -15.289 -2.338 -2.107 1 96.31 102 ASP B O 1
ATOM 2900 N N . TYR B 1 103 ? -14.703 -4.523 -1.735 1 97.5 103 TYR B N 1
ATOM 2901 C CA . TYR B 1 103 ? -13.406 -4.215 -1.146 1 97.5 103 TYR B CA 1
ATOM 2902 C C . TYR B 1 103 ? -12.328 -5.141 -1.688 1 97.5 103 TYR B C 1
ATOM 2904 O O . TYR B 1 103 ? -12.57 -6.328 -1.916 1 97.5 103 TYR B O 1
ATOM 2912 N N . LEU B 1 104 ? -11.195 -4.59 -1.924 1 98.75 104 LEU B N 1
ATOM 2913 C CA . LEU B 1 104 ? -9.969 -5.379 -1.965 1 98.75 104 LEU B CA 1
ATOM 2914 C C . LEU B 1 104 ? -9.305 -5.418 -0.593 1 98.75 104 LEU B C 1
ATOM 2916 O O . LEU B 1 104 ? -9.172 -4.391 0.071 1 98.75 104 LEU B O 1
ATOM 2920 N N . LEU B 1 105 ? -8.977 -6.555 -0.134 1 98.56 105 LEU B N 1
ATOM 2921 C CA . LEU B 1 105 ? -8.25 -6.648 1.131 1 98.56 105 LEU B CA 1
ATOM 2922 C C . LEU B 1 105 ? -6.824 -7.141 0.907 1 98.56 105 LEU B C 1
ATOM 2924 O O . LEU B 1 105 ? -6.613 -8.266 0.457 1 98.56 105 LEU B O 1
ATOM 2928 N N . GLY B 1 106 ? -5.863 -6.23 1.177 1 98.62 106 GLY B N 1
ATOM 2929 C CA . GLY B 1 106 ? -4.465 -6.629 1.132 1 98.62 106 GLY B CA 1
ATOM 2930 C C . GLY B 1 106 ? -4 -7.328 2.396 1 98.62 106 GLY B C 1
ATOM 2931 O O . GLY B 1 106 ? -3.967 -6.723 3.469 1 98.62 106 GLY B O 1
ATOM 2932 N N . ALA B 1 107 ? -3.627 -8.57 2.258 1 97.62 107 ALA B N 1
ATOM 2933 C CA . ALA B 1 107 ? -3.119 -9.305 3.414 1 97.62 107 ALA B CA 1
ATOM 2934 C C . ALA B 1 107 ? -1.821 -8.688 3.928 1 97.62 107 ALA B C 1
ATOM 2936 O O . ALA B 1 107 ? -0.898 -8.438 3.15 1 97.62 107 ALA B O 1
ATOM 2937 N N . SER B 1 108 ? -1.718 -8.391 5.207 1 94.62 108 SER B N 1
ATOM 2938 C CA . SER B 1 108 ? -0.536 -7.762 5.785 1 94.62 108 SER B CA 1
ATOM 2939 C C . SER B 1 108 ? 0.673 -8.688 5.723 1 94.62 108 SER B C 1
ATOM 2941 O O . SER B 1 108 ? 0.56 -9.883 6 1 94.62 108 SER B O 1
ATOM 2943 N N . TYR B 1 109 ? 1.828 -8.195 5.355 1 95.56 109 TYR B N 1
ATOM 2944 C CA . TYR B 1 109 ? 2.109 -6.82 4.953 1 95.56 109 TYR B CA 1
ATOM 2945 C C . TYR B 1 109 ? 2.219 -6.711 3.438 1 95.56 109 TYR B C 1
ATOM 2947 O O . TYR B 1 109 ? 1.812 -5.703 2.852 1 95.56 109 TYR B O 1
ATOM 2955 N N . LYS B 1 110 ? 2.68 -7.832 2.814 1 96.81 110 LYS B N 1
ATOM 2956 C CA . LYS B 1 110 ? 3.09 -7.777 1.414 1 96.81 110 LYS B CA 1
ATOM 2957 C C . LYS B 1 110 ? 1.884 -7.609 0.495 1 96.81 110 LYS B C 1
ATOM 2959 O O . LYS B 1 110 ? 2.008 -7.082 -0.611 1 96.81 110 LYS B O 1
ATOM 2964 N N . GLY B 1 111 ? 0.739 -7.938 0.955 1 98.12 111 GLY B N 1
ATOM 2965 C CA . GLY B 1 111 ? -0.475 -7.789 0.168 1 98.12 111 GLY B CA 1
ATOM 2966 C C . GLY B 1 111 ? -0.976 -6.359 0.104 1 98.12 111 GLY B C 1
ATOM 2967 O O . GLY B 1 111 ? -1.764 -6.008 -0.777 1 98.12 111 GLY B O 1
ATOM 2968 N N . ILE B 1 112 ? -0.533 -5.512 0.989 1 98.44 112 ILE B N 1
ATOM 2969 C CA . ILE B 1 112 ? -1.07 -4.16 1.112 1 98.44 112 ILE B CA 1
ATOM 2970 C C . ILE B 1 112 ? -0.641 -3.322 -0.091 1 98.44 112 ILE B C 1
ATOM 2972 O O . ILE B 1 112 ? -1.48 -2.752 -0.79 1 98.44 112 ILE B O 1
ATOM 2976 N N . PRO B 1 113 ? 0.644 -3.314 -0.452 1 98.38 113 PRO B N 1
ATOM 2977 C CA . PRO B 1 113 ? 1.015 -2.562 -1.653 1 98.38 113 PRO B CA 1
ATOM 2978 C C . PRO B 1 113 ? 0.378 -3.127 -2.922 1 98.38 113 PRO B C 1
ATOM 2980 O O . PRO B 1 113 ? -0.003 -2.367 -3.816 1 98.38 113 PRO B O 1
ATOM 2983 N N . ILE B 1 114 ? 0.247 -4.434 -2.975 1 98.69 114 ILE B N 1
ATOM 2984 C CA . ILE B 1 114 ? -0.315 -5.078 -4.156 1 98.69 114 ILE B CA 1
ATOM 2985 C C . ILE B 1 114 ? -1.784 -4.688 -4.309 1 98.69 114 ILE B C 1
ATOM 2987 O O . ILE B 1 114 ? -2.219 -4.297 -5.395 1 98.69 114 ILE B O 1
ATOM 2991 N N . ALA B 1 115 ? -2.512 -4.746 -3.201 1 98.75 115 ALA B N 1
ATOM 2992 C CA . ALA B 1 115 ? -3.924 -4.379 -3.244 1 98.75 115 ALA B CA 1
ATOM 2993 C C . ALA B 1 115 ? -4.098 -2.904 -3.594 1 98.75 115 ALA B C 1
ATOM 2995 O O . ALA B 1 115 ? -5 -2.541 -4.352 1 98.75 115 ALA B O 1
ATOM 2996 N N . THR B 1 116 ? -3.248 -2.086 -3.08 1 98.5 116 THR B N 1
ATOM 2997 C CA . THR B 1 116 ? -3.299 -0.648 -3.326 1 98.5 116 THR B CA 1
ATOM 2998 C C . THR B 1 116 ? -3.061 -0.343 -4.801 1 98.5 116 THR B C 1
ATOM 3000 O O . THR B 1 116 ? -3.852 0.362 -5.43 1 98.5 116 THR B O 1
ATOM 3003 N N . LEU B 1 117 ? -2.043 -0.909 -5.383 1 98.56 117 LEU B N 1
ATOM 3004 C CA . LEU B 1 117 ? -1.74 -0.67 -6.789 1 98.56 117 LEU B CA 1
ATOM 3005 C C . LEU B 1 117 ? -2.791 -1.315 -7.688 1 98.56 117 LEU B C 1
ATOM 3007 O O . LEU B 1 117 ? -3.109 -0.787 -8.758 1 98.56 117 LEU B O 1
ATOM 3011 N N . THR B 1 118 ? -3.32 -2.49 -7.254 1 98.81 118 THR B N 1
ATOM 3012 C CA . THR B 1 118 ? -4.41 -3.113 -8 1 98.81 118 THR B CA 1
ATOM 3013 C C . THR B 1 118 ? -5.613 -2.18 -8.078 1 98.81 118 THR B C 1
ATOM 3015 O O . THR B 1 118 ? -6.238 -2.051 -9.133 1 98.81 118 THR B O 1
ATOM 3018 N N . SER B 1 119 ? -5.891 -1.532 -6.941 1 98.56 119 SER B N 1
ATOM 3019 C CA . SER B 1 119 ? -6.98 -0.563 -6.922 1 98.56 119 SER B CA 1
ATOM 3020 C C . SER B 1 119 ? -6.754 0.547 -7.941 1 98.56 119 SER B C 1
ATOM 3022 O O . SER B 1 119 ? -7.691 0.983 -8.609 1 98.56 119 SER B O 1
ATOM 3024 N N . HIS B 1 120 ? -5.551 0.972 -8.047 1 97.12 120 HIS B N 1
ATOM 3025 C CA . HIS B 1 120 ? -5.195 2.006 -9.008 1 97.12 120 HIS B CA 1
ATOM 3026 C C . HIS B 1 120 ? -5.457 1.537 -10.438 1 97.12 120 HIS B C 1
ATOM 3028 O O . HIS B 1 120 ? -6.094 2.242 -11.219 1 97.12 120 HIS B O 1
ATOM 3034 N N . PHE B 1 121 ? -5.031 0.355 -10.797 1 97.5 121 PHE B N 1
ATOM 3035 C CA . PHE B 1 121 ? -5.18 -0.156 -12.156 1 97.5 121 PHE B CA 1
ATOM 3036 C C . PHE B 1 121 ? -6.645 -0.424 -12.477 1 97.5 121 PHE B C 1
ATOM 3038 O O . PHE B 1 121 ? -7.098 -0.154 -13.594 1 97.5 121 PHE B O 1
ATOM 3045 N N . LEU B 1 122 ? -7.395 -0.965 -11.516 1 98.19 122 LEU B N 1
ATOM 3046 C CA . LEU B 1 122 ? -8.82 -1.177 -11.719 1 98.19 122 LEU B CA 1
ATOM 3047 C C . LEU B 1 122 ? -9.539 0.146 -11.977 1 98.19 122 LEU B C 1
ATOM 3049 O O . LEU B 1 122 ? -10.414 0.227 -12.844 1 98.19 122 LEU B O 1
ATOM 3053 N N . PHE B 1 123 ? -9.141 1.115 -11.227 1 97.06 123 PHE B N 1
ATOM 3054 C CA . PHE B 1 123 ? -9.75 2.432 -11.367 1 97.06 123 PHE B CA 1
ATOM 3055 C C . PHE B 1 123 ? -9.492 3.008 -12.75 1 97.06 123 PHE B C 1
ATOM 3057 O O . PHE B 1 123 ? -10.352 3.686 -13.32 1 97.06 123 PHE B O 1
ATOM 3064 N N . GLN B 1 124 ? -8.422 2.732 -13.328 1 93.06 124 GLN B N 1
ATOM 3065 C CA . GLN B 1 124 ? -8.039 3.225 -14.648 1 93.06 124 GLN B CA 1
ATOM 3066 C C . GLN B 1 124 ? -8.898 2.592 -15.742 1 93.06 124 GLN B C 1
ATOM 3068 O O . GLN B 1 124 ? -8.945 3.092 -16.859 1 93.06 124 GLN B O 1
ATOM 3073 N N . SER B 1 125 ? -9.555 1.509 -15.43 1 93.38 125 SER B N 1
ATOM 3074 C CA . SER B 1 125 ? -10.422 0.85 -16.406 1 93.38 125 SER B CA 1
ATOM 3075 C C . SER B 1 125 ? -11.695 1.646 -16.625 1 93.38 125 SER B C 1
ATOM 3077 O O . SER B 1 125 ? -12.438 1.383 -17.578 1 93.38 125 SER B O 1
ATOM 3079 N N . ASN B 1 126 ? -12.008 2.596 -15.789 1 92.44 126 ASN B N 1
ATOM 3080 C CA . ASN B 1 126 ? -13.195 3.449 -15.828 1 92.44 126 ASN B CA 1
ATOM 3081 C C . ASN B 1 126 ? -14.477 2.643 -15.633 1 92.44 126 ASN B C 1
ATOM 3083 O O . ASN B 1 126 ? -15.547 3.062 -16.062 1 92.44 126 ASN B O 1
ATOM 3087 N N . LYS B 1 127 ? -14.352 1.483 -15.023 1 94.12 127 LYS B N 1
ATOM 3088 C CA . LYS B 1 127 ? -15.508 0.638 -14.758 1 94.12 127 LYS B CA 1
ATOM 3089 C C . LYS B 1 127 ? -16 0.809 -13.328 1 94.12 127 LYS B C 1
ATOM 3091 O O . LYS B 1 127 ? -17.047 0.264 -12.953 1 94.12 127 LYS B O 1
ATOM 3096 N N . PHE B 1 128 ? -15.25 1.571 -12.586 1 95.69 128 PHE B N 1
ATOM 3097 C CA . PHE B 1 128 ? -15.562 1.776 -11.172 1 95.69 128 PHE B CA 1
ATOM 3098 C C . PHE B 1 128 ? -15.625 3.262 -10.844 1 95.69 128 PHE B C 1
ATOM 3100 O O . PHE B 1 128 ? -14.844 4.055 -11.367 1 95.69 128 PHE B O 1
ATOM 3107 N N . SER B 1 129 ? -16.594 3.672 -10.016 1 94.12 129 SER B N 1
ATOM 3108 C CA . SER B 1 129 ? -16.656 5.055 -9.547 1 94.12 129 SER B CA 1
ATOM 3109 C C . SER B 1 129 ? -15.609 5.328 -8.477 1 94.12 129 SER B C 1
ATOM 3111 O O . SER B 1 129 ? -15.188 6.473 -8.289 1 94.12 129 SER B O 1
ATOM 3113 N N . ASN B 1 130 ? -15.266 4.285 -7.75 1 96.62 130 ASN B N 1
ATOM 3114 C CA . ASN B 1 130 ? -14.234 4.262 -6.723 1 96.62 130 ASN B CA 1
ATOM 3115 C C . ASN B 1 130 ? -13.828 2.834 -6.367 1 96.62 130 ASN B C 1
ATOM 3117 O O . ASN B 1 130 ? -14.523 1.881 -6.723 1 96.62 130 ASN B O 1
ATOM 3121 N N . ILE B 1 131 ? -12.727 2.641 -5.852 1 97.5 131 ILE B N 1
ATOM 3122 C CA . ILE B 1 131 ? -12.289 1.333 -5.379 1 97.5 131 ILE B CA 1
ATOM 3123 C C . ILE B 1 131 ? -11.828 1.439 -3.926 1 97.5 131 ILE B C 1
ATOM 3125 O O . ILE B 1 131 ? -10.945 2.238 -3.605 1 97.5 131 ILE B O 1
ATOM 3129 N N . PHE B 1 132 ? -12.438 0.66 -3.07 1 97.19 132 PHE B N 1
ATOM 3130 C CA . PHE B 1 132 ? -12.117 0.656 -1.646 1 97.19 132 PHE B CA 1
ATOM 3131 C C . PHE B 1 132 ? -11.258 -0.546 -1.289 1 97.19 132 PHE B C 1
ATOM 3133 O O . PHE B 1 132 ? -11.422 -1.629 -1.854 1 97.19 132 PHE B O 1
ATOM 3140 N N . TYR B 1 133 ? -10.281 -0.324 -0.419 1 97.88 133 TYR B N 1
ATOM 3141 C CA . TYR B 1 133 ? -9.406 -1.409 0.001 1 97.88 133 TYR B CA 1
ATOM 3142 C C . TYR B 1 133 ? -9.289 -1.462 1.52 1 97.88 133 TYR B C 1
ATOM 3144 O O . TYR B 1 133 ? -9.539 -0.465 2.201 1 97.88 133 TYR B O 1
ATOM 3152 N N . LEU B 1 134 ? -8.992 -2.652 2.016 1 97 134 LEU B N 1
ATOM 3153 C CA . LEU B 1 134 ? -8.805 -2.961 3.428 1 97 134 LEU B CA 1
ATOM 3154 C C . LEU B 1 134 ? -7.465 -3.658 3.654 1 97 134 LEU B C 1
ATOM 3156 O O . LEU B 1 134 ? -6.824 -4.102 2.701 1 97 134 LEU B O 1
ATOM 3160 N N . TYR B 1 135 ? -7.039 -3.676 4.852 1 96.75 135 TYR B N 1
ATOM 3161 C CA . TYR B 1 135 ? -5.938 -4.547 5.25 1 96.75 135 TYR B CA 1
ATOM 3162 C C . TYR B 1 135 ? -6.074 -4.969 6.707 1 96.75 135 TYR B C 1
ATOM 3164 O O . TYR B 1 135 ? -6.746 -4.297 7.492 1 96.75 135 TYR B O 1
ATOM 3172 N N . ASP B 1 136 ? -5.531 -6.105 7.059 1 94.12 136 ASP B N 1
ATOM 3173 C CA . ASP B 1 136 ? -5.613 -6.621 8.422 1 94.12 136 ASP B CA 1
ATOM 3174 C C . ASP B 1 136 ? -4.383 -6.219 9.234 1 94.12 136 ASP B C 1
ATOM 3176 O O . ASP B 1 136 ? -3.33 -5.918 8.664 1 94.12 136 ASP B O 1
ATOM 3180 N N . ARG B 1 137 ? -4.543 -6.184 10.547 1 90.62 137 ARG B N 1
ATOM 3181 C CA . ARG B 1 137 ? -3.426 -5.992 11.469 1 90.62 137 ARG B CA 1
ATOM 3182 C C . ARG B 1 137 ? -2.877 -7.332 11.945 1 90.62 137 ARG B C 1
ATOM 3184 O O . ARG B 1 137 ? -3.639 -8.266 12.188 1 90.62 137 ARG B O 1
ATOM 3191 N N . LYS B 1 138 ? -1.59 -7.434 12.078 1 86.62 138 LYS B N 1
ATOM 3192 C CA . LYS B 1 138 ? -0.961 -8.688 12.492 1 86.62 138 LYS B CA 1
ATOM 3193 C C . LYS B 1 138 ? -0.916 -8.805 14.008 1 86.62 138 LYS B C 1
ATOM 3195 O O . LYS B 1 138 ? -0.79 -9.906 14.547 1 86.62 138 LYS B O 1
ATOM 3200 N N . GLU B 1 139 ? -0.959 -7.59 14.617 1 76.06 139 GLU B N 1
ATOM 3201 C CA . GLU B 1 139 ? -0.876 -7.633 16.078 1 76.06 139 GLU B CA 1
ATOM 3202 C C . GLU B 1 139 ? -2.076 -8.359 16.672 1 76.06 139 GLU B C 1
ATOM 3204 O O . GLU B 1 139 ? -3.186 -8.281 16.156 1 76.06 139 GLU B O 1
ATOM 3209 N N . LYS B 1 140 ? -1.65 -9.305 17.656 1 61.62 140 LYS B N 1
ATOM 3210 C CA . LYS B 1 140 ? -2.666 -10.102 18.344 1 61.62 140 LYS B CA 1
ATOM 3211 C C . LYS B 1 140 ? -3.578 -9.227 19.188 1 61.62 140 LYS B C 1
ATOM 3213 O O . LYS B 1 140 ? -3.1 -8.422 19.984 1 61.62 140 LYS B O 1
ATOM 3218 N N . LYS B 1 141 ? -4.562 -8.672 18.578 1 59.41 141 LYS B N 1
ATOM 3219 C CA . LYS B 1 141 ? -5.406 -8.023 19.578 1 59.41 141 LYS B CA 1
ATOM 3220 C C . LYS B 1 141 ? -6.309 -9.031 20.266 1 59.41 141 LYS B C 1
ATOM 3222 O O . LYS B 1 141 ? -6.512 -10.141 19.766 1 59.41 141 LYS B O 1
ATOM 3227 N N . GLU B 1 142 ? -6.555 -8.727 21.516 1 52 142 GLU B N 1
ATOM 3228 C CA . GLU B 1 142 ? -7.504 -9.508 22.312 1 52 142 GLU B CA 1
ATOM 3229 C C . GLU B 1 142 ? -8.773 -9.812 21.516 1 52 142 GLU B C 1
ATOM 3231 O O . GLU B 1 142 ? -9.125 -9.07 20.594 1 52 142 GLU B O 1
ATOM 3236 N N . TYR B 1 143 ? -9.234 -10.961 21.703 1 48.84 143 TYR B N 1
ATOM 3237 C CA . TYR B 1 143 ? -10.531 -11.406 21.203 1 48.84 143 TYR B CA 1
ATOM 3238 C C . TYR B 1 143 ? -11.578 -10.312 21.344 1 48.84 143 TYR B C 1
ATOM 3240 O O . TYR B 1 143 ? -11.703 -9.703 22.406 1 48.84 143 TYR B O 1
ATOM 3248 N N . GLY B 1 144 ? -12.188 -9.828 20.312 1 48.84 144 GLY B N 1
ATOM 3249 C CA . GLY B 1 144 ? -13.234 -8.82 20.359 1 48.84 144 GLY B CA 1
ATOM 3250 C C . GLY B 1 144 ? -12.766 -7.453 19.906 1 48.84 144 GLY B C 1
ATOM 3251 O O . GLY B 1 144 ? -13.562 -6.516 19.828 1 48.84 144 GLY B O 1
ATOM 3252 N N . ASP B 1 145 ? -11.492 -7.371 19.734 1 56.53 145 ASP B N 1
ATOM 3253 C CA . ASP B 1 145 ? -11.031 -6.031 19.391 1 56.53 145 ASP B CA 1
ATOM 3254 C C . ASP B 1 145 ? -11.438 -5.664 17.969 1 56.53 145 ASP B C 1
ATOM 3256 O O . ASP B 1 145 ? -11.109 -6.383 17.016 1 56.53 145 ASP B O 1
ATOM 3260 N N . LYS B 1 146 ? -12.477 -4.887 17.781 1 59.81 146 LYS B N 1
ATOM 3261 C CA . LYS B 1 146 ? -13.125 -4.426 16.547 1 59.81 146 LYS B CA 1
ATOM 3262 C C . LYS B 1 146 ? -12.141 -3.699 15.641 1 59.81 146 LYS B C 1
ATOM 3264 O O . LYS B 1 146 ? -12.508 -3.252 14.555 1 59.81 146 LYS B O 1
ATOM 3269 N N . ASN B 1 147 ? -10.766 -3.785 15.969 1 75.94 147 ASN B N 1
ATOM 3270 C CA . ASN B 1 147 ? -9.891 -2.934 15.164 1 75.94 147 ASN B CA 1
ATOM 3271 C C . ASN B 1 147 ? -8.844 -3.752 14.414 1 75.94 147 ASN B C 1
ATOM 3273 O O . ASN B 1 147 ? -7.742 -3.27 14.148 1 75.94 147 ASN B O 1
ATOM 3277 N N . VAL B 1 148 ? -9.312 -5.012 13.953 1 87 148 VAL B N 1
ATOM 3278 C CA . VAL B 1 148 ? -8.336 -5.895 13.32 1 87 148 VAL B CA 1
ATOM 3279 C C . VAL B 1 148 ? -8.289 -5.621 11.82 1 87 148 VAL B C 1
ATOM 3281 O O . VAL B 1 148 ? -7.297 -5.922 11.156 1 87 148 VAL B O 1
ATOM 3284 N N . ILE B 1 149 ? -9.344 -5.086 11.312 1 90.94 149 ILE B N 1
ATOM 3285 C CA . ILE B 1 149 ? -9.391 -4.68 9.914 1 90.94 149 ILE B CA 1
ATOM 3286 C C . ILE B 1 149 ? -9.367 -3.156 9.812 1 90.94 149 ILE B C 1
ATOM 3288 O O . ILE B 1 149 ? -10.109 -2.471 10.523 1 90.94 149 ILE B O 1
ATOM 3292 N N . VAL B 1 150 ? -8.445 -2.691 8.984 1 91.5 150 VAL B N 1
ATOM 3293 C CA . VAL B 1 150 ? -8.344 -1.249 8.789 1 91.5 150 VAL B CA 1
ATOM 3294 C C . VAL B 1 150 ? -9.125 -0.835 7.547 1 91.5 150 VAL B C 1
ATOM 3296 O O . VAL B 1 150 ? -8.938 -1.413 6.473 1 91.5 150 VAL B O 1
ATOM 3299 N N . GLY B 1 151 ? -9.938 0.152 7.664 1 90.38 151 GLY B N 1
ATOM 3300 C CA . GLY B 1 151 ? -10.727 0.686 6.566 1 90.38 151 GLY B CA 1
ATOM 3301 C C . GLY B 1 151 ? -12.133 1.09 6.98 1 90.38 151 GLY B C 1
ATOM 3302 O O . GLY B 1 151 ? -12.586 0.749 8.078 1 90.38 151 GLY B O 1
ATOM 3303 N N . ASN B 1 152 ? -12.766 1.882 6.121 1 85.44 152 ASN B N 1
ATOM 3304 C CA . ASN B 1 152 ? -14.141 2.305 6.324 1 85.44 152 ASN B CA 1
ATOM 3305 C C . ASN B 1 152 ? -15.125 1.182 6.004 1 85.44 152 ASN B C 1
ATOM 3307 O O . ASN B 1 152 ? -15.258 0.776 4.848 1 85.44 152 ASN B O 1
ATOM 3311 N N . LEU B 1 153 ? -15.789 0.652 7.059 1 80.75 153 LEU B N 1
ATOM 3312 C CA . LEU B 1 153 ? -16.75 -0.433 6.855 1 80.75 153 LEU B CA 1
ATOM 3313 C C . LEU B 1 153 ? -18.172 0.07 7.004 1 80.75 153 LEU B C 1
ATOM 3315 O O . LEU B 1 153 ? -19.125 -0.708 6.895 1 80.75 153 LEU B O 1
ATOM 3319 N N . ASP B 1 154 ? -18.281 1.314 7.418 1 70.38 154 ASP B N 1
ATOM 3320 C CA . ASP B 1 154 ? -19.609 1.862 7.68 1 70.38 154 ASP B CA 1
ATOM 3321 C C . ASP B 1 154 ? -20.422 1.965 6.395 1 70.38 154 ASP B C 1
ATOM 3323 O O . ASP B 1 154 ? -19.875 2.213 5.32 1 70.38 154 ASP B O 1
ATOM 3327 N N . ASP B 1 155 ? -21.609 1.307 6.402 1 52.66 155 ASP B N 1
ATOM 3328 C CA . ASP B 1 155 ? -22.609 1.305 5.352 1 52.66 155 ASP B CA 1
ATOM 3329 C C . ASP B 1 155 ? -22.844 2.713 4.801 1 52.66 155 ASP B C 1
ATOM 3331 O O . ASP B 1 155 ? -23.25 2.877 3.652 1 52.66 155 ASP B O 1
ATOM 3335 N N . ILE B 1 156 ? -22.828 3.623 5.621 1 46.19 156 ILE B N 1
ATOM 3336 C CA . ILE B 1 156 ? -23.281 4.934 5.184 1 46.19 156 ILE B CA 1
ATOM 3337 C C . ILE B 1 156 ? -22.453 5.402 3.99 1 46.19 156 ILE B C 1
ATOM 3339 O O . ILE B 1 156 ? -22.984 6.012 3.057 1 46.19 156 ILE B O 1
ATOM 3343 N N . VAL B 1 157 ? -21.266 5.117 4.086 1 44.78 157 VAL B N 1
ATOM 3344 C CA . VAL B 1 157 ? -20.422 5.684 3.039 1 44.78 157 VAL B CA 1
ATOM 3345 C C . VAL B 1 157 ? -20.609 4.898 1.743 1 44.78 157 VAL B C 1
ATOM 3347 O O . VAL B 1 157 ? -20.375 5.426 0.652 1 44.78 157 VAL B O 1
ATOM 3350 N N . ASN B 1 158 ? -20.828 3.633 1.891 1 44.12 158 ASN B N 1
ATOM 3351 C CA . ASN B 1 158 ? -20.906 2.881 0.643 1 44.12 158 ASN B CA 1
ATOM 3352 C C . ASN B 1 158 ? -22.281 3.021 -0.005 1 44.12 158 ASN B C 1
ATOM 3354 O O . ASN B 1 158 ? -22.594 2.322 -0.973 1 44.12 158 ASN B O 1
ATOM 3358 N N . ASN B 1 159 ? -22.906 4.266 0.006 1 42.09 159 ASN B N 1
ATOM 3359 C CA . ASN B 1 159 ? -24.109 4.777 -0.644 1 42.09 159 ASN B CA 1
ATOM 3360 C C . ASN B 1 159 ? -25.172 3.693 -0.777 1 42.09 159 ASN B C 1
ATOM 3362 O O . ASN B 1 159 ? -26.156 3.869 -1.504 1 42.09 159 ASN B O 1
ATOM 3366 N N . HIS B 1 160 ? -24.953 2.477 -0.509 1 38.19 160 HIS B N 1
ATOM 3367 C CA . HIS B 1 160 ? -25.984 1.589 -1.037 1 38.19 160 HIS B CA 1
ATOM 3368 C C . HIS B 1 160 ? -27.188 1.511 -0.093 1 38.19 160 HIS B C 1
ATOM 3370 O O . HIS B 1 160 ? -27.844 0.471 -0.001 1 38.19 160 HIS B O 1
ATOM 3376 N N . VAL B 1 161 ? -27.375 2.531 0.825 1 37.84 161 VAL B N 1
ATOM 3377 C CA . VAL B 1 161 ? -28.609 2.332 1.598 1 37.84 161 VAL B CA 1
ATOM 3378 C C . VAL B 1 161 ? -29.812 2.658 0.734 1 37.84 161 VAL B C 1
ATOM 3380 O O . VAL B 1 161 ? -30.188 3.826 0.591 1 37.84 161 VAL B O 1
ATOM 3383 N N . GLU B 1 162 ? -30.047 2.299 -0.485 1 38.72 162 GLU B N 1
ATOM 3384 C CA . GLU B 1 162 ? -31.281 2.752 -1.108 1 38.72 162 GLU B CA 1
ATOM 3385 C C . GLU B 1 162 ? -32.469 2.6 -0.157 1 38.72 162 GLU B C 1
ATOM 3387 O O . GLU B 1 162 ? -33.219 3.559 0.083 1 38.72 162 GLU B O 1
ATOM 3392 N N . ASN B 1 163 ? -33.594 1.871 -0.553 1 37.84 163 ASN B N 1
ATOM 3393 C CA . ASN B 1 163 ? -35.031 1.745 -0.224 1 37.84 163 ASN B CA 1
ATOM 3394 C C . ASN B 1 163 ? -35.219 0.991 1.087 1 37.84 163 ASN B C 1
ATOM 3396 O O . ASN B 1 163 ? -36.094 0.123 1.179 1 37.84 163 ASN B O 1
ATOM 3400 N N . GLY B 1 164 ? -34.75 1.348 2.277 1 40.84 164 GLY B N 1
ATOM 3401 C CA . GLY B 1 164 ? -35.062 0.721 3.553 1 40.84 164 GLY B CA 1
ATOM 3402 C C . GLY B 1 164 ? -34.281 -0.569 3.785 1 40.84 164 GLY B C 1
ATOM 3403 O O . GLY B 1 164 ? -34.531 -1.276 4.762 1 40.84 164 GLY B O 1
ATOM 3404 N N . LYS B 1 165 ? -34.406 -1.344 2.697 1 39.62 165 LYS B N 1
ATOM 3405 C CA . LYS B 1 165 ? -34.062 -2.762 2.814 1 39.62 165 LYS B CA 1
ATOM 3406 C C . LYS B 1 165 ? -32.656 -2.955 3.367 1 39.62 165 LYS B C 1
ATOM 3408 O O . LYS B 1 165 ? -31.797 -2.1 3.186 1 39.62 165 LYS B O 1
ATOM 3413 N N . GLN B 1 166 ? -32.219 -4.16 4.078 1 44.31 166 GLN B N 1
ATOM 3414 C CA . GLN B 1 166 ? -31.312 -4.906 4.938 1 44.31 166 GLN B CA 1
ATOM 3415 C C . GLN B 1 166 ? -29.859 -4.676 4.523 1 44.31 166 GLN B C 1
ATOM 3417 O O . GLN B 1 166 ? -29.594 -4.266 3.393 1 44.31 166 GLN B O 1
ATOM 3422 N N . ASP B 1 167 ? -28.797 -5.23 5.383 1 52.75 167 ASP B N 1
ATOM 3423 C CA . ASP B 1 167 ? -27.422 -5.648 5.668 1 52.75 167 ASP B CA 1
ATOM 3424 C C . ASP B 1 167 ? -26.766 -6.242 4.43 1 52.75 167 ASP B C 1
ATOM 3426 O O . ASP B 1 167 ? -26.734 -7.465 4.262 1 52.75 167 ASP B O 1
ATOM 3430 N N . LYS B 1 168 ? -26.766 -5.559 3.375 1 69.75 168 LYS B N 1
ATOM 3431 C CA . LYS B 1 168 ? -26.203 -6.234 2.217 1 69.75 168 LYS B CA 1
ATOM 3432 C C . LYS B 1 168 ? -24.75 -6.637 2.477 1 69.75 168 LYS B C 1
ATOM 3434 O O . LYS B 1 168 ? -23.984 -5.871 3.068 1 69.75 168 LYS B O 1
ATOM 3439 N N . GLU B 1 169 ? -24.516 -7.82 2.279 1 88.25 169 GLU B N 1
ATOM 3440 C CA . GLU B 1 169 ? -23.188 -8.422 2.309 1 88.25 169 GLU B CA 1
ATOM 3441 C C . GLU B 1 169 ? -22.234 -7.703 1.364 1 88.25 169 GLU B C 1
ATOM 3443 O O . GLU B 1 169 ? -22.609 -7.344 0.247 1 88.25 169 GLU B O 1
ATOM 3448 N N . LYS B 1 170 ? -21.172 -7.207 1.946 1 94.31 170 LYS B N 1
ATOM 3449 C CA . LYS B 1 170 ? -20.109 -6.598 1.147 1 94.31 170 LYS B CA 1
ATOM 3450 C C . LYS B 1 170 ? -19.062 -7.633 0.734 1 94.31 170 LYS B C 1
ATOM 3452 O O . LYS B 1 170 ? -18.547 -8.367 1.576 1 94.31 170 LYS B O 1
ATOM 3457 N N . LYS B 1 171 ? -18.875 -7.684 -0.536 1 97.12 171 LYS B N 1
ATOM 3458 C CA . LYS B 1 171 ? -18 -8.688 -1.121 1 97.12 171 LYS B CA 1
ATOM 3459 C C . LYS B 1 171 ? -16.531 -8.25 -1.056 1 97.12 171 LYS B C 1
ATOM 3461 O O . LYS B 1 171 ? -16.203 -7.113 -1.4 1 97.12 171 LYS B O 1
ATOM 3466 N N . VAL B 1 172 ? -15.648 -9.188 -0.627 1 97.94 172 VAL B N 1
ATOM 3467 C CA . VAL B 1 172 ? -14.234 -8.891 -0.43 1 97.94 172 VAL B CA 1
ATOM 3468 C C . VAL B 1 172 ? -13.383 -9.844 -1.267 1 97.94 172 VAL B C 1
ATOM 3470 O O . VAL B 1 172 ? -13.609 -11.055 -1.266 1 97.94 172 VAL B O 1
ATOM 3473 N N . ILE B 1 173 ? -12.461 -9.312 -2.043 1 98.81 173 ILE B N 1
ATOM 3474 C CA . ILE B 1 173 ? -11.375 -10.086 -2.639 1 98.81 173 ILE B CA 1
ATOM 3475 C C . ILE B 1 173 ? -10.109 -9.945 -1.793 1 98.81 173 ILE B C 1
ATOM 3477 O O . ILE B 1 173 ? -9.633 -8.828 -1.571 1 98.81 173 ILE B O 1
ATOM 3481 N N . ILE B 1 174 ? -9.578 -11.055 -1.293 1 98.88 174 ILE B N 1
ATOM 3482 C CA . ILE B 1 174 ? -8.312 -11.016 -0.561 1 98.88 174 ILE B CA 1
ATOM 3483 C C . ILE B 1 174 ? -7.148 -11.148 -1.536 1 98.88 174 ILE B C 1
ATOM 3485 O O . ILE B 1 174 ? -7.156 -12.023 -2.408 1 98.88 174 ILE B O 1
ATOM 3489 N N . ILE B 1 175 ? -6.195 -10.258 -1.416 1 98.88 175 ILE B N 1
ATOM 3490 C CA . ILE B 1 175 ? -4.996 -10.273 -2.244 1 98.88 175 ILE B CA 1
ATOM 3491 C C . ILE B 1 175 ? -3.77 -10.539 -1.371 1 98.88 175 ILE B C 1
ATOM 3493 O O . ILE B 1 175 ? -3.557 -9.859 -0.365 1 98.88 175 ILE B O 1
ATOM 3497 N N . ASP B 1 176 ? -2.986 -11.523 -1.724 1 98.25 176 ASP B N 1
ATOM 3498 C CA . ASP B 1 176 ? -1.769 -11.875 -1.003 1 98.25 176 ASP B CA 1
ATOM 3499 C C . ASP B 1 176 ? -0.638 -12.219 -1.971 1 98.25 176 ASP B C 1
ATOM 3501 O O . ASP B 1 176 ? -0.818 -12.164 -3.189 1 98.25 176 ASP B O 1
ATOM 3505 N N . ASP B 1 177 ? 0.561 -12.5 -1.401 1 97.88 177 ASP B N 1
ATOM 3506 C CA . ASP B 1 177 ? 1.709 -12.703 -2.281 1 97.88 177 ASP B CA 1
ATOM 3507 C C . ASP B 1 177 ? 1.894 -14.18 -2.617 1 97.88 177 ASP B C 1
ATOM 3509 O O . ASP B 1 177 ? 2.109 -14.539 -3.777 1 97.88 177 ASP B O 1
ATOM 3513 N N . VAL B 1 178 ? 1.732 -15.047 -1.604 1 97.25 178 VAL B N 1
ATOM 3514 C CA . VAL B 1 178 ? 2.078 -16.438 -1.865 1 97.25 178 VAL B CA 1
ATOM 3515 C C . VAL B 1 178 ? 1.085 -17.359 -1.161 1 97.25 178 VAL B C 1
ATOM 3517 O O . VAL B 1 178 ? 0.641 -17.062 -0.048 1 97.25 178 VAL B O 1
ATOM 3520 N N . PHE B 1 179 ? 0.686 -18.422 -1.866 1 97.5 179 PHE B N 1
ATOM 3521 C CA . PHE B 1 179 ? -0.091 -19.516 -1.268 1 97.5 179 PHE B CA 1
ATOM 3522 C C . PHE B 1 179 ? 0.763 -20.766 -1.097 1 97.5 179 PHE B C 1
ATOM 3524 O O . PHE B 1 179 ? 1.353 -21.25 -2.061 1 97.5 179 PHE B O 1
ATOM 3531 N N . THR B 1 180 ? 0.869 -21.188 0.114 1 94.25 180 THR B N 1
ATOM 3532 C CA . THR B 1 180 ? 1.537 -22.453 0.428 1 94.25 180 THR B CA 1
ATOM 3533 C C . THR B 1 180 ? 0.531 -23.484 0.908 1 94.25 180 THR B C 1
ATOM 3535 O O . THR B 1 180 ? -0.073 -24.203 0.098 1 94.25 180 THR B O 1
ATOM 3538 N N . CYS B 1 181 ? 0.112 -23.391 2.191 1 93.56 181 CYS B N 1
ATOM 3539 C CA . CYS B 1 181 ? -0.87 -24.344 2.693 1 93.56 181 CYS B CA 1
ATOM 3540 C C . CYS B 1 181 ? -2.143 -23.641 3.141 1 93.56 181 CYS B C 1
ATOM 3542 O O . CYS B 1 181 ? -3.098 -24.281 3.576 1 93.56 181 CYS B O 1
ATOM 3544 N N . GLY B 1 182 ? -2.137 -22.438 3.129 1 95.06 182 GLY B N 1
ATOM 3545 C CA . GLY B 1 182 ? -3.367 -21.688 3.338 1 95.06 182 GLY B CA 1
ATOM 3546 C C . GLY B 1 182 ? -3.551 -21.234 4.773 1 95.06 182 GLY B C 1
ATOM 3547 O O . GLY B 1 182 ? -4.586 -20.656 5.121 1 95.06 182 GLY B O 1
ATOM 3548 N N . THR B 1 183 ? -2.543 -21.422 5.609 1 93.88 183 THR B N 1
ATOM 3549 C CA . THR B 1 183 ? -2.646 -21.078 7.023 1 93.88 183 THR B CA 1
ATOM 3550 C C . THR B 1 183 ? -2.852 -19.578 7.207 1 93.88 183 THR B C 1
ATOM 3552 O O . THR B 1 183 ? -3.775 -19.156 7.902 1 93.88 183 THR B O 1
ATOM 3555 N N . ALA B 1 184 ? -2.023 -18.766 6.586 1 93.38 184 ALA B N 1
ATOM 3556 C CA . ALA B 1 184 ? -2.115 -17.312 6.727 1 93.38 184 ALA B CA 1
ATOM 3557 C C . ALA B 1 184 ? -3.463 -16.797 6.23 1 93.38 184 ALA B C 1
ATOM 3559 O O . ALA B 1 184 ? -4.098 -15.969 6.887 1 93.38 184 ALA B O 1
ATOM 3560 N N . LEU B 1 185 ? -3.912 -17.281 5.129 1 96.5 185 LEU B N 1
ATOM 3561 C CA . LEU B 1 185 ? -5.18 -16.859 4.551 1 96.5 185 LEU B CA 1
ATOM 3562 C C . LEU B 1 185 ? -6.348 -17.266 5.445 1 96.5 185 LEU B C 1
ATOM 3564 O O . LEU B 1 185 ? -7.301 -16.5 5.613 1 96.5 185 LEU B O 1
ATOM 3568 N N . THR B 1 186 ? -6.262 -18.453 6.004 1 95.69 186 THR B N 1
ATOM 3569 C CA . THR B 1 186 ? -7.312 -18.922 6.898 1 95.69 186 THR B CA 1
ATOM 3570 C C . THR B 1 186 ? -7.418 -18.016 8.125 1 95.69 186 THR B C 1
ATOM 3572 O O . THR B 1 186 ? -8.516 -17.719 8.586 1 95.69 186 THR B O 1
ATOM 3575 N N . GLU B 1 187 ? -6.312 -17.578 8.609 1 93.56 187 GLU B N 1
ATOM 3576 C CA . GLU B 1 187 ? -6.301 -16.656 9.742 1 93.56 187 GLU B CA 1
ATOM 3577 C C . GLU B 1 187 ? -7 -15.344 9.398 1 93.56 187 GLU B C 1
ATOM 3579 O O . GLU B 1 187 ? -7.77 -14.812 10.203 1 93.56 187 GLU B O 1
ATOM 3584 N N . ILE B 1 188 ? -6.727 -14.836 8.242 1 94.88 188 ILE B N 1
ATOM 3585 C CA . ILE B 1 188 ? -7.344 -13.594 7.805 1 94.88 188 ILE B CA 1
ATOM 3586 C C . ILE B 1 188 ? -8.852 -13.781 7.66 1 94.88 188 ILE B C 1
ATOM 3588 O O . ILE B 1 188 ? -9.633 -12.938 8.102 1 94.88 188 ILE B O 1
ATOM 3592 N N . ILE B 1 189 ? -9.258 -14.891 7.07 1 94.88 189 ILE B N 1
ATOM 3593 C CA . ILE B 1 189 ? -10.672 -15.188 6.871 1 94.88 189 ILE B CA 1
ATOM 3594 C C . ILE B 1 189 ? -11.367 -15.328 8.219 1 94.88 189 ILE B C 1
ATOM 3596 O O . ILE B 1 189 ? -12.5 -14.867 8.391 1 94.88 189 ILE B O 1
ATOM 3600 N N . ASN B 1 190 ? -10.688 -15.891 9.188 1 91.88 190 ASN B N 1
ATOM 3601 C CA . ASN B 1 190 ? -11.234 -16.016 10.531 1 91.88 190 ASN B CA 1
ATOM 3602 C C . ASN B 1 190 ? -11.422 -14.641 11.188 1 91.88 190 ASN B C 1
ATOM 3604 O O . ASN B 1 190 ? -12.43 -14.406 11.859 1 91.88 190 ASN B O 1
ATOM 3608 N N . LYS B 1 191 ? -10.438 -13.711 10.977 1 89.88 191 LYS B N 1
ATOM 3609 C CA . LYS B 1 191 ? -10.578 -12.344 11.461 1 89.88 191 LYS B CA 1
ATOM 3610 C C . LYS B 1 191 ? -11.82 -11.68 10.875 1 89.88 191 LYS B C 1
ATOM 3612 O O . LYS B 1 191 ? -12.516 -10.938 11.57 1 89.88 191 LYS B O 1
ATOM 3617 N N . LEU B 1 192 ? -12.141 -12 9.656 1 91.81 192 LEU B N 1
ATOM 3618 C CA . LEU B 1 192 ? -13.227 -11.352 8.938 1 91.81 192 LEU B CA 1
ATOM 3619 C C . LEU B 1 192 ? -14.586 -11.859 9.422 1 91.81 192 LEU B C 1
ATOM 3621 O O . LEU B 1 192 ? -15.609 -11.227 9.188 1 91.81 192 LEU B O 1
ATOM 3625 N N . LYS B 1 193 ? -14.617 -12.992 10.109 1 88 193 LYS B N 1
ATOM 3626 C CA . LYS B 1 193 ? -15.859 -13.547 10.641 1 88 193 LYS B CA 1
ATOM 3627 C C . LYS B 1 193 ? -16.469 -12.625 11.695 1 88 193 LYS B C 1
ATOM 3629 O O . LYS B 1 193 ? -17.672 -12.672 11.945 1 88 193 LYS B O 1
ATOM 3634 N N . SER B 1 194 ? -15.625 -11.758 12.266 1 85.94 194 SER B N 1
ATOM 3635 C CA . SER B 1 194 ? -16.109 -10.805 13.258 1 85.94 194 SER B CA 1
ATOM 3636 C C . SER B 1 194 ? -16.828 -9.633 12.602 1 85.94 194 SER B C 1
ATOM 3638 O O . SER B 1 194 ? -17.391 -8.781 13.289 1 85.94 194 SER B O 1
ATOM 3640 N N . TYR B 1 195 ? -16.812 -9.617 11.328 1 88.88 195 TYR B N 1
ATOM 3641 C CA . TYR B 1 195 ? -17.516 -8.609 10.539 1 88.88 195 TYR B CA 1
ATOM 3642 C C . TYR B 1 195 ? -18.594 -9.242 9.656 1 88.88 195 TYR B C 1
ATOM 3644 O O . TYR B 1 195 ? -18.359 -9.484 8.469 1 88.88 195 TYR B O 1
ATOM 3652 N N . PRO B 1 196 ? -19.766 -9.398 10.148 1 85.94 196 PRO B N 1
ATOM 3653 C CA . PRO B 1 196 ? -20.797 -10.195 9.484 1 85.94 196 PRO B CA 1
ATOM 3654 C C . PRO B 1 196 ? -21.219 -9.609 8.141 1 85.94 196 PRO B C 1
ATOM 3656 O O . PRO B 1 196 ? -21.797 -10.32 7.309 1 85.94 196 PRO B O 1
ATOM 3659 N N . THR B 1 197 ? -20.922 -8.391 7.914 1 89.12 197 THR B N 1
ATOM 3660 C CA . THR B 1 197 ? -21.328 -7.766 6.66 1 89.12 197 THR B CA 1
ATOM 3661 C C . THR B 1 197 ? -20.328 -8.055 5.555 1 89.12 197 THR B C 1
ATOM 3663 O O . THR B 1 197 ? -20.578 -7.77 4.383 1 89.12 197 THR B O 1
ATOM 3666 N N . LEU B 1 198 ? -19.25 -8.633 5.926 1 93.19 198 LEU B N 1
ATOM 3667 C CA . LEU B 1 198 ? -18.203 -8.906 4.938 1 93.19 198 LEU B CA 1
ATOM 3668 C C . LEU B 1 198 ? -18.234 -10.367 4.516 1 93.19 198 LEU B C 1
ATOM 3670 O O . LEU B 1 198 ? -18.391 -11.258 5.355 1 93.19 198 LEU B O 1
ATOM 3674 N N . LYS B 1 199 ? -18.156 -10.57 3.203 1 95.69 199 LYS B N 1
ATOM 3675 C CA . LYS B 1 199 ? -18.078 -11.914 2.631 1 95.69 199 LYS B CA 1
ATOM 3676 C C . LYS B 1 199 ? -16.906 -12.023 1.652 1 95.69 199 LYS B C 1
ATOM 3678 O O . LYS B 1 199 ? -16.844 -11.297 0.659 1 95.69 199 LYS B O 1
ATOM 3683 N N . VAL B 1 200 ? -16.047 -12.945 1.933 1 97.69 200 VAL B N 1
ATOM 3684 C CA . VAL B 1 200 ? -14.938 -13.172 1.007 1 97.69 200 VAL B CA 1
ATOM 3685 C C . VAL B 1 200 ? -15.445 -13.93 -0.22 1 97.69 200 VAL B C 1
ATOM 3687 O O . VAL B 1 200 ? -16.031 -15.016 -0.095 1 97.69 200 VAL B O 1
ATOM 3690 N N . VAL B 1 201 ? -15.148 -13.375 -1.438 1 98.19 201 VAL B N 1
ATOM 3691 C CA . VAL B 1 201 ? -15.719 -13.984 -2.637 1 98.19 201 VAL B CA 1
ATOM 3692 C C . VAL B 1 201 ? -14.602 -14.586 -3.484 1 98.19 201 VAL B C 1
ATOM 3694 O O . VAL B 1 201 ? -14.867 -15.398 -4.379 1 98.19 201 VAL B O 1
ATOM 3697 N N . ALA B 1 202 ? -13.367 -14.188 -3.242 1 98.75 202 ALA B N 1
ATOM 3698 C CA . ALA B 1 202 ? -12.211 -14.734 -3.955 1 98.75 202 ALA B CA 1
ATOM 3699 C C . ALA B 1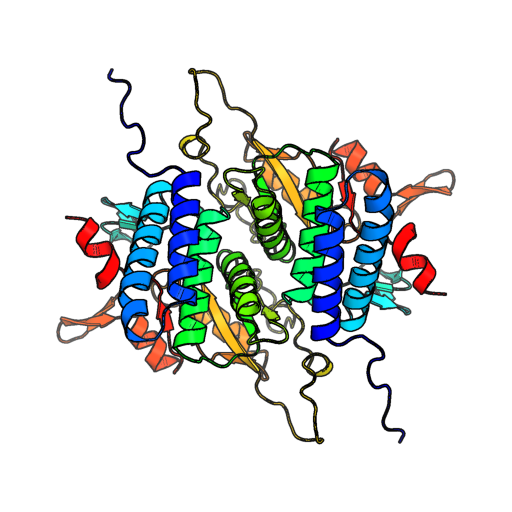 202 ? -10.914 -14.406 -3.229 1 98.75 202 ALA B C 1
ATOM 3701 O O . ALA B 1 202 ? -10.852 -13.453 -2.445 1 98.75 202 ALA B O 1
ATOM 3702 N N . VAL B 1 203 ? -9.969 -15.234 -3.441 1 98.75 203 VAL B N 1
ATOM 3703 C CA . VAL B 1 203 ? -8.586 -14.992 -3.051 1 98.75 203 VAL B CA 1
ATOM 3704 C C . VAL B 1 203 ? -7.695 -14.969 -4.293 1 98.75 203 VAL B C 1
ATOM 3706 O O . VAL B 1 203 ? -7.852 -15.805 -5.188 1 98.75 203 VAL B O 1
ATOM 3709 N N . ILE B 1 204 ? -6.855 -13.977 -4.414 1 98.88 204 ILE B N 1
ATOM 3710 C CA . ILE B 1 204 ? -5.891 -13.898 -5.508 1 98.88 204 ILE B CA 1
ATOM 3711 C C . ILE B 1 204 ? -4.477 -13.773 -4.945 1 98.88 204 ILE B C 1
ATOM 3713 O O . ILE B 1 204 ? -4.211 -12.914 -4.102 1 98.88 204 ILE B O 1
ATOM 3717 N N . VAL B 1 205 ? -3.596 -14.656 -5.379 1 98.81 205 VAL B N 1
ATOM 3718 C CA . VAL B 1 205 ? -2.207 -14.609 -4.93 1 98.81 205 VAL B CA 1
ATOM 3719 C C . VAL B 1 205 ? -1.281 -14.453 -6.133 1 98.81 205 VAL B C 1
ATOM 3721 O O . VAL B 1 205 ? -1.66 -14.773 -7.262 1 98.81 205 VAL B O 1
ATOM 3724 N N . LEU B 1 206 ? -0.104 -13.891 -5.852 1 98.69 206 LEU B N 1
ATOM 3725 C CA . LEU B 1 206 ? 0.922 -13.781 -6.883 1 98.69 206 LEU B CA 1
ATOM 3726 C C . LEU B 1 206 ? 1.438 -15.156 -7.289 1 98.69 206 LEU B C 1
ATOM 3728 O O . LEU B 1 206 ? 1.494 -15.477 -8.477 1 98.69 206 LEU B O 1
ATOM 3732 N N . LEU B 1 207 ? 1.725 -16 -6.332 1 98.44 207 LEU B N 1
ATOM 3733 C CA . LEU B 1 207 ? 2.316 -17.312 -6.609 1 98.44 207 LEU B CA 1
ATOM 3734 C C . LEU B 1 207 ? 1.627 -18.406 -5.805 1 98.44 207 LEU B C 1
ATOM 3736 O O . LEU B 1 207 ? 1.494 -18.297 -4.582 1 98.44 207 LEU B O 1
ATOM 3740 N N . ASN B 1 208 ? 1.146 -19.359 -6.441 1 97.94 208 ASN B N 1
ATOM 3741 C CA . ASN B 1 208 ? 0.783 -20.641 -5.844 1 97.94 208 ASN B CA 1
ATOM 3742 C C . ASN B 1 208 ? 1.938 -21.641 -5.902 1 97.94 208 ASN B C 1
ATOM 3744 O O . ASN B 1 208 ? 2.373 -22.031 -6.988 1 97.94 208 ASN B O 1
ATOM 3748 N N . ARG B 1 209 ? 2.393 -22.062 -4.785 1 94.94 209 ARG B N 1
ATOM 3749 C CA . ARG B 1 209 ? 3.572 -22.906 -4.727 1 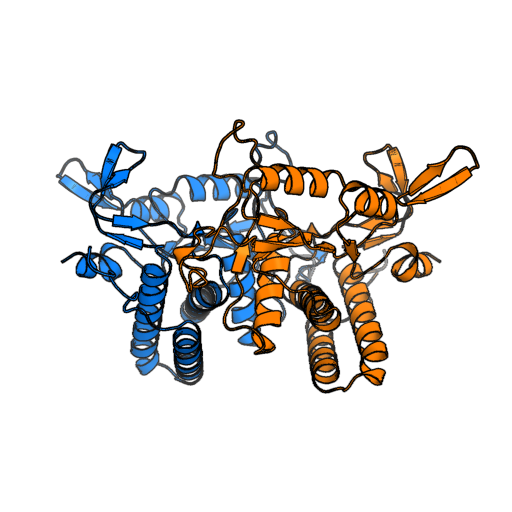94.94 209 ARG B CA 1
ATOM 3750 C C . ARG B 1 209 ? 3.227 -24.344 -5.109 1 94.94 209 ARG B C 1
ATOM 3752 O O . ARG B 1 209 ? 4.117 -25.172 -5.297 1 94.94 209 ARG B O 1
ATOM 3759 N N . ASN B 1 210 ? 1.964 -24.672 -5.234 1 95.69 210 ASN B N 1
ATOM 3760 C CA . ASN B 1 210 ? 1.465 -26 -5.582 1 95.69 210 ASN B CA 1
ATOM 3761 C C . ASN B 1 210 ? 1.949 -27.062 -4.594 1 95.69 210 ASN B C 1
ATOM 3763 O O . ASN B 1 210 ? 2.398 -28.141 -5 1 95.69 210 ASN B O 1
ATOM 3767 N N . GLU B 1 211 ? 1.874 -26.625 -3.291 1 93.19 211 GLU B N 1
ATOM 3768 C CA . GLU B 1 211 ? 2.172 -27.609 -2.254 1 93.19 211 GLU B CA 1
ATOM 3769 C C . GLU B 1 211 ? 1.054 -28.641 -2.131 1 93.19 211 GLU B C 1
ATOM 3771 O O . GLU B 1 211 ? -0.112 -28.328 -2.387 1 93.19 211 GLU B O 1
ATOM 3776 N N . TYR B 1 212 ? 1.464 -29.875 -1.732 1 93.94 212 TYR B N 1
ATOM 3777 C CA . TYR B 1 212 ? 0.5 -30.969 -1.708 1 93.94 212 TYR B CA 1
ATOM 3778 C C . TYR B 1 212 ? 0.846 -31.969 -0.619 1 93.94 212 TYR B C 1
ATOM 3780 O O . TYR B 1 212 ? 1.935 -31.922 -0.041 1 93.94 212 TYR B O 1
ATOM 3788 N N . GLU B 1 213 ? -0.131 -32.719 -0.208 1 93.44 213 GLU B N 1
ATOM 3789 C CA . GLU B 1 213 ? 0.069 -33.938 0.59 1 93.44 213 GLU B CA 1
ATOM 3790 C C . GLU B 1 213 ? -0.351 -35.188 -0.182 1 93.44 213 GLU B C 1
ATOM 3792 O O . GLU B 1 213 ? -1.098 -35.094 -1.159 1 93.44 213 GLU B O 1
ATOM 3797 N N . LEU B 1 214 ? 0.214 -36.344 0.187 1 93.12 214 LEU B N 1
ATOM 3798 C CA . LEU B 1 214 ? -0.162 -37.594 -0.426 1 93.12 214 LEU B CA 1
ATOM 3799 C C . LEU B 1 214 ? -1.275 -38.281 0.367 1 93.12 214 LEU B C 1
ATOM 3801 O O . LEU B 1 214 ? -1.213 -38.344 1.597 1 93.12 214 LEU B O 1
ATOM 3805 N N . ASN B 1 215 ? -2.266 -38.688 -0.407 1 93.44 215 ASN B N 1
ATOM 3806 C CA . ASN B 1 215 ? -3.326 -39.406 0.28 1 93.44 215 ASN B CA 1
ATOM 3807 C C . ASN B 1 215 ? -2.975 -40.906 0.451 1 93.44 215 ASN B C 1
ATOM 3809 O O . ASN B 1 215 ? -1.848 -41.312 0.165 1 93.44 215 ASN B O 1
ATOM 3813 N N . GLU B 1 216 ? -4.004 -41.719 1.02 1 93.88 216 GLU B N 1
ATOM 3814 C CA . GLU B 1 216 ? -3.797 -43.125 1.337 1 93.88 216 GLU B CA 1
ATOM 3815 C C . GLU B 1 216 ? -3.42 -43.906 0.091 1 93.88 216 GLU B C 1
ATOM 3817 O O . GLU B 1 216 ? -2.766 -44.969 0.188 1 93.88 216 GLU B O 1
ATOM 3822 N N . HIS B 1 217 ? -3.818 -43.531 -1.066 1 95.62 217 HIS B N 1
ATOM 3823 C CA . HIS B 1 217 ? -3.539 -44.219 -2.326 1 95.62 217 HIS B CA 1
ATOM 3824 C C . HIS B 1 217 ? -2.32 -43.625 -3.02 1 95.62 217 HIS B C 1
ATOM 3826 O O . HIS B 1 217 ? -2.092 -43.875 -4.207 1 95.62 217 HIS B O 1
ATOM 3832 N N . ASN B 1 218 ? -1.596 -42.688 -2.443 1 94.38 218 ASN B N 1
ATOM 3833 C CA . ASN B 1 218 ? -0.361 -42.062 -2.914 1 94.38 218 ASN B CA 1
ATOM 3834 C C . ASN B 1 218 ? -0.626 -41.062 -4.035 1 94.38 218 ASN B C 1
ATOM 3836 O O . ASN B 1 218 ? 0.21 -40.906 -4.922 1 94.38 218 ASN B O 1
ATOM 3840 N N . HIS B 1 219 ? -1.824 -40.656 -4.051 1 95.12 219 HIS B N 1
ATOM 3841 C CA . HIS B 1 219 ? -2.154 -39.594 -4.977 1 95.12 219 HIS B CA 1
ATOM 3842 C C . HIS B 1 219 ? -1.93 -38.219 -4.336 1 95.12 219 HIS B C 1
ATOM 3844 O O . HIS B 1 219 ? -2.211 -38.031 -3.15 1 95.12 219 HIS B O 1
ATOM 3850 N N . LYS B 1 220 ? -1.455 -37.25 -5.203 1 94.25 220 LYS B N 1
ATOM 3851 C CA . LYS B 1 220 ? -1.232 -35.875 -4.719 1 94.25 220 LYS B CA 1
ATOM 3852 C C . LYS B 1 220 ? -2.555 -35.156 -4.496 1 94.25 220 LYS B C 1
ATOM 3854 O O . LYS B 1 220 ? -3.428 -35.156 -5.367 1 94.25 220 LYS B O 1
ATOM 3859 N N . ILE B 1 221 ? -2.711 -34.594 -3.277 1 95.88 221 ILE B N 1
ATOM 3860 C CA . ILE B 1 221 ? -3.807 -33.688 -2.977 1 95.88 221 ILE B CA 1
ATOM 3861 C C . ILE B 1 221 ? -3.252 -32.281 -2.707 1 95.88 221 ILE B C 1
ATOM 3863 O O . ILE B 1 221 ? -2.623 -32.062 -1.673 1 95.88 221 ILE B O 1
ATOM 3867 N N . TYR B 1 222 ? -3.559 -31.406 -3.645 1 96.88 222 TYR B N 1
ATOM 3868 C CA . TYR B 1 222 ? -3.008 -30.062 -3.537 1 96.88 222 TYR B CA 1
ATOM 3869 C C . TYR B 1 222 ? -3.725 -29.266 -2.453 1 96.88 222 TYR B C 1
ATOM 3871 O O . TYR B 1 222 ? -4.949 -29.344 -2.322 1 96.88 222 TYR B O 1
ATOM 3879 N N . PHE B 1 223 ? -2.934 -28.438 -1.661 1 96.88 223 PHE B N 1
ATOM 3880 C CA . PHE B 1 223 ? -3.49 -27.656 -0.572 1 96.88 223 PHE B CA 1
ATOM 3881 C C . PHE B 1 223 ? -4.469 -26.609 -1.104 1 96.88 223 PHE B C 1
ATOM 3883 O O . PHE B 1 223 ? -5.453 -26.281 -0.437 1 96.88 223 PHE B O 1
ATOM 3890 N N . LYS B 1 224 ? -4.211 -26.094 -2.283 1 97.81 224 LYS B N 1
ATOM 3891 C CA . LYS B 1 224 ? -5.137 -25.156 -2.898 1 97.81 224 LYS B CA 1
ATOM 3892 C C . LYS B 1 224 ? -6.535 -25.75 -3.021 1 97.81 224 LYS B C 1
ATOM 3894 O O . LYS B 1 224 ? -7.527 -25.109 -2.701 1 97.81 224 LYS B O 1
ATOM 3899 N N . ASP B 1 225 ? -6.598 -27.016 -3.529 1 97.38 225 ASP B N 1
ATOM 3900 C CA . ASP B 1 225 ? -7.879 -27.688 -3.707 1 97.38 225 ASP B CA 1
ATOM 3901 C C . ASP B 1 225 ? -8.578 -27.891 -2.367 1 97.38 225 ASP B C 1
ATOM 3903 O O . ASP B 1 225 ? -9.789 -27.688 -2.256 1 97.38 225 ASP B O 1
ATOM 3907 N N . MET B 1 226 ? -7.828 -28.312 -1.364 1 97 226 MET B N 1
ATOM 3908 C CA . MET B 1 226 ? -8.375 -28.5 -0.023 1 97 226 MET B CA 1
ATOM 3909 C C . MET B 1 226 ? -8.906 -27.188 0.534 1 97 226 MET B C 1
ATOM 3911 O O . MET B 1 226 ? -9.977 -27.156 1.146 1 97 226 MET B O 1
ATOM 3915 N N . PHE B 1 227 ? -8.125 -26.125 0.287 1 97.62 227 PHE B N 1
ATOM 3916 C CA . PHE B 1 227 ? -8.492 -24.797 0.74 1 97.62 227 PHE B CA 1
ATOM 3917 C C . PHE B 1 227 ? -9.805 -24.359 0.108 1 97.62 227 PHE B C 1
ATOM 3919 O O . PHE B 1 227 ? -10.719 -23.922 0.81 1 97.62 227 PHE B O 1
ATOM 3926 N N . GLU B 1 228 ? -9.93 -24.5 -1.183 1 98.06 228 GLU B N 1
ATOM 3927 C CA . GLU B 1 228 ? -11.133 -24.078 -1.91 1 98.06 228 GLU B CA 1
ATOM 3928 C C . GLU B 1 228 ? -12.344 -24.891 -1.484 1 98.06 228 GLU B C 1
ATOM 3930 O O . GLU B 1 228 ? -13.445 -24.359 -1.339 1 98.06 228 GLU B O 1
ATOM 3935 N N . GLN B 1 229 ? -12.156 -26.172 -1.267 1 96.69 229 GLN B N 1
ATOM 3936 C CA . GLN B 1 229 ? -13.242 -27.062 -0.873 1 96.69 229 GLN B CA 1
ATOM 3937 C C . GLN B 1 229 ? -13.734 -26.734 0.535 1 96.69 229 GLN B C 1
ATOM 3939 O O . GLN B 1 229 ? -14.945 -26.672 0.778 1 96.69 229 GLN B O 1
ATOM 3944 N N . LYS B 1 230 ? -12.82 -26.531 1.396 1 96.19 230 LYS B N 1
ATOM 3945 C CA . LYS B 1 230 ? -13.141 -26.297 2.801 1 96.19 230 LYS B CA 1
ATOM 3946 C C . LYS B 1 230 ? -13.883 -24.969 2.984 1 96.19 230 LYS B C 1
ATOM 3948 O O . LYS B 1 230 ? -14.844 -24.891 3.754 1 96.19 230 LYS B O 1
ATOM 3953 N N . LEU B 1 231 ? -13.508 -23.922 2.238 1 96.12 231 LEU B N 1
ATOM 3954 C CA . LEU B 1 231 ? -14.016 -22.594 2.496 1 96.12 231 LEU B CA 1
ATOM 3955 C C . LEU B 1 231 ? -15.031 -22.172 1.431 1 96.12 231 LEU B C 1
ATOM 3957 O O . LEU B 1 231 ? -15.758 -21.203 1.604 1 96.12 231 LEU B O 1
ATOM 3961 N N . ASN B 1 232 ? -15.117 -22.938 0.357 1 96.88 232 ASN B N 1
ATOM 3962 C CA . ASN B 1 232 ? -15.961 -22.609 -0.788 1 96.88 232 ASN B CA 1
ATOM 3963 C C . ASN B 1 232 ? -15.648 -21.234 -1.336 1 96.88 232 ASN B C 1
ATOM 3965 O O . ASN B 1 232 ? -16.562 -20.422 -1.565 1 96.88 232 ASN B O 1
ATOM 3969 N N . ILE B 1 233 ? -14.352 -20.859 -1.432 1 97.44 233 ILE B N 1
ATOM 3970 C CA . ILE B 1 233 ? -13.82 -19.609 -1.959 1 97.44 233 ILE B CA 1
ATOM 3971 C C . ILE B 1 233 ? -12.789 -19.906 -3.051 1 97.44 233 ILE B C 1
ATOM 3973 O O . ILE B 1 233 ? -11.82 -20.625 -2.82 1 97.44 233 ILE B O 1
ATOM 3977 N N . PRO B 1 234 ? -13.039 -19.391 -4.25 1 98.38 234 PRO B N 1
ATOM 3978 C CA . PRO B 1 234 ? -12.047 -19.625 -5.301 1 98.38 234 PRO B CA 1
ATOM 3979 C C . PRO B 1 234 ? -10.711 -18.938 -5.012 1 98.38 234 PRO B C 1
ATOM 3981 O O . PRO B 1 234 ? -10.688 -17.812 -4.52 1 98.38 234 PRO B O 1
ATOM 3984 N N . LEU B 1 235 ? -9.633 -19.656 -5.234 1 98.56 235 LEU B N 1
ATOM 3985 C CA . LEU B 1 235 ? -8.281 -19.125 -5.137 1 98.56 235 LEU B CA 1
ATOM 3986 C C . LEU B 1 235 ? -7.629 -19.031 -6.516 1 98.56 235 LEU B C 1
ATOM 3988 O O . LEU B 1 235 ? -7.43 -20.062 -7.172 1 98.56 235 LEU B O 1
ATOM 3992 N N . HIS B 1 236 ? -7.359 -17.797 -6.965 1 98.62 236 HIS B N 1
ATOM 3993 C CA . HIS B 1 236 ? -6.668 -17.547 -8.227 1 98.62 236 HIS B CA 1
ATOM 3994 C C . HIS B 1 236 ? -5.203 -17.188 -7.988 1 98.62 236 HIS B C 1
ATOM 3996 O O . HIS B 1 236 ? -4.863 -16.578 -6.965 1 98.62 236 HIS B O 1
ATOM 4002 N N . SER B 1 237 ? -4.375 -17.594 -8.867 1 98.62 237 SER B N 1
ATOM 4003 C CA . SER B 1 237 ? -2.961 -17.234 -8.805 1 98.62 237 SER B CA 1
ATOM 4004 C C . SER B 1 237 ? -2.463 -16.703 -10.141 1 98.62 237 SER B C 1
ATOM 4006 O O . SER B 1 237 ? -2.857 -17.203 -11.203 1 98.62 237 SER B O 1
ATOM 4008 N N . ILE B 1 238 ? -1.604 -15.711 -10.094 1 98.56 238 ILE B N 1
ATOM 4009 C CA . ILE B 1 238 ? -0.996 -15.164 -11.305 1 98.56 238 ILE B CA 1
ATOM 4010 C C . ILE B 1 238 ? 0.017 -16.156 -11.859 1 98.56 238 ILE B C 1
ATOM 4012 O O . ILE B 1 238 ? 0.054 -16.406 -13.07 1 98.56 238 ILE B O 1
ATOM 4016 N N . LEU B 1 239 ? 0.832 -16.719 -10.977 1 98.38 239 LEU B N 1
ATOM 4017 C CA . LEU B 1 239 ? 1.811 -17.734 -11.336 1 98.38 239 LEU B CA 1
ATOM 4018 C C . LEU B 1 239 ? 1.574 -19.016 -10.539 1 98.38 239 LEU B C 1
ATOM 4020 O O . LEU B 1 239 ? 1.184 -18.969 -9.375 1 98.38 239 LEU B O 1
ATOM 4024 N N . ASN B 1 240 ? 1.75 -20.078 -11.148 1 97.75 240 ASN B N 1
ATOM 4025 C CA . ASN B 1 240 ? 1.789 -21.406 -10.531 1 97.75 240 ASN B CA 1
ATOM 4026 C C . ASN B 1 240 ? 3.16 -22.062 -10.695 1 97.75 240 ASN B C 1
ATOM 4028 O O . ASN B 1 240 ? 3.738 -22.047 -11.781 1 97.75 240 ASN B O 1
ATOM 4032 N N . TYR B 1 241 ? 3.621 -22.594 -9.547 1 95.38 241 TYR B N 1
ATOM 4033 C CA . TYR B 1 241 ? 4.941 -23.219 -9.625 1 95.38 241 TYR B CA 1
ATOM 4034 C C . TYR B 1 241 ? 4.988 -24.266 -10.727 1 95.38 241 TYR B C 1
ATOM 4036 O O . TYR B 1 241 ? 5.871 -24.234 -11.586 1 95.38 241 TYR B O 1
ATOM 4044 N N . ASN B 1 242 ? 4.043 -25.203 -10.812 1 94.75 242 ASN B N 1
ATOM 4045 C CA . ASN B 1 242 ? 4.047 -26.344 -11.734 1 94.75 242 ASN B CA 1
ATOM 4046 C C 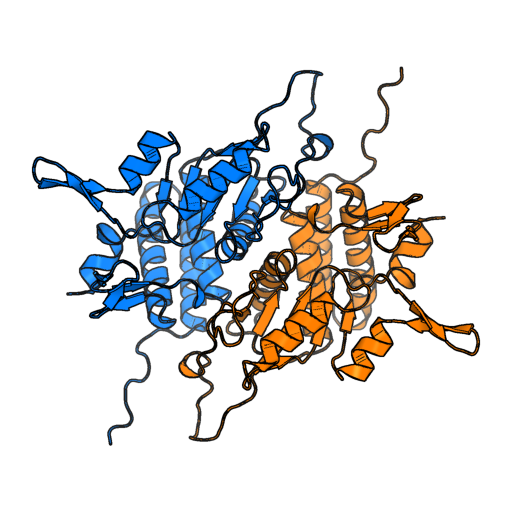. ASN B 1 242 ? 4.004 -25.875 -13.188 1 94.75 242 ASN B C 1
ATOM 4048 O O . ASN B 1 242 ? 4.703 -26.438 -14.03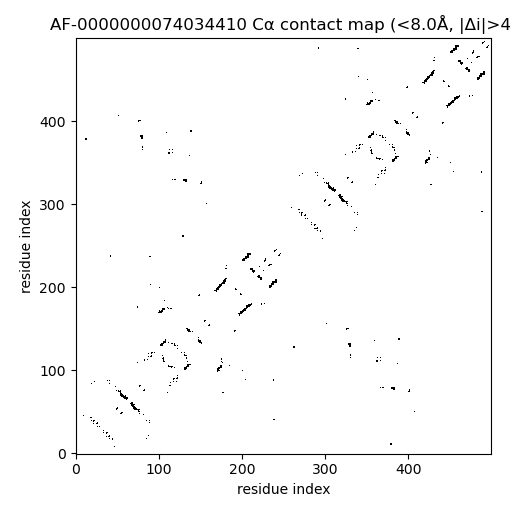9 1 94.75 242 ASN B O 1
ATOM 4052 N N . GLU B 1 243 ? 3.266 -24.812 -13.445 1 94.81 243 GLU B N 1
ATOM 4053 C CA . GLU B 1 243 ? 3.002 -24.391 -14.82 1 94.81 243 GLU B CA 1
ATOM 4054 C C . GLU B 1 243 ? 4.008 -23.344 -15.273 1 94.81 243 GLU B C 1
ATOM 4056 O O . GLU B 1 243 ? 4.438 -23.344 -16.438 1 94.81 243 GLU B O 1
ATOM 4061 N N . ASP B 1 244 ? 4.445 -22.484 -14.359 1 95.69 244 ASP B N 1
ATOM 4062 C CA . ASP B 1 244 ? 5.133 -21.266 -14.805 1 95.69 244 ASP B CA 1
ATOM 4063 C C . ASP B 1 244 ? 6.617 -21.328 -14.438 1 95.69 244 ASP B C 1
ATOM 4065 O O . ASP B 1 244 ? 7.441 -20.656 -15.078 1 95.69 244 ASP B O 1
ATOM 4069 N N . LEU B 1 245 ? 6.973 -22.062 -13.391 1 94.25 245 LEU B N 1
ATOM 4070 C CA . LEU B 1 245 ? 8.32 -21.891 -12.867 1 94.25 245 LEU B CA 1
ATOM 4071 C C . LEU B 1 245 ? 9.109 -23.203 -12.961 1 94.25 245 LEU B C 1
ATOM 4073 O O . LEU B 1 245 ? 10.336 -23.172 -13.078 1 94.25 245 LEU B O 1
ATOM 4077 N N . GLN B 1 246 ? 8.484 -24.359 -12.93 1 91.81 246 GLN B N 1
ATOM 4078 C CA . GLN B 1 246 ? 9.141 -25.656 -12.836 1 91.81 246 GLN B CA 1
ATOM 4079 C C . GLN B 1 246 ? 10.094 -25.875 -14.008 1 91.81 246 GLN B C 1
ATOM 4081 O O . GLN B 1 246 ? 11.18 -26.438 -13.844 1 91.81 246 GLN B O 1
ATOM 4086 N N . HIS B 1 247 ? 9.75 -25.406 -15.18 1 90.5 247 HIS B N 1
ATOM 4087 C CA . HIS B 1 247 ? 10.531 -25.641 -16.391 1 90.5 247 HIS B CA 1
ATOM 4088 C C . HIS B 1 247 ? 11.812 -24.797 -16.391 1 90.5 247 HIS B C 1
ATOM 4090 O O . HIS B 1 247 ? 12.719 -25.047 -17.188 1 90.5 247 HIS B O 1
ATOM 4096 N N . LEU B 1 248 ? 11.859 -23.828 -15.516 1 87.56 248 LEU B N 1
ATOM 4097 C CA . LEU B 1 248 ? 13.031 -22.969 -15.461 1 87.56 248 LEU B CA 1
ATOM 4098 C C . LEU B 1 248 ? 14.156 -23.641 -14.68 1 87.56 248 LEU B C 1
ATOM 4100 O O . LEU B 1 248 ? 15.305 -23.188 -14.734 1 87.56 248 LEU B O 1
ATOM 4104 N N . MET B 1 249 ? 13.891 -24.609 -13.875 1 76.88 249 MET B N 1
ATOM 4105 C CA . MET B 1 249 ? 14.867 -25.328 -13.055 1 76.88 249 MET B CA 1
ATOM 4106 C C . MET B 1 249 ? 15.68 -26.297 -13.898 1 76.88 249 MET B C 1
ATOM 4108 O O . MET B 1 249 ? 16.766 -26.719 -13.5 1 76.88 249 MET B O 1
ATOM 4112 N N . GLN B 1 250 ? 15.352 -26.625 -15.117 1 62.94 250 GLN B N 1
ATOM 4113 C CA . GLN B 1 250 ? 16.078 -27.594 -15.945 1 62.94 250 GLN B CA 1
ATOM 4114 C C . GLN B 1 250 ? 17.234 -26.922 -16.688 1 62.94 250 GLN B C 1
ATOM 4116 O O . GLN B 1 250 ? 17.156 -25.75 -17.031 1 62.94 250 GLN B O 1
#

Solvent-accessible surface area (backbone atoms only — not comparable to full-atom values): 28031 Å² total; per-residue (Å²): 134,81,86,74,84,76,75,92,54,79,52,58,60,54,50,47,53,51,47,52,52,46,51,54,50,44,71,68,44,64,82,80,67,33,56,60,47,51,53,51,49,51,51,51,48,50,50,50,32,48,66,52,57,20,42,45,79,48,87,36,75,41,98,85,68,44,78,32,61,51,46,75,44,73,52,38,52,32,29,46,65,54,39,48,55,53,12,43,52,51,29,48,48,42,61,74,68,64,62,80,66,59,30,36,27,5,38,67,68,72,6,32,46,41,34,45,45,18,34,50,47,42,44,70,67,68,80,43,76,68,40,37,41,34,33,49,56,84,65,85,58,62,90,82,55,86,72,43,60,44,37,65,76,62,60,75,76,66,65,68,72,71,82,85,68,81,85,66,68,36,30,26,32,39,27,38,53,68,40,55,74,47,63,71,60,50,53,52,55,56,61,42,63,80,37,81,46,53,38,75,63,32,34,39,22,47,31,29,58,73,36,61,46,69,48,98,84,68,43,82,42,45,30,63,60,53,49,25,66,74,66,71,33,55,75,46,55,79,35,38,34,81,82,70,46,52,76,69,76,108,135,80,86,75,83,76,75,93,54,79,52,60,61,54,50,48,52,50,47,52,53,46,51,53,49,45,72,69,44,61,82,79,63,32,55,61,47,49,52,52,49,52,50,51,49,50,51,50,32,48,66,53,58,20,42,45,78,46,89,39,73,43,98,86,67,45,78,35,61,52,44,77,41,72,53,37,52,30,30,44,64,55,39,48,54,53,12,42,53,50,31,48,49,40,61,74,68,64,62,80,64,59,29,36,28,6,39,68,66,74,6,32,46,41,36,46,45,19,35,51,48,42,46,71,67,68,80,45,74,67,41,36,39,34,33,49,57,84,65,84,61,63,88,81,55,85,72,44,58,45,38,64,76,60,61,75,75,66,64,69,71,70,83,85,68,84,84,66,68,36,30,26,35,40,27,37,53,68,40,55,72,48,63,72,59,49,52,53,54,56,60,44,64,80,36,80,46,53,38,76,63,32,34,41,24,48,31,29,59,72,37,63,48,68,47,100,84,68,45,82,41,44,29,63,58,52,50,26,66,74,66,72,33,56,75,46,53,79,34,38,34,78,81,69,45,52,76,71,78,108

Sequence (500 aa):
MEEKGKSNYPSDKDLHKKFVQLRENIELEKDDSKNHLVKEMKKLLISVLLKYNAIKFGDFILKSKRKSKYFFSSGVLNNIISGNIISFLISHLILKENITFDYLLGASYKGIPIATLTSHFLFQSNKFSNIFYLYDRKEKKEYGDKNVIVGNLDDIVNNHVENGKQDKEKKVIIIDDVFTCGTALTEIINKLKSYPTLKVVAVIVLLNRNEYELNEHNHKIYFKDMFEQKLNIPLHSILNYNEDLQHLMQMEEKGKSNYPSDKDLHKKFVQLRENIELEKDDSKNHLVKEMKKLLISVLLKYNAIKFGDFILKSKRKSKYFFSSGVLNNIISGNIISFLISHLILKENITFDYLLGASYKGIPIATLTSHFLFQSNKFSNIFYLYDRKEKKEYGDKNVIVGNLDDIVNNHVENGKQDKEKKVIIIDDVFTCGTALTEIINKLKSYPTLKVVAVIVLLNRNEYELNEHNHKIYFKDMFEQKLNIPLHSILNYNEDLQHLMQ

Foldseek 3Di:
DDPDDPQPADDLVVLQVLLVVLLVCLLPDDDPCNVVSLVVLLVSLVSLCVSQVQKDADWDQDPVRDIDRMHGDCVSVPDDSNLLSLLLSVLCVCVVVVPDFQEEEQEPDSRVSNRVNNQVNNVVNVPDPHYHYKYADPDDDPDPDPPGIDGDPDPVVVPPPPPVDDLAAGEYEYEYAEDDQCPSVVVVVVVCVSPVSYDYAAYEYAEYAQYFDADPVRDTDTSQVVVCVVRVHYYHYSYYCVPRPVVVND/DDPDDPPPADDLVVLQVLLVVLLVCLLPDDDPVNVVSLVVLLVSLVSLCVSQVQKDADWDQDPVRDIDRMHGDCVSVPDDSNLLSLLLSVLVVCVVVVPDFQEEEQEPDSRVSNRVNNQVNNVVNVPDPHYHYKYADPDDDPDPDPPGIDGDPDPVVVPPPPPVDDLAAGEYEYEYAEDDQCPSVVVVVVVCVSPVSYDYAAYEYAEYAQYFDADPVRDTDTSQVVVCVVRVHYYHYSYYCVPRPVVVND